Protein AF-0000000084902262 (afdb_homodimer)

Structure (mmCIF, N/CA/C/O backbone):
data_AF-0000000084902262-model_v1
#
loop_
_entity.id
_entity.type
_entity.pdbx_description
1 polymer 'BTB domain-containing protein'
#
loop_
_atom_site.group_PDB
_atom_site.id
_atom_site.type_symbol
_atom_site.label_atom_id
_atom_site.label_alt_id
_atom_site.label_comp_id
_atom_site.label_asym_id
_atom_site.label_entity_id
_atom_site.label_seq_id
_atom_site.pdbx_PDB_ins_code
_atom_site.Cartn_x
_atom_site.Cartn_y
_atom_site.Cartn_z
_atom_site.occupancy
_atom_site.B_iso_or_equiv
_atom_site.auth_seq_id
_atom_site.auth_comp_id
_atom_site.auth_asym_id
_atom_site.auth_atom_id
_atom_site.pdbx_PDB_model_num
ATOM 1 N N . MET A 1 1 ? 44.188 -59.844 23.109 1 25.34 1 MET A N 1
ATOM 2 C CA . MET A 1 1 ? 42.875 -59.844 22.484 1 25.34 1 MET A CA 1
ATOM 3 C C . MET A 1 1 ? 42.375 -58.406 22.281 1 25.34 1 MET A C 1
ATOM 5 O O . MET A 1 1 ? 42.031 -57.719 23.25 1 25.34 1 MET A O 1
ATOM 9 N N . GLY A 1 2 ? 43.062 -57.625 21.375 1 26.78 2 GLY A N 1
ATOM 10 C CA . GLY A 1 2 ? 43.219 -56.188 21.125 1 26.78 2 GLY A CA 1
ATOM 11 C C . GLY A 1 2 ? 41.969 -55.531 20.594 1 26.78 2 GLY A C 1
ATOM 12 O O . GLY A 1 2 ? 41.438 -55.938 19.547 1 26.78 2 GLY A O 1
ATOM 13 N N . SER A 1 3 ? 41.031 -55.156 21.5 1 26.56 3 SER A N 1
ATOM 14 C CA . SER A 1 3 ? 39.656 -54.688 21.297 1 26.56 3 SER A CA 1
ATOM 15 C C . SER A 1 3 ? 39.625 -53.438 20.422 1 26.56 3 SER A C 1
ATOM 17 O O . SER A 1 3 ? 40.281 -52.438 20.75 1 26.56 3 SER A O 1
ATOM 19 N N . SER A 1 4 ? 39.719 -53.625 19.094 1 27.39 4 SER A N 1
ATOM 20 C CA . SER A 1 4 ? 39.781 -52.656 18.031 1 27.39 4 SER A CA 1
ATOM 21 C C . SER A 1 4 ? 38.562 -51.719 18.062 1 27.39 4 SER A C 1
ATOM 23 O O . SER A 1 4 ? 37.406 -52.188 18.047 1 27.39 4 SER A O 1
ATOM 25 N N . GLY A 1 5 ? 38.625 -50.688 18.875 1 24.38 5 GLY A N 1
ATOM 26 C CA . GLY A 1 5 ? 37.656 -49.656 19.172 1 24.38 5 GLY A CA 1
ATOM 27 C C . GLY A 1 5 ? 37.125 -48.969 17.922 1 24.38 5 GLY A C 1
ATOM 28 O O . GLY A 1 5 ? 37.906 -48.438 17.109 1 24.38 5 GLY A O 1
ATOM 29 N N . SER A 1 6 ? 36.062 -49.5 17.281 1 21.88 6 SER A N 1
ATOM 30 C CA . SER A 1 6 ? 35.406 -49.031 16.078 1 21.88 6 SER A CA 1
ATOM 31 C C . SER A 1 6 ? 35 -47.562 16.219 1 21.88 6 SER A C 1
ATOM 33 O O . SER A 1 6 ? 34.312 -47.188 17.188 1 21.88 6 SER A O 1
ATOM 35 N N . LYS A 1 7 ? 35.906 -46.625 15.875 1 27.09 7 LYS A N 1
ATOM 36 C CA . LYS A 1 7 ? 35.688 -45.156 15.812 1 27.09 7 LYS A CA 1
ATOM 37 C C . LYS A 1 7 ? 34.438 -44.812 15.047 1 27.09 7 LYS A C 1
ATOM 39 O O . LYS A 1 7 ? 34.156 -45.406 13.984 1 27.09 7 LYS A O 1
ATOM 44 N N . GLY A 1 8 ? 33.312 -44.469 15.789 1 23.5 8 GLY A N 1
ATOM 45 C CA . GLY A 1 8 ? 31.984 -44 15.422 1 23.5 8 GLY A CA 1
ATOM 46 C C . GLY A 1 8 ? 32 -42.969 14.336 1 23.5 8 GLY A C 1
ATOM 47 O O . GLY A 1 8 ? 32.938 -42.188 14.227 1 23.5 8 GLY A O 1
ATOM 48 N N . ARG A 1 9 ? 31.453 -43.281 13.094 1 27.7 9 ARG A N 1
ATOM 49 C CA . ARG A 1 9 ? 31.344 -42.438 11.906 1 27.7 9 ARG A CA 1
ATOM 50 C C . ARG A 1 9 ? 30.719 -41.094 12.227 1 27.7 9 ARG A C 1
ATOM 52 O O . ARG A 1 9 ? 29.688 -41.031 12.898 1 27.7 9 ARG A O 1
ATOM 59 N N . PRO A 1 10 ? 31.562 -40.031 12.328 1 25.11 10 PRO A N 1
ATOM 60 C CA . PRO A 1 10 ? 31.016 -38.688 12.578 1 25.11 10 PRO A CA 1
ATOM 61 C C . PRO A 1 10 ? 29.875 -38.312 11.648 1 25.11 10 PRO A C 1
ATOM 63 O O . PRO A 1 10 ? 29.906 -38.656 10.461 1 25.11 10 PRO A O 1
ATOM 66 N N . SER A 1 11 ? 28.594 -38.438 12.133 1 24.14 11 SER A N 1
ATOM 67 C CA . SER A 1 11 ? 27.344 -38 11.508 1 24.14 11 SER A CA 1
ATOM 68 C C . SER A 1 11 ? 27.469 -36.594 10.953 1 24.14 11 SER A C 1
ATOM 70 O O . SER A 1 11 ? 27.672 -35.656 11.711 1 24.14 11 SER A O 1
ATOM 72 N N . GLN A 1 12 ? 28.281 -36.375 9.883 1 23.19 12 GLN A N 1
ATOM 73 C CA . GLN A 1 12 ? 28.344 -35.062 9.281 1 23.19 12 GLN A CA 1
ATOM 74 C C . GLN A 1 12 ? 26.938 -34.5 9.016 1 23.19 12 GLN A C 1
ATOM 76 O O . GLN A 1 12 ? 26.203 -35.062 8.195 1 23.19 12 GLN A O 1
ATOM 81 N N . GLY A 1 13 ? 26.188 -34.156 10.078 1 23.94 13 GLY A N 1
ATOM 82 C CA . GLY A 1 13 ? 24.953 -33.406 9.992 1 23.94 13 GLY A CA 1
ATOM 83 C C . GLY A 1 13 ? 25.031 -32.25 8.992 1 23.94 13 GLY A C 1
ATOM 84 O O . GLY A 1 13 ? 25.719 -31.266 9.227 1 23.94 13 GLY A O 1
ATOM 85 N N . SER A 1 14 ? 25.219 -32.562 7.672 1 24.64 14 SER A N 1
ATOM 86 C CA . SER A 1 14 ? 25.172 -31.5 6.672 1 24.64 14 SER A CA 1
ATOM 87 C C . SER A 1 14 ? 23.969 -30.578 6.898 1 24.64 14 SER A C 1
ATOM 89 O O . SER A 1 14 ? 22.828 -31.031 6.941 1 24.64 14 SER A O 1
ATOM 91 N N . ASN A 1 15 ? 24.125 -29.641 7.801 1 25.09 15 ASN A N 1
ATOM 92 C CA . ASN A 1 15 ? 23.281 -28.484 8.031 1 25.09 15 ASN A CA 1
ATOM 93 C C . ASN A 1 15 ? 22.844 -27.844 6.723 1 25.09 15 ASN A C 1
ATOM 95 O O . ASN A 1 15 ? 23.641 -27.234 6.012 1 25.09 15 ASN A O 1
ATOM 99 N N . PHE A 1 16 ? 22.078 -28.547 5.918 1 25.39 16 PHE A N 1
ATOM 100 C CA . PHE A 1 16 ? 21.359 -27.859 4.863 1 25.39 16 PHE A CA 1
ATOM 101 C C . PHE A 1 16 ? 20.812 -26.531 5.363 1 25.39 16 PHE A C 1
ATOM 103 O O . PHE A 1 16 ? 19.859 -26.5 6.141 1 25.39 16 PHE A O 1
ATOM 110 N N . ASP A 1 17 ? 21.719 -25.641 5.734 1 27.66 17 ASP A N 1
ATOM 111 C CA . ASP A 1 17 ? 21.359 -24.234 5.891 1 27.66 17 ASP A CA 1
ATOM 112 C C . ASP A 1 17 ? 20.375 -23.797 4.797 1 27.66 17 ASP A C 1
ATOM 114 O O . ASP A 1 17 ? 20.734 -23.781 3.617 1 27.66 17 ASP A O 1
ATOM 118 N N . GLN A 1 18 ? 19.188 -24.297 4.82 1 25.03 18 GLN A N 1
ATOM 119 C CA . GLN A 1 18 ? 18.031 -23.797 4.086 1 25.03 18 GLN A CA 1
ATOM 120 C C . GLN A 1 18 ? 18.078 -22.281 3.947 1 25.03 18 GLN A C 1
ATOM 122 O O . GLN A 1 18 ? 17.703 -21.547 4.875 1 25.03 18 GLN A O 1
ATOM 127 N N . ARG A 1 19 ? 19.188 -21.703 3.494 1 28.12 19 ARG A N 1
ATOM 128 C CA . ARG A 1 19 ? 19.172 -20.297 3.104 1 28.12 19 ARG A CA 1
ATOM 129 C C . ARG A 1 19 ? 17.875 -19.953 2.395 1 28.12 19 ARG A C 1
ATOM 131 O O . ARG A 1 19 ? 17.547 -20.531 1.356 1 28.12 19 ARG A O 1
ATOM 138 N N . VAL A 1 20 ? 16.875 -19.703 3.123 1 30.17 20 VAL A N 1
ATOM 139 C CA . VAL A 1 20 ? 15.766 -18.938 2.555 1 30.17 20 VAL A CA 1
ATOM 140 C C . VAL A 1 20 ? 16.297 -17.984 1.496 1 30.17 20 VAL A C 1
ATOM 142 O O . VAL A 1 20 ? 17.109 -17.094 1.798 1 30.17 20 VAL A O 1
ATOM 145 N N . VAL A 1 21 ? 16.812 -18.422 0.39 1 31.78 21 VAL A N 1
ATOM 146 C CA . VAL A 1 21 ? 17.094 -17.5 -0.697 1 31.78 21 VAL A CA 1
ATOM 147 C C . VAL A 1 21 ? 16.109 -16.328 -0.656 1 31.78 21 VAL A C 1
ATOM 149 O O . VAL A 1 21 ? 14.891 -16.547 -0.75 1 31.78 21 VAL A O 1
ATOM 152 N N . SER A 1 22 ? 16.312 -15.352 0.157 1 33.69 22 SER A N 1
ATOM 153 C CA . SER A 1 22 ? 15.656 -14.047 0.148 1 33.69 22 SER A CA 1
ATOM 154 C C . SER A 1 22 ? 15.43 -13.555 -1.276 1 33.69 22 SER A C 1
ATOM 156 O O . SER A 1 22 ? 16.375 -13.172 -1.964 1 33.69 22 SER A O 1
ATOM 158 N N . VAL A 1 23 ? 14.859 -14.242 -2.18 1 39.22 23 VAL A N 1
ATOM 159 C CA . VAL A 1 23 ? 14.469 -13.625 -3.439 1 39.22 23 VAL A CA 1
ATOM 160 C C . VAL A 1 23 ? 14.234 -12.133 -3.229 1 39.22 23 VAL A C 1
ATOM 162 O O . VAL A 1 23 ? 13.555 -11.727 -2.283 1 39.22 23 VAL A O 1
ATOM 165 N N . PRO A 1 24 ? 14.969 -11.266 -3.848 1 38.75 24 PRO A N 1
ATOM 166 C CA . PRO A 1 24 ? 15.086 -9.82 -3.621 1 38.75 24 PRO A CA 1
ATOM 167 C C . PRO A 1 24 ? 13.742 -9.156 -3.344 1 38.75 24 PRO A C 1
ATOM 169 O O . PRO A 1 24 ? 12.703 -9.633 -3.811 1 38.75 24 PRO A O 1
ATOM 172 N N . HIS A 1 25 ? 13.539 -8.219 -2.301 1 44.56 25 HIS A N 1
ATOM 173 C CA . HIS A 1 25 ? 12.727 -7.137 -1.765 1 44.56 25 HIS A CA 1
ATOM 174 C C . HIS A 1 25 ? 11.984 -6.402 -2.877 1 44.56 25 HIS A C 1
ATOM 176 O O . HIS A 1 25 ? 10.984 -5.73 -2.623 1 44.56 25 HIS A O 1
ATOM 182 N N . GLN A 1 26 ? 12.469 -6.562 -4.129 1 48.69 26 GLN A N 1
ATOM 183 C CA . GLN A 1 26 ? 12 -5.723 -5.223 1 48.69 26 GLN A CA 1
ATOM 184 C C . GLN A 1 26 ? 10.555 -6.059 -5.594 1 48.69 26 GLN A C 1
ATOM 186 O O . GLN A 1 26 ? 9.75 -5.16 -5.863 1 48.69 26 GLN A O 1
ATOM 191 N N . HIS A 1 27 ? 10.203 -7.383 -5.695 1 52.47 27 HIS A N 1
ATOM 192 C CA . HIS A 1 27 ? 8.883 -7.758 -6.18 1 52.47 27 HIS A CA 1
ATOM 193 C C . HIS A 1 27 ? 7.797 -7.367 -5.184 1 52.47 27 HIS A C 1
ATOM 195 O O . HIS A 1 27 ? 6.68 -7.02 -5.574 1 52.47 27 HIS A O 1
ATOM 201 N N . SER A 1 28 ? 8.188 -7.379 -3.922 1 62.72 28 SER A N 1
ATOM 202 C CA . SER A 1 28 ? 7.242 -7.012 -2.871 1 62.72 28 SER A CA 1
ATOM 203 C C . SER A 1 28 ? 6.789 -5.562 -3.02 1 62.72 28 SER A C 1
ATOM 205 O O . SER A 1 28 ? 5.602 -5.262 -2.877 1 62.72 28 SER A O 1
ATOM 207 N N . ASN A 1 29 ? 7.633 -4.832 -3.742 1 82.38 29 ASN A N 1
ATOM 208 C CA . ASN A 1 29 ? 7.281 -3.422 -3.891 1 82.38 29 ASN A CA 1
ATOM 209 C C . ASN A 1 29 ? 6.348 -3.199 -5.078 1 82.38 29 ASN A C 1
ATOM 211 O O . ASN A 1 29 ? 5.484 -2.322 -5.035 1 82.38 29 ASN A O 1
ATOM 215 N N . GLU A 1 30 ? 6.449 -4.176 -5.949 1 88.62 30 GLU A N 1
ATOM 216 C CA . GLU A 1 30 ? 5.602 -4.039 -7.133 1 88.62 30 GLU A CA 1
ATOM 217 C C . GLU A 1 30 ? 4.129 -4.242 -6.785 1 88.62 30 GLU A C 1
ATOM 219 O O . GLU A 1 30 ? 3.273 -3.469 -7.215 1 88.62 30 GLU A O 1
ATOM 224 N N . HIS A 1 31 ? 3.928 -5.188 -6.02 1 94.25 31 HIS A N 1
ATOM 225 C CA . HIS A 1 31 ? 2.543 -5.465 -5.656 1 94.25 31 HIS A CA 1
ATOM 226 C C . HIS A 1 31 ? 1.96 -4.344 -4.801 1 94.25 31 HIS A C 1
ATOM 228 O O . HIS A 1 31 ? 0.828 -3.912 -5.027 1 94.25 31 HIS A O 1
ATOM 234 N N . VAL A 1 32 ? 2.773 -3.939 -3.893 1 94.12 32 VAL A N 1
ATOM 235 C CA . VAL A 1 32 ? 2.324 -2.887 -2.988 1 94.12 32 VAL A CA 1
ATOM 236 C C . VAL A 1 32 ? 1.938 -1.646 -3.791 1 94.12 32 VAL A C 1
ATOM 238 O O . VAL A 1 32 ? 0.868 -1.071 -3.582 1 94.12 32 VAL A O 1
ATOM 241 N N . ASN A 1 33 ? 2.746 -1.306 -4.734 1 92.38 33 ASN A N 1
ATOM 242 C CA . ASN A 1 33 ? 2.471 -0.146 -5.574 1 92.38 33 ASN A CA 1
ATOM 243 C C . ASN A 1 33 ? 1.22 -0.353 -6.422 1 92.38 33 ASN A C 1
ATOM 245 O O . ASN A 1 33 ? 0.412 0.564 -6.582 1 92.38 33 ASN A O 1
ATOM 249 N N . SER A 1 34 ? 1.104 -1.521 -6.93 1 93.19 34 SER A N 1
ATOM 250 C CA . SER A 1 34 ? -0.069 -1.83 -7.738 1 93.19 34 SER A CA 1
ATOM 251 C C . SER A 1 34 ? -1.346 -1.774 -6.906 1 93.19 34 SER A C 1
ATOM 253 O O . SER A 1 34 ? -2.373 -1.278 -7.371 1 93.19 34 SER A O 1
ATOM 255 N N . LEU A 1 35 ? -1.241 -2.305 -5.738 1 95.94 35 LEU A N 1
ATOM 256 C CA . LEU A 1 35 ? -2.391 -2.297 -4.836 1 95.94 35 LEU A CA 1
ATOM 257 C C . LEU A 1 35 ? -2.826 -0.871 -4.523 1 95.94 35 LEU A C 1
ATOM 259 O O . LEU A 1 35 ? -4.012 -0.542 -4.629 1 95.94 35 LEU A O 1
ATOM 263 N N . VAL A 1 36 ? -1.901 -0.043 -4.18 1 95.56 36 VAL A N 1
ATOM 264 C CA . VAL A 1 36 ? -2.197 1.341 -3.826 1 95.56 36 VAL A CA 1
ATOM 265 C C . VAL A 1 36 ? -2.773 2.072 -5.039 1 95.56 36 VAL A C 1
ATOM 267 O O . VAL A 1 36 ? -3.766 2.795 -4.922 1 95.56 36 VAL A O 1
ATOM 270 N N . LYS A 1 37 ? -2.16 1.875 -6.145 1 95.06 37 LYS A N 1
ATOM 271 C CA . LYS A 1 37 ? -2.678 2.465 -7.375 1 95.06 37 LYS A CA 1
ATOM 272 C C . LYS A 1 37 ? -4.102 1.993 -7.652 1 95.06 37 LYS A C 1
ATOM 274 O O . LYS A 1 37 ? -4.953 2.781 -8.07 1 95.06 37 LYS A O 1
ATOM 279 N N . GLY A 1 38 ? -4.27 0.757 -7.422 1 96.5 38 GLY A N 1
ATOM 280 C CA . GLY A 1 38 ? -5.605 0.21 -7.602 1 96.5 38 GLY A CA 1
ATOM 281 C C . GLY A 1 38 ? -6.637 0.835 -6.68 1 96.5 38 GLY A C 1
ATOM 282 O O . GLY A 1 38 ? -7.734 1.183 -7.117 1 96.5 38 GLY A O 1
ATOM 283 N N . LEU A 1 39 ? -6.281 0.955 -5.477 1 97.62 39 LEU A N 1
ATOM 284 C CA . LEU A 1 39 ? -7.184 1.57 -4.512 1 97.62 39 LEU A CA 1
ATOM 285 C C . LEU A 1 39 ? -7.488 3.016 -4.891 1 97.62 39 LEU A C 1
ATOM 287 O O . LEU A 1 39 ? -8.633 3.463 -4.789 1 97.62 39 LEU A O 1
ATOM 291 N N . SER A 1 40 ? -6.457 3.719 -5.289 1 96.81 40 SER A N 1
ATOM 292 C CA . SER A 1 40 ? -6.633 5.102 -5.727 1 96.81 40 SER A CA 1
ATOM 293 C C . SER A 1 40 ? -7.586 5.188 -6.914 1 96.81 40 SER A C 1
ATOM 295 O O . SER A 1 40 ? -8.453 6.066 -6.961 1 96.81 40 SER A O 1
ATOM 297 N N . THR A 1 41 ? -7.449 4.301 -7.848 1 96.62 41 THR A N 1
ATOM 298 C CA . THR A 1 41 ? -8.297 4.27 -9.031 1 96.62 41 THR A CA 1
ATOM 299 C C . THR A 1 41 ? -9.75 3.984 -8.648 1 96.62 41 THR A C 1
ATOM 301 O O . THR A 1 41 ? -10.672 4.621 -9.164 1 96.62 41 THR A O 1
ATOM 304 N N . LEU A 1 42 ? -9.898 3.074 -7.793 1 96.81 42 LEU A N 1
ATOM 305 C CA . LEU A 1 42 ? -11.25 2.738 -7.344 1 96.81 42 LEU A CA 1
ATOM 306 C C . LEU A 1 42 ? -11.922 3.945 -6.699 1 96.81 42 LEU A C 1
ATOM 308 O O . LEU A 1 42 ? -13.102 4.215 -6.953 1 96.81 42 LEU A O 1
ATOM 312 N N . ARG A 1 43 ? -11.141 4.641 -5.922 1 96.75 43 ARG A N 1
ATOM 313 C CA . ARG A 1 43 ? -11.711 5.812 -5.27 1 96.75 43 ARG A CA 1
ATOM 314 C C . ARG A 1 43 ? -12.055 6.895 -6.289 1 96.75 43 ARG A C 1
ATOM 316 O O . ARG A 1 43 ? -13.133 7.488 -6.238 1 96.75 43 ARG A O 1
ATOM 323 N N . LYS A 1 44 ? -11.148 7.141 -7.129 1 94.94 44 LYS A N 1
ATOM 324 C CA . LYS A 1 44 ? -11.367 8.156 -8.156 1 94.94 44 LYS A CA 1
ATOM 325 C C . LYS A 1 44 ? -12.633 7.863 -8.953 1 94.94 44 LYS A C 1
ATOM 327 O O . LYS A 1 44 ? -13.367 8.781 -9.32 1 94.94 44 LYS A O 1
ATOM 332 N N . ASN A 1 45 ? -12.883 6.594 -9.148 1 94.31 45 ASN A N 1
ATOM 333 C CA . ASN A 1 45 ? -14.055 6.172 -9.914 1 94.31 45 ASN A CA 1
ATOM 334 C C . ASN A 1 45 ? -15.258 5.941 -9.008 1 94.31 45 ASN A C 1
ATOM 336 O O . ASN A 1 45 ? -16.312 5.492 -9.469 1 94.31 45 ASN A O 1
ATOM 340 N N . THR A 1 46 ? -15.117 6.195 -7.754 1 94.69 46 THR A N 1
ATOM 341 C CA . THR A 1 46 ? -16.141 5.957 -6.738 1 94.69 46 THR A CA 1
ATOM 342 C C . THR A 1 46 ? -16.656 4.523 -6.805 1 94.69 46 THR A C 1
ATOM 344 O O . THR A 1 46 ? -17.859 4.277 -6.688 1 94.69 46 THR A O 1
ATOM 347 N N . ALA A 1 47 ? -15.672 3.625 -7.152 1 95 47 ALA A N 1
ATOM 348 C CA . ALA A 1 47 ? -16.016 2.207 -7.238 1 95 47 ALA A CA 1
ATOM 349 C C . ALA A 1 47 ? -15.836 1.52 -5.887 1 95 47 ALA A C 1
ATOM 351 O O . ALA A 1 47 ? -14.812 1.698 -5.223 1 95 47 ALA A O 1
ATOM 352 N N . LEU A 1 48 ? -16.906 0.873 -5.457 1 94.56 48 LEU A N 1
ATOM 353 C CA . LEU A 1 48 ? -16.906 0.045 -4.254 1 94.56 48 LEU A CA 1
ATOM 354 C C . LEU A 1 48 ? -16.734 0.901 -3.006 1 94.56 48 LEU A C 1
ATOM 356 O O . LEU A 1 48 ? -16.266 0.415 -1.976 1 94.56 48 LEU A O 1
ATOM 360 N N . CYS A 1 49 ? -16.938 2.133 -3.119 1 95.69 49 CYS A N 1
ATOM 361 C CA . CYS A 1 49 ? -16.922 2.971 -1.924 1 95.69 49 CYS A CA 1
ATOM 362 C C . CYS A 1 49 ? -18.062 2.613 -0.985 1 95.69 49 CYS A C 1
ATOM 364 O O . CYS A 1 49 ? -19.188 2.369 -1.434 1 95.69 49 CYS A O 1
ATOM 366 N N . ASP A 1 50 ? -17.766 2.59 0.261 1 94.06 50 ASP A N 1
ATOM 367 C CA . ASP A 1 50 ? -18.781 2.117 1.192 1 94.06 50 ASP A CA 1
ATOM 368 C C . ASP A 1 50 ? -18.984 3.104 2.342 1 94.06 50 ASP A C 1
ATOM 370 O O . ASP A 1 50 ? -19.609 2.775 3.348 1 94.06 50 ASP A O 1
ATOM 374 N N . ILE A 1 51 ? -18.438 4.301 2.211 1 96.06 51 ILE A N 1
ATOM 375 C CA . ILE A 1 51 ? -18.641 5.312 3.242 1 96.06 51 ILE A CA 1
ATOM 376 C C . ILE A 1 51 ? -18.609 6.707 2.613 1 96.06 51 ILE A C 1
ATOM 378 O O . ILE A 1 51 ? -17.906 6.93 1.622 1 96.06 51 ILE A O 1
ATOM 382 N N . THR A 1 52 ? -19.344 7.551 3.148 1 96.88 52 THR A N 1
ATOM 383 C CA . THR A 1 52 ? -19.375 8.953 2.758 1 96.88 52 THR A CA 1
ATOM 384 C C . THR A 1 52 ? -18.922 9.852 3.912 1 96.88 52 THR A C 1
ATOM 386 O O . THR A 1 52 ? -19.484 9.789 5.004 1 96.88 52 THR A O 1
ATOM 389 N N . LEU A 1 53 ? -17.922 10.609 3.695 1 96.94 53 LEU A N 1
ATOM 390 C CA . LEU A 1 53 ? -17.422 11.562 4.688 1 96.94 53 LEU A CA 1
ATOM 391 C C . LEU A 1 53 ? -18.062 12.938 4.488 1 96.94 53 LEU A C 1
ATOM 393 O O . LEU A 1 53 ? -18.078 13.461 3.371 1 96.94 53 LEU A O 1
ATOM 397 N N . CYS A 1 54 ? -18.562 13.453 5.531 1 96.31 54 CYS A N 1
ATOM 398 C CA . CYS A 1 54 ? -19.156 14.789 5.504 1 96.31 54 CYS A CA 1
ATOM 399 C C . CYS A 1 54 ? -18.281 15.781 6.262 1 96.31 54 CYS A C 1
ATOM 401 O O . CYS A 1 54 ? -18.078 15.648 7.469 1 96.31 54 CYS A O 1
ATOM 403 N N . ALA A 1 55 ? -17.766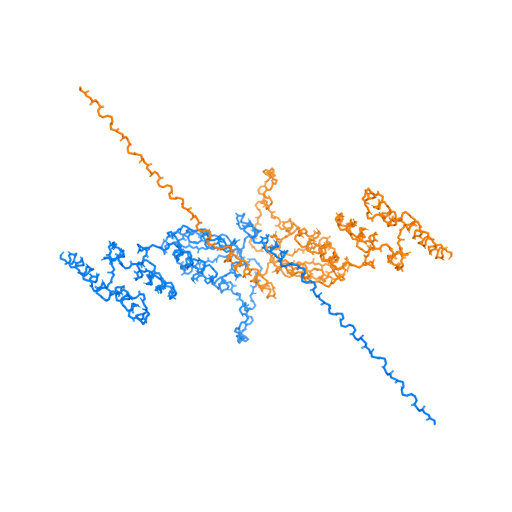 16.688 5.578 1 95.12 55 ALA A N 1
ATOM 404 C CA . ALA A 1 55 ? -16.891 17.703 6.172 1 95.12 55 ALA A CA 1
ATOM 405 C C . ALA A 1 55 ? -17.422 19.109 5.895 1 95.12 55 ALA A C 1
ATOM 407 O O . ALA A 1 55 ? -17.969 19.375 4.824 1 95.12 55 ALA A O 1
ATOM 408 N N . ASN A 1 56 ? -17.266 20.016 6.875 1 94.19 56 ASN A N 1
ATOM 409 C CA . ASN A 1 56 ? -17.625 21.422 6.762 1 94.19 56 ASN A CA 1
ATOM 410 C C . ASN A 1 56 ? -16.391 22.328 6.855 1 94.19 56 ASN A C 1
ATOM 412 O O . ASN A 1 56 ? -15.508 22.094 7.68 1 94.19 56 ASN A O 1
ATOM 416 N N . GLU A 1 57 ? -16.359 23.266 6.008 1 91.69 57 GLU A N 1
ATOM 417 C CA . GLU A 1 57 ? -15.266 24.219 6.078 1 91.69 57 GLU A CA 1
ATOM 418 C C . GLU A 1 57 ? -15.43 25.172 7.258 1 91.69 57 GLU A C 1
ATOM 420 O O . GLU A 1 57 ? -14.453 25.531 7.91 1 91.69 57 GLU A O 1
ATOM 425 N N . THR A 1 58 ? -16.703 25.562 7.375 1 90.38 58 THR A N 1
ATOM 426 C CA . THR A 1 58 ? -17.047 26.406 8.508 1 90.38 58 THR A CA 1
ATOM 427 C C . THR A 1 58 ? -18.188 25.781 9.312 1 90.38 58 THR A C 1
ATOM 429 O O . THR A 1 58 ? -18.875 24.875 8.836 1 90.38 58 THR A O 1
ATOM 432 N N . GLU A 1 59 ? -18.359 26.141 10.477 1 88.12 59 GLU A N 1
ATOM 433 C CA . GLU A 1 59 ? -19.375 25.578 11.367 1 88.12 59 GLU A CA 1
ATOM 434 C C . GLU A 1 59 ? -20.781 25.719 10.773 1 88.12 59 GLU A C 1
ATOM 436 O O . GLU A 1 59 ? -21.625 24.859 10.961 1 88.12 59 GLU A O 1
ATOM 441 N N . LYS A 1 60 ? -21.016 26.844 10.086 1 87.75 60 LYS A N 1
ATOM 442 C CA . LYS A 1 60 ? -22.344 27.109 9.547 1 87.75 60 LYS A CA 1
ATOM 443 C C . LYS A 1 60 ? -22.375 26.938 8.031 1 87.75 60 LYS A C 1
ATOM 445 O O . LYS A 1 60 ? -23.375 27.234 7.387 1 87.75 60 LYS A O 1
ATOM 450 N N . GLY A 1 61 ? -21.328 26.453 7.477 1 89 61 GLY A N 1
ATOM 451 C CA . GLY A 1 61 ? -21.25 26.344 6.027 1 89 61 GLY A CA 1
ATOM 452 C C . GLY A 1 61 ? -21.781 25.031 5.492 1 89 61 GLY A C 1
ATOM 453 O O . GLY A 1 61 ? -22.188 24.156 6.262 1 89 61 GLY A O 1
ATOM 454 N N . PRO A 1 62 ? -21.891 24.953 4.246 1 91.81 62 PRO A N 1
ATOM 455 C CA . PRO A 1 62 ? -22.406 23.75 3.605 1 91.81 62 PRO A CA 1
ATOM 456 C C . PRO A 1 62 ? -21.5 22.531 3.818 1 91.81 62 PRO A C 1
ATOM 458 O O . PRO A 1 62 ? -20.281 22.688 3.922 1 91.81 62 PRO A O 1
ATOM 461 N N . GLU A 1 63 ? -22.109 21.453 3.877 1 92.56 63 GLU A N 1
ATOM 462 C CA . GLU A 1 63 ? -21.391 20.188 4.027 1 92.56 63 GLU A CA 1
ATOM 463 C C . GLU A 1 63 ? -20.969 19.625 2.676 1 92.56 63 GLU A C 1
ATOM 465 O O . GLU A 1 63 ? -21.719 19.688 1.703 1 92.56 63 GLU A O 1
ATOM 470 N N . VAL A 1 64 ? -19.766 19.281 2.613 1 96.06 64 VAL A N 1
ATOM 471 C CA . VAL A 1 64 ? -19.266 18.625 1.41 1 96.06 64 VAL A CA 1
ATOM 472 C C . VAL A 1 64 ? -19.062 17.141 1.674 1 96.06 64 VAL A C 1
ATOM 474 O O . VAL A 1 64 ? -18.594 16.75 2.744 1 96.06 64 VAL A O 1
ATOM 477 N N . LYS A 1 65 ? -19.391 16.375 0.656 1 96.12 65 LYS A N 1
ATOM 478 C CA . LYS A 1 65 ? -19.344 14.922 0.821 1 96.12 65 LYS A CA 1
ATOM 479 C C . LYS A 1 65 ? -18.203 14.305 0.021 1 96.12 65 LYS A C 1
ATOM 481 O O . LYS A 1 65 ? -17.938 14.711 -1.111 1 96.12 65 LYS A O 1
ATOM 486 N N . TYR A 1 66 ? -17.5 13.32 0.618 1 96.94 66 TYR A N 1
ATOM 487 C CA . TYR A 1 66 ? -16.406 12.586 -0.013 1 96.94 66 TYR A CA 1
ATOM 488 C C . TYR A 1 66 ? -16.625 11.086 0.103 1 96.94 66 TYR A C 1
ATOM 490 O O . TYR A 1 66 ? -16.922 10.578 1.185 1 96.94 66 TYR A O 1
ATOM 498 N N . GLN A 1 67 ? -16.484 10.414 -1.003 1 97.12 67 GLN A N 1
ATOM 499 C CA . GLN A 1 67 ? -16.594 8.961 -1.005 1 97.12 67 GLN A CA 1
ATOM 500 C C . GLN A 1 67 ? -15.242 8.312 -0.708 1 97.12 67 GLN A C 1
ATOM 502 O O . GLN A 1 67 ? -14.203 8.781 -1.172 1 97.12 67 GLN A O 1
ATOM 507 N N . ALA A 1 68 ? -15.25 7.289 0.084 1 97.88 68 ALA A N 1
ATOM 508 C CA . ALA A 1 68 ? -14.016 6.578 0.436 1 97.88 68 ALA A CA 1
ATOM 509 C C . ALA A 1 68 ? -14.312 5.129 0.81 1 97.88 68 ALA A C 1
ATOM 511 O O . ALA A 1 68 ? -15.453 4.672 0.712 1 97.88 68 ALA A O 1
ATOM 512 N N . HIS A 1 69 ? -13.359 4.402 1.1 1 97.94 69 HIS A N 1
ATOM 513 C CA . HIS A 1 69 ? -13.469 3.029 1.576 1 97.94 69 HIS A CA 1
ATOM 514 C C . HIS A 1 69 ? -13.156 2.938 3.068 1 97.94 69 HIS A C 1
ATOM 516 O O . HIS A 1 69 ? -12.117 3.412 3.521 1 97.94 69 HIS A O 1
ATOM 522 N N . LYS A 1 70 ? -14 2.273 3.805 1 97.69 70 LYS A N 1
ATOM 523 C CA . LYS A 1 70 ? -13.867 2.182 5.258 1 97.69 70 LYS A CA 1
ATOM 524 C C . LYS A 1 70 ? -12.523 1.576 5.652 1 97.69 70 LYS A C 1
ATOM 526 O O . LYS A 1 70 ? -11.836 2.098 6.531 1 97.69 70 LYS A O 1
ATOM 531 N N . CYS A 1 71 ? -12.18 0.473 4.996 1 97.19 71 CYS A N 1
ATOM 532 C CA . CYS A 1 71 ? -10.984 -0.241 5.43 1 97.19 71 CYS A CA 1
ATOM 533 C C . CYS A 1 71 ? -9.727 0.576 5.148 1 97.19 71 CYS A C 1
ATOM 535 O O . CYS A 1 71 ? -8.773 0.541 5.926 1 97.19 71 CYS A O 1
ATOM 537 N N . VAL A 1 72 ? -9.703 1.347 4.027 1 98.38 72 VAL A N 1
ATOM 538 C CA . VAL A 1 72 ? -8.555 2.186 3.699 1 98.38 72 VAL A CA 1
ATOM 539 C C . VAL A 1 72 ? -8.43 3.314 4.719 1 98.38 72 VAL A C 1
ATOM 541 O O . VAL A 1 72 ? -7.336 3.602 5.211 1 98.38 72 VAL A O 1
ATOM 544 N N . LEU A 1 73 ? -9.562 3.957 5.066 1 98.06 73 LEU A N 1
ATOM 545 C CA . LEU A 1 73 ? -9.57 5.016 6.07 1 98.06 73 LEU A CA 1
ATOM 546 C C . LEU A 1 73 ? -9.102 4.484 7.422 1 98.06 73 LEU A C 1
ATOM 548 O O . LEU A 1 73 ? -8.234 5.09 8.062 1 98.06 73 LEU A O 1
ATOM 552 N N . ALA A 1 74 ? -9.625 3.363 7.828 1 97.75 74 ALA A N 1
ATOM 553 C CA . ALA A 1 74 ? -9.297 2.771 9.125 1 97.75 74 ALA A CA 1
ATOM 554 C C . ALA A 1 74 ? -7.828 2.346 9.172 1 97.75 74 ALA A C 1
ATOM 556 O O . ALA A 1 74 ? -7.188 2.422 10.219 1 97.75 74 ALA A O 1
ATOM 557 N N . ALA A 1 75 ? -7.328 1.906 8.055 1 97.69 75 ALA A N 1
ATOM 558 C CA . ALA A 1 75 ? -5.945 1.45 7.992 1 97.69 75 ALA A CA 1
ATOM 559 C C . ALA A 1 75 ? -4.973 2.617 8.148 1 97.69 75 ALA A C 1
ATOM 561 O O . ALA A 1 75 ? -3.852 2.439 8.633 1 97.69 75 ALA A O 1
ATOM 562 N N . SER A 1 76 ? -5.395 3.785 7.812 1 97.12 76 SER A N 1
ATOM 563 C CA . SER A 1 76 ? -4.461 4.906 7.715 1 97.12 76 SER A CA 1
ATOM 564 C C . SER A 1 76 ? -4.676 5.902 8.852 1 97.12 76 SER A C 1
ATOM 566 O O . SER A 1 76 ? -3.791 6.707 9.148 1 97.12 76 SER A O 1
ATOM 568 N N . SER A 1 77 ? -5.832 5.891 9.461 1 97.62 77 SER A N 1
ATOM 569 C CA . SER A 1 77 ? -6.207 6.949 10.391 1 97.62 77 SER A CA 1
ATOM 570 C C . SER A 1 77 ? -6.77 6.371 11.688 1 97.62 77 SER A C 1
ATOM 572 O O . SER A 1 77 ? -7.727 5.594 11.664 1 97.62 77 SER A O 1
ATOM 574 N N . SER A 1 78 ? -6.25 6.812 12.812 1 96.69 78 SER A N 1
ATOM 575 C CA . SER A 1 78 ? -6.773 6.367 14.094 1 96.69 78 SER A CA 1
ATOM 576 C C . SER A 1 78 ? -8.141 6.984 14.383 1 96.69 78 SER A C 1
ATOM 578 O O . SER A 1 78 ? -8.969 6.379 15.07 1 96.69 78 SER A O 1
ATOM 580 N N . TYR A 1 79 ? -8.352 8.188 13.898 1 96.69 79 TYR A N 1
ATOM 581 C CA . TYR A 1 79 ? -9.648 8.836 14.031 1 96.69 79 TYR A CA 1
ATOM 582 C C . TYR A 1 79 ? -10.75 7.988 13.406 1 96.69 79 TYR A C 1
ATOM 584 O O . TYR A 1 79 ? -11.766 7.711 14.039 1 96.69 79 TYR A O 1
ATOM 592 N N . PHE A 1 80 ? -10.523 7.535 12.242 1 96.88 80 PHE A N 1
ATOM 593 C CA . PHE A 1 80 ? -11.531 6.746 11.539 1 96.88 80 PHE A CA 1
ATOM 594 C C . PHE A 1 80 ? -11.625 5.344 12.125 1 96.88 80 PHE A C 1
ATOM 596 O O . PHE A 1 80 ? -12.703 4.742 12.141 1 96.88 80 PHE A O 1
ATOM 603 N N . ARG A 1 81 ? -10.539 4.797 12.594 1 95.81 81 ARG A N 1
ATOM 604 C CA . ARG A 1 81 ? -10.609 3.516 13.297 1 95.81 81 ARG A CA 1
ATOM 605 C C . ARG A 1 81 ? -11.57 3.586 14.477 1 95.81 81 ARG A C 1
ATOM 607 O O . ARG A 1 81 ? -12.391 2.684 14.672 1 95.81 81 ARG A O 1
ATOM 614 N N . ASP A 1 82 ? -11.461 4.621 15.156 1 94.94 82 ASP A N 1
ATOM 615 C CA . ASP A 1 82 ? -12.32 4.816 16.328 1 94.94 82 ASP A CA 1
ATOM 616 C C . ASP A 1 82 ? -13.773 5.039 15.898 1 94.94 82 ASP A C 1
ATOM 618 O O . ASP A 1 82 ? -14.688 4.43 16.453 1 94.94 82 ASP A O 1
ATOM 622 N N . LYS A 1 83 ? -13.938 5.883 14.914 1 95 83 LYS A N 1
ATOM 623 C CA . LYS A 1 83 ? -15.289 6.215 14.461 1 95 83 LYS A CA 1
ATOM 624 C C . LYS A 1 83 ? -15.984 4.992 13.875 1 95 83 LYS A C 1
ATOM 626 O O . LYS A 1 83 ? -17.203 4.867 13.961 1 95 83 LYS A O 1
ATOM 631 N N . LEU A 1 84 ? -15.18 4.066 13.328 1 94.69 84 LEU A N 1
ATOM 632 C CA . LEU A 1 84 ? -15.742 2.891 12.68 1 94.69 84 LEU A CA 1
ATOM 633 C C . LEU A 1 84 ? -15.789 1.709 13.641 1 94.69 84 LEU A C 1
ATOM 635 O O . LEU A 1 84 ? -16.203 0.608 13.258 1 94.69 84 LEU A O 1
ATOM 639 N N . GLY A 1 85 ? -15.289 1.914 14.828 1 92.19 85 GLY A N 1
ATOM 640 C CA . GLY A 1 85 ? -15.414 0.907 15.867 1 92.19 85 GLY A CA 1
ATOM 641 C C . GLY A 1 85 ? -14.438 -0.241 15.711 1 92.19 85 GLY A C 1
ATOM 642 O O . GLY A 1 85 ? -14.742 -1.376 16.094 1 92.19 85 GLY A O 1
ATOM 643 N N . VAL A 1 86 ? -13.328 0.025 15.047 1 92.25 86 VAL A N 1
ATOM 644 C CA . VAL A 1 86 ? -12.32 -1.016 14.891 1 92.25 86 VAL A CA 1
ATOM 645 C C . VAL A 1 86 ? -11.625 -1.268 16.234 1 92.25 86 VAL A C 1
ATOM 647 O O . VAL A 1 86 ? -11.117 -0.336 16.859 1 92.25 86 VAL A O 1
ATOM 650 N N . LYS A 1 87 ? -11.562 -2.516 16.672 1 86.44 87 LYS A N 1
ATOM 651 C CA . LYS A 1 87 ? -10.93 -2.889 17.938 1 86.44 87 LYS A CA 1
ATOM 652 C C . LYS A 1 87 ? -9.648 -3.688 17.688 1 86.44 87 LYS A C 1
ATOM 654 O O . LYS A 1 87 ? -9.531 -4.387 16.688 1 86.44 87 LYS A O 1
ATOM 659 N N . GLY A 1 88 ? -8.641 -3.602 18.562 1 80.19 88 GLY A N 1
ATOM 660 C CA . GLY A 1 88 ? -7.465 -4.457 18.547 1 80.19 88 GLY A CA 1
ATOM 661 C C . GLY A 1 88 ? -6.48 -4.113 17.453 1 80.19 88 GLY A C 1
ATOM 662 O O . GLY A 1 88 ? -5.727 -4.977 16.984 1 80.19 88 GLY A O 1
ATOM 663 N N . PHE A 1 89 ? -6.625 -3.002 16.875 1 81.81 89 PHE A N 1
ATOM 664 C CA . PHE A 1 89 ? -5.734 -2.633 15.789 1 81.81 89 PHE A CA 1
ATOM 665 C C . PHE A 1 89 ? -4.32 -2.387 16.297 1 81.81 89 PHE A C 1
ATOM 667 O O . PHE A 1 89 ? -3.348 -2.828 15.688 1 81.81 89 PHE A O 1
ATOM 674 N N . ASP A 1 90 ? -4.035 -1.645 17.359 1 66.94 90 ASP A N 1
ATOM 675 C CA . ASP A 1 90 ? -2.723 -1.332 17.922 1 66.94 90 ASP A CA 1
ATOM 676 C C . ASP A 1 90 ? -2.25 -2.438 18.859 1 66.94 90 ASP A C 1
ATOM 678 O O . ASP A 1 90 ? -3.041 -2.984 19.625 1 66.94 90 ASP A O 1
ATOM 682 N N . GLU A 1 91 ? -1.361 -3.475 18.453 1 55.62 91 GLU A N 1
ATOM 683 C CA . GLU A 1 91 ? -0.889 -4.543 19.328 1 55.62 91 GLU A CA 1
ATOM 684 C C . GLU A 1 91 ? -0.766 -4.059 20.781 1 55.62 91 GLU A C 1
ATOM 686 O O . GLU A 1 91 ? -0.789 -4.863 21.719 1 55.62 91 GLU A O 1
ATOM 691 N N . LYS A 1 92 ? -0.146 -2.889 21.078 1 46.22 92 LYS A N 1
ATOM 692 C CA . LYS A 1 92 ? 0.366 -2.693 22.438 1 46.22 92 LYS A CA 1
ATOM 693 C C . LYS A 1 92 ? -0.717 -2.961 23.469 1 46.22 92 LYS A C 1
ATOM 695 O O . LYS A 1 92 ? -0.414 -3.211 24.641 1 46.22 92 LYS A O 1
ATOM 700 N N . LEU A 1 93 ? -1.775 -2.182 23.578 1 39 93 LEU A N 1
ATOM 701 C CA . LEU A 1 93 ? -2.398 -2.186 24.906 1 39 93 LEU A CA 1
ATOM 702 C C . LEU A 1 93 ? -3.141 -3.494 25.156 1 39 93 LEU A C 1
ATOM 704 O O . LEU A 1 93 ? -3.99 -3.893 24.344 1 39 93 LEU A O 1
ATOM 708 N N . PRO A 1 94 ? -2.52 -4.387 25.906 1 37.53 94 PRO A N 1
ATOM 709 C CA . PRO A 1 94 ? -3.291 -5.449 26.562 1 37.53 94 PRO A CA 1
ATOM 710 C C . PRO A 1 94 ? -4.703 -5.008 26.938 1 37.53 94 PRO A C 1
ATOM 712 O O . PRO A 1 94 ? -4.902 -4.438 28.016 1 37.53 94 PRO A O 1
ATOM 715 N N . THR A 1 95 ? -5.289 -4.078 26.359 1 33.75 95 THR A N 1
ATOM 716 C CA . THR A 1 95 ? -6.516 -3.68 27.047 1 33.75 95 THR A CA 1
ATOM 717 C C . THR A 1 95 ? -7.324 -4.906 27.453 1 33.75 95 THR A C 1
ATOM 719 O O . THR A 1 95 ? -7.203 -5.973 26.844 1 33.75 95 THR A O 1
ATOM 722 N N . THR A 1 96 ? -7.922 -4.758 28.703 1 33.44 96 THR A N 1
ATOM 723 C CA . THR A 1 96 ? -8.945 -5.559 29.359 1 33.44 96 THR A CA 1
ATOM 724 C C . THR A 1 96 ? -9.93 -6.125 28.344 1 33.44 96 THR A C 1
ATOM 726 O O . THR A 1 96 ? -10.258 -5.465 27.359 1 33.44 96 THR A O 1
ATOM 729 N N . PRO A 1 97 ? -10.188 -7.402 28.516 1 35.56 97 PRO A N 1
ATOM 730 C CA . PRO A 1 97 ? -11.258 -8.148 27.844 1 35.56 97 PRO A CA 1
ATOM 731 C C . PRO A 1 97 ? -12.492 -7.301 27.578 1 35.56 97 PRO A C 1
ATOM 733 O O . PRO A 1 97 ? -13.344 -7.152 28.469 1 35.56 97 PRO A O 1
ATOM 736 N N . GLU A 1 98 ? -12.445 -6.004 27.312 1 34.78 98 GLU A N 1
ATOM 737 C CA . GLU A 1 98 ? -13.789 -5.441 27.25 1 34.78 98 GLU A CA 1
ATOM 738 C C . GLU A 1 98 ? -14.688 -6.262 26.328 1 34.78 98 GLU A C 1
ATOM 740 O O . GLU A 1 98 ? -14.195 -6.957 25.438 1 34.78 98 GLU A O 1
ATOM 745 N N . ARG A 1 99 ? -16.062 -6.133 26.688 1 30.39 99 ARG A N 1
ATOM 746 C CA . ARG A 1 99 ? -17.234 -6.832 26.156 1 30.39 99 ARG A CA 1
ATOM 747 C C . ARG A 1 99 ? -17.25 -6.785 24.625 1 30.39 99 ARG A C 1
ATOM 749 O O . ARG A 1 99 ? -17.016 -5.73 24.031 1 30.39 99 ARG A O 1
ATOM 756 N N . LYS A 1 100 ? -17.141 -7.898 24.016 1 32.97 100 LYS A N 1
ATOM 757 C CA . LYS A 1 100 ? -17.391 -8.359 22.656 1 32.97 100 LYS A CA 1
ATOM 758 C C . LYS A 1 100 ? -18.547 -7.594 22.016 1 32.97 100 LYS A C 1
ATOM 760 O O . LYS A 1 100 ? -19.688 -8.023 22.094 1 32.97 100 LYS A O 1
ATOM 765 N N . THR A 1 101 ? -18.578 -6.223 22.172 1 31.8 101 THR A N 1
ATOM 766 C CA . THR A 1 101 ? -19.75 -5.871 21.391 1 31.8 101 THR A CA 1
ATOM 767 C C . THR A 1 101 ? -19.562 -6.309 19.938 1 31.8 101 THR A C 1
ATOM 769 O O . THR A 1 101 ? -18.531 -6.027 19.312 1 31.8 101 THR A O 1
ATOM 772 N N . THR A 1 102 ? -20.031 -7.383 19.641 1 32.75 102 THR A N 1
ATOM 773 C CA . THR A 1 102 ? -20.203 -7.91 18.297 1 32.75 102 THR A CA 1
ATOM 774 C C . THR A 1 102 ? -20.531 -6.789 17.312 1 32.75 102 THR A C 1
ATOM 776 O O . THR A 1 102 ? -21.484 -6.027 17.531 1 32.75 102 THR A O 1
ATOM 779 N N . PRO A 1 103 ? -19.562 -6.168 16.781 1 36 103 PRO A N 1
ATOM 780 C CA . PRO A 1 103 ? -20.109 -5.227 15.805 1 36 103 PRO A CA 1
ATOM 781 C C . PRO A 1 103 ? -21.297 -5.805 15.039 1 36 103 PRO A C 1
ATOM 783 O O . PRO A 1 103 ? -21.219 -6.922 14.523 1 36 103 PRO A O 1
ATOM 786 N N . ARG A 1 104 ? -22.453 -5.664 15.602 1 29.59 104 ARG A N 1
ATOM 787 C CA . ARG A 1 104 ? -23.625 -6.078 14.836 1 29.59 104 ARG A CA 1
ATOM 788 C C . ARG A 1 104 ? -23.5 -5.664 13.375 1 29.59 104 ARG A C 1
ATOM 790 O O . ARG A 1 104 ? -23.531 -4.473 13.055 1 29.59 104 ARG A O 1
ATOM 797 N N . ASN A 1 105 ? -22.609 -6.234 12.656 1 35.03 105 ASN A N 1
ATOM 798 C CA . ASN A 1 105 ? -22.719 -6.129 11.211 1 35.03 105 ASN A CA 1
ATOM 799 C C . ASN A 1 105 ? -24.156 -6.297 10.742 1 35.03 105 ASN A C 1
ATOM 801 O O . ASN A 1 105 ? -24.672 -7.414 10.695 1 35.03 105 ASN A O 1
ATOM 805 N N . GLU A 1 106 ? -25.078 -5.492 11.312 1 34.59 106 GLU A N 1
ATOM 806 C CA . GLU A 1 106 ? -26.344 -5.594 10.594 1 34.59 106 GLU A CA 1
ATOM 807 C C . GLU A 1 106 ? -26.125 -5.469 9.086 1 34.59 106 GLU A C 1
ATOM 809 O O . GLU A 1 106 ? -25.344 -4.625 8.633 1 34.59 106 GLU A O 1
ATOM 814 N N . PRO A 1 107 ? -26.484 -6.438 8.344 1 34.91 107 PRO A N 1
ATOM 815 C CA . PRO A 1 107 ? -26.25 -6.594 6.902 1 34.91 107 PRO A CA 1
ATOM 816 C C . PRO A 1 107 ? -26.281 -5.266 6.152 1 34.91 107 PRO A C 1
ATOM 818 O O . PRO A 1 107 ? -25.422 -5.02 5.301 1 34.91 107 PRO A O 1
ATOM 821 N N . ASN A 1 108 ? -27.562 -4.609 5.918 1 35.28 108 ASN A N 1
ATOM 822 C CA . ASN A 1 108 ? -28.016 -3.543 5.031 1 35.28 108 ASN A CA 1
ATOM 823 C C . ASN A 1 108 ? -27.609 -2.17 5.555 1 35.28 108 ASN A C 1
ATOM 825 O O . ASN A 1 108 ? -28.453 -1.296 5.746 1 35.28 108 ASN A O 1
ATOM 829 N N . GLU A 1 109 ? -26.719 -1.89 6.449 1 40.72 109 GLU A N 1
ATOM 830 C CA . GLU A 1 109 ? -26.594 -0.514 6.922 1 40.72 109 GLU A CA 1
ATOM 831 C C . GLU A 1 109 ? -26.188 0.425 5.789 1 40.72 109 GLU A C 1
ATOM 833 O O . GLU A 1 109 ? -25.297 0.105 5.004 1 40.72 109 GLU A O 1
ATOM 838 N N . PRO A 1 110 ? -27.016 1.369 5.25 1 44.22 110 PRO A N 1
ATOM 839 C CA . PRO A 1 110 ? -26.703 2.443 4.305 1 44.22 110 PRO A CA 1
ATOM 840 C C . PRO A 1 110 ? -25.234 2.883 4.371 1 44.22 110 PRO A C 1
ATOM 842 O O . PRO A 1 110 ? -24.562 2.625 5.367 1 44.22 110 PRO A O 1
ATOM 845 N N . ALA A 1 111 ? -24.797 3.197 3.096 1 56 111 ALA A N 1
ATOM 846 C CA . ALA A 1 111 ? -23.5 3.875 3.123 1 56 111 ALA A CA 1
ATOM 847 C C . ALA A 1 111 ? -23.344 4.723 4.383 1 56 111 ALA A C 1
ATOM 849 O O . ALA A 1 111 ? -24.203 5.57 4.672 1 56 111 ALA A O 1
ATOM 850 N N . THR A 1 112 ? -22.625 4.195 5.391 1 82.31 112 THR A N 1
ATOM 851 C CA . THR A 1 112 ? -22.344 4.867 6.656 1 82.31 112 THR A CA 1
ATOM 852 C C . THR A 1 112 ? -21.688 6.223 6.41 1 82.31 112 THR A C 1
ATOM 854 O O . THR A 1 112 ? -20.844 6.359 5.527 1 82.31 112 THR A O 1
ATOM 857 N N . SER A 1 113 ? -22.484 7.223 6.656 1 92.38 113 SER A N 1
ATOM 858 C CA . SER A 1 113 ? -21.906 8.562 6.594 1 92.38 113 SER A CA 1
ATOM 859 C C . SER A 1 113 ? -21.266 8.945 7.922 1 92.38 113 SER A C 1
ATOM 861 O O . SER A 1 113 ? -21.766 8.586 8.992 1 92.38 113 SER A O 1
ATOM 863 N N . ILE A 1 114 ? -20.109 9.461 7.852 1 94.69 114 ILE A N 1
ATOM 864 C CA . ILE A 1 114 ? -19.422 9.992 9.023 1 94.69 114 ILE A CA 1
ATOM 865 C C . ILE A 1 114 ? -19.266 11.508 8.891 1 94.69 114 ILE A C 1
ATOM 867 O O . ILE A 1 114 ? -18.719 11.992 7.898 1 94.69 114 ILE A O 1
ATOM 871 N N . LYS A 1 115 ? -19.766 12.164 9.828 1 94.31 115 LYS A N 1
ATOM 872 C CA . LYS A 1 115 ? -19.547 13.602 9.922 1 94.31 115 LYS A CA 1
ATOM 873 C C . LYS A 1 115 ? -18.328 13.914 10.797 1 94.31 115 LYS A C 1
ATOM 875 O O . LYS A 1 115 ? -18.234 13.43 11.93 1 94.31 115 LYS A O 1
ATOM 880 N N . LEU A 1 116 ? -17.469 14.664 10.273 1 95.12 116 LEU A N 1
ATOM 881 C CA . LEU A 1 116 ? -16.281 15.008 11.055 1 95.12 116 LEU A CA 1
ATOM 882 C C . LEU A 1 116 ? -16.641 15.93 12.219 1 95.12 116 LEU A C 1
ATOM 884 O O . LEU A 1 116 ? -17.484 16.797 12.078 1 95.12 116 LEU A O 1
ATOM 888 N N . ASP A 1 117 ? -15.969 15.781 13.32 1 93.62 117 ASP A N 1
ATOM 889 C CA . ASP A 1 117 ? -16.234 16.531 14.547 1 93.62 117 ASP A CA 1
ATOM 890 C C . ASP A 1 117 ? -15.523 17.875 14.547 1 93.62 117 ASP A C 1
ATOM 892 O O . ASP A 1 117 ? -15.523 18.578 15.547 1 93.62 117 ASP A O 1
ATOM 896 N N . PHE A 1 118 ? -14.898 18.172 13.477 1 93.19 118 PHE A N 1
ATOM 897 C CA . PHE A 1 118 ? -14.156 19.422 13.336 1 93.19 118 PHE A CA 1
ATOM 898 C C . PHE A 1 118 ? -14.289 19.984 11.93 1 93.19 118 PHE A C 1
ATOM 900 O O . PHE A 1 118 ? -14.773 19.297 11.023 1 93.19 118 PHE A O 1
ATOM 907 N N . THR A 1 119 ? -13.953 21.266 11.812 1 93.38 119 THR A N 1
ATOM 908 C CA . THR A 1 119 ? -14.008 21.891 10.5 1 93.38 119 THR A CA 1
ATOM 909 C C . THR A 1 119 ? -12.68 21.734 9.766 1 93.38 119 THR A C 1
ATOM 911 O O . THR A 1 119 ? -11.625 21.641 10.391 1 93.38 119 THR A O 1
ATOM 914 N N . LEU A 1 120 ? -12.797 21.609 8.5 1 91.94 120 LEU A N 1
ATOM 915 C CA . LEU A 1 120 ? -11.641 21.438 7.625 1 91.94 120 LEU A CA 1
ATOM 916 C C . LEU A 1 120 ? -11.914 22.016 6.242 1 91.94 120 LEU A C 1
ATOM 918 O O . LEU A 1 120 ? -13.008 21.844 5.699 1 91.94 120 LEU A O 1
ATOM 922 N N . SER A 1 121 ? -10.938 22.734 5.762 1 92.56 121 SER A N 1
ATOM 923 C CA . SER A 1 121 ? -11.117 23.25 4.41 1 92.56 121 SER A CA 1
ATOM 924 C C . SER A 1 121 ? -11.258 22.109 3.402 1 92.56 121 SER A C 1
ATOM 926 O O . SER A 1 121 ? -10.703 21.031 3.598 1 92.56 121 SER A O 1
ATOM 928 N N . ASN A 1 122 ? -11.969 22.406 2.318 1 93.62 122 ASN A N 1
ATOM 929 C CA . ASN A 1 122 ? -12.141 21.422 1.263 1 93.62 122 ASN A CA 1
ATOM 930 C C . ASN A 1 122 ? -10.805 21.016 0.649 1 93.62 122 ASN A C 1
ATOM 932 O O . ASN A 1 122 ? -10.578 19.844 0.356 1 93.62 122 ASN A O 1
ATOM 936 N N . LYS A 1 123 ? -9.93 21.984 0.508 1 94.69 123 LYS A N 1
ATOM 937 C CA . LYS A 1 123 ? -8.609 21.719 -0.06 1 94.69 123 LYS A CA 1
ATOM 938 C C . LYS A 1 123 ? -7.805 20.781 0.836 1 94.69 123 LYS A C 1
ATOM 940 O O . LYS A 1 123 ? -7.148 19.859 0.348 1 94.69 123 LYS A O 1
ATOM 945 N N . ALA A 1 124 ? -7.895 21 2.096 1 95.19 124 ALA A N 1
ATOM 946 C CA . ALA A 1 124 ? -7.168 20.156 3.043 1 95.19 124 ALA A CA 1
ATOM 947 C C . ALA A 1 124 ? -7.715 18.734 3.037 1 95.19 124 ALA A C 1
ATOM 949 O O . ALA A 1 124 ? -6.945 17.766 3.031 1 95.19 124 ALA A O 1
ATOM 950 N N . MET A 1 125 ? -9.016 18.656 2.979 1 96.31 125 MET A N 1
ATOM 951 C CA . MET A 1 125 ? -9.648 17.328 2.971 1 96.31 125 MET A CA 1
ATOM 952 C C . MET A 1 125 ? -9.25 16.547 1.726 1 96.31 125 MET A C 1
ATOM 954 O O . MET A 1 125 ? -8.914 15.367 1.813 1 96.31 125 MET A O 1
ATOM 958 N N . GLU A 1 126 ? -9.289 17.234 0.667 1 96.31 126 GLU A N 1
ATOM 959 C CA . GLU A 1 126 ? -8.898 16.578 -0.583 1 96.31 126 GLU A CA 1
ATOM 960 C C . GLU A 1 126 ? -7.441 16.125 -0.54 1 96.31 126 GLU A C 1
ATOM 962 O O . GLU A 1 126 ? -7.113 15.031 -1 1 96.31 126 GLU A O 1
ATOM 967 N N . SER A 1 127 ? -6.598 16.953 -0.037 1 96.88 127 SER A N 1
ATOM 968 C CA . SER A 1 127 ? -5.184 16.609 0.076 1 96.88 127 SER A CA 1
ATOM 969 C C . SER A 1 127 ? -4.973 15.414 0.992 1 96.88 127 SER A C 1
ATOM 971 O O . SER A 1 127 ? -4.152 14.539 0.702 1 96.88 127 SER A O 1
ATOM 973 N N . VAL A 1 128 ? -5.727 15.391 2.053 1 97.69 128 VAL A N 1
ATOM 974 C CA . VAL A 1 128 ? -5.633 14.289 3.006 1 97.69 128 VAL A CA 1
ATOM 975 C C . VAL A 1 128 ? -6.051 12.984 2.334 1 97.69 128 VAL A C 1
ATOM 977 O O . VAL A 1 128 ? -5.34 11.984 2.414 1 97.69 128 VAL A O 1
ATOM 980 N N . LEU A 1 129 ? -7.168 13.023 1.674 1 97.81 129 LEU A N 1
ATOM 981 C CA . LEU A 1 129 ? -7.68 11.82 1.024 1 97.81 129 LEU A CA 1
ATOM 982 C C . LEU A 1 129 ? -6.738 11.359 -0.084 1 97.81 129 LEU A C 1
ATOM 984 O O . LEU A 1 129 ? -6.477 10.164 -0.227 1 97.81 129 LEU A O 1
ATOM 988 N N . LYS A 1 130 ? -6.281 12.32 -0.826 1 96.62 130 LYS A N 1
ATOM 989 C CA . LYS A 1 130 ? -5.312 11.969 -1.861 1 96.62 130 LYS A CA 1
ATOM 990 C C . LYS A 1 130 ? -4.082 11.297 -1.258 1 96.62 130 LYS A C 1
ATOM 992 O O . LYS A 1 130 ? -3.586 10.305 -1.791 1 96.62 130 LYS A O 1
ATOM 997 N N . TYR A 1 131 ? -3.625 11.773 -0.185 1 97.12 131 TYR A N 1
ATOM 998 C CA . TYR A 1 131 ? -2.459 11.203 0.478 1 97.12 131 TYR A CA 1
ATOM 999 C C . TYR A 1 131 ? -2.752 9.797 0.975 1 97.12 131 TYR A C 1
ATOM 1001 O O . TYR A 1 131 ? -1.927 8.891 0.821 1 97.12 131 TYR A O 1
ATOM 1009 N N . ILE A 1 132 ? -3.867 9.656 1.556 1 97.81 132 ILE A N 1
ATOM 1010 C CA . ILE A 1 132 ? -4.25 8.352 2.088 1 97.81 132 ILE A CA 1
ATOM 1011 C C . ILE A 1 132 ? -4.195 7.305 0.976 1 97.81 132 ILE A C 1
ATOM 1013 O O . ILE A 1 132 ? -3.719 6.188 1.188 1 97.81 132 ILE A O 1
ATOM 1017 N N . TYR A 1 133 ? -4.531 7.66 -0.234 1 97.38 133 TYR A N 1
ATOM 1018 C CA . T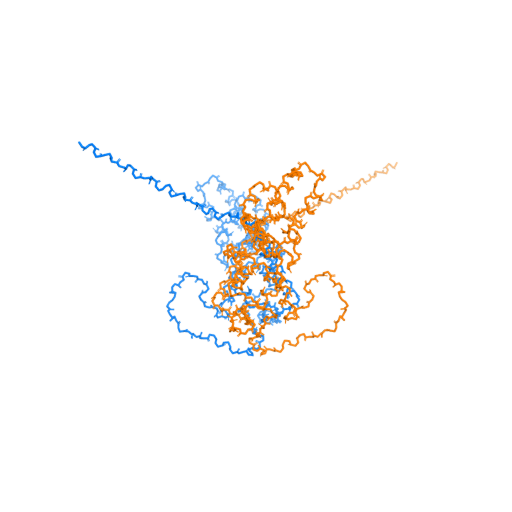YR A 1 133 ? -4.688 6.691 -1.314 1 97.38 133 TYR A CA 1
ATOM 1019 C C . TYR A 1 133 ? -3.451 6.66 -2.201 1 97.38 133 TYR A C 1
ATOM 1021 O O . TYR A 1 133 ? -3.322 5.789 -3.068 1 97.38 133 TYR A O 1
ATOM 1029 N N . SER A 1 134 ? -2.541 7.543 -2.055 1 94.06 134 SER A N 1
ATOM 1030 C CA . SER A 1 134 ? -1.44 7.578 -3.012 1 94.06 134 SER A CA 1
ATOM 1031 C C . SER A 1 134 ? -0.111 7.848 -2.316 1 94.06 134 SER A C 1
ATOM 1033 O O . SER A 1 134 ? 0.954 7.672 -2.912 1 94.06 134 SER A O 1
ATOM 1035 N N . ALA A 1 135 ? -0.149 8.32 -1.121 1 93.56 135 ALA A N 1
ATOM 1036 C CA . ALA A 1 135 ? 1.045 8.664 -0.354 1 93.56 135 ALA A CA 1
ATOM 1037 C C . ALA A 1 135 ? 1.742 9.891 -0.945 1 93.56 135 ALA A C 1
ATOM 1039 O O . ALA A 1 135 ? 2.934 10.109 -0.711 1 93.56 135 ALA A O 1
ATOM 1040 N N . VAL A 1 136 ? 1.001 10.625 -1.718 1 92.56 136 VAL A N 1
ATOM 1041 C CA . VAL A 1 136 ? 1.556 11.828 -2.326 1 92.56 136 VAL A CA 1
ATOM 1042 C C . VAL A 1 136 ? 0.915 13.07 -1.701 1 92.56 136 VAL A C 1
ATOM 1044 O O . VAL A 1 136 ? -0.312 13.195 -1.673 1 92.56 136 VAL A O 1
ATOM 1047 N N . LEU A 1 137 ? 1.766 13.82 -1.146 1 93.94 137 LEU A N 1
ATOM 1048 C CA . LEU A 1 137 ? 1.274 15.094 -0.643 1 93.94 137 LEU A CA 1
ATOM 1049 C C . LEU A 1 137 ? 1.131 16.109 -1.775 1 93.94 137 LEU A C 1
ATOM 1051 O O . LEU A 1 137 ? 2.129 16.547 -2.35 1 93.94 137 LEU A O 1
ATOM 1055 N N . ASP A 1 138 ? -0.06 16.328 -2.119 1 91.38 138 ASP A N 1
ATOM 1056 C CA . ASP A 1 138 ? -0.385 17.297 -3.162 1 91.38 138 ASP A CA 1
ATOM 1057 C C . ASP A 1 138 ? -1.094 18.516 -2.576 1 91.38 138 ASP A C 1
ATOM 1059 O O . ASP A 1 138 ? -2.324 18.578 -2.586 1 91.38 138 ASP A O 1
ATOM 1063 N N . ALA A 1 139 ? -0.31 19.422 -2.07 1 93.19 139 ALA A N 1
ATOM 1064 C CA . ALA A 1 139 ? -0.843 20.656 -1.481 1 93.19 139 ALA A CA 1
ATOM 1065 C C . ALA A 1 139 ? 0.054 21.844 -1.793 1 93.19 139 ALA A C 1
ATOM 1067 O O . ALA A 1 139 ? 1.282 21.734 -1.777 1 93.19 139 ALA A O 1
ATOM 1068 N N . ASP A 1 140 ? -0.554 22.969 -2.068 1 90 140 ASP A N 1
ATOM 1069 C CA . ASP A 1 140 ? 0.2 24.203 -2.193 1 90 140 ASP A CA 1
ATOM 1070 C C . ASP A 1 140 ? 0.854 24.594 -0.867 1 90 140 ASP A C 1
ATOM 1072 O O . ASP A 1 140 ? 0.29 24.344 0.202 1 90 140 ASP A O 1
ATOM 1076 N N . PRO A 1 141 ? 1.979 25.219 -0.985 1 86.56 141 PRO A N 1
ATOM 1077 C CA . PRO A 1 141 ? 2.688 25.609 0.237 1 86.56 141 PRO A CA 1
ATOM 1078 C C . PRO A 1 141 ? 1.802 26.375 1.214 1 86.56 141 PRO A C 1
ATOM 1080 O O . PRO A 1 141 ? 1.912 26.203 2.43 1 86.56 141 PRO A O 1
ATOM 1083 N N . GLN A 1 142 ? 0.955 27.125 0.713 1 84.69 142 GLN A N 1
ATOM 1084 C CA . GLN A 1 142 ? 0.1 27.953 1.553 1 84.69 142 GLN A CA 1
ATOM 1085 C C . GLN A 1 142 ? -0.951 27.109 2.271 1 84.69 142 GLN A C 1
ATOM 1087 O O . GLN A 1 142 ? -1.514 27.547 3.281 1 84.69 142 GLN A O 1
ATOM 1092 N N . ASP A 1 143 ? -1.178 25.859 1.745 1 90.94 143 ASP A N 1
ATOM 1093 C CA . ASP A 1 143 ? -2.23 25.016 2.303 1 90.94 143 ASP A CA 1
ATOM 1094 C C . ASP A 1 143 ? -1.646 23.953 3.223 1 90.94 143 ASP A C 1
ATOM 1096 O O . ASP A 1 143 ? -2.383 23.297 3.959 1 90.94 143 ASP A O 1
ATOM 1100 N N . VAL A 1 144 ? -0.351 23.828 3.256 1 93.25 144 VAL A N 1
ATOM 1101 C CA . VAL A 1 144 ? 0.31 22.75 3.992 1 93.25 144 VAL A CA 1
ATOM 1102 C C . VAL A 1 144 ? -0.017 22.875 5.48 1 93.25 144 VAL A C 1
ATOM 1104 O O . VAL A 1 144 ? -0.283 21.859 6.145 1 93.25 144 VAL A O 1
ATOM 1107 N N . PRO A 1 145 ? -0.11 24.062 6.035 1 90.88 145 PRO A N 1
ATOM 1108 C CA . PRO A 1 145 ? -0.455 24.188 7.453 1 90.88 145 PRO A CA 1
ATOM 1109 C C . PRO A 1 145 ? -1.848 23.641 7.77 1 90.88 145 PRO A C 1
ATOM 1111 O O . PRO A 1 145 ? -2.051 23.016 8.812 1 90.88 145 PRO A O 1
ATOM 1114 N N . SER A 1 146 ? -2.746 23.844 6.859 1 92.44 146 SER A N 1
ATOM 1115 C CA . SER A 1 146 ? -4.09 23.297 7.047 1 92.44 146 SER A CA 1
ATOM 1116 C C . SER A 1 146 ? -4.098 21.781 6.953 1 92.44 146 SER A C 1
ATOM 1118 O O . SER A 1 146 ? -4.863 21.109 7.652 1 92.44 146 SER A O 1
ATOM 1120 N N . VAL A 1 147 ? -3.256 21.266 6.137 1 96.19 147 VAL A N 1
ATOM 1121 C CA . VAL A 1 147 ? -3.182 19.828 5.941 1 96.19 147 VAL A CA 1
ATOM 1122 C C . VAL A 1 147 ? -2.58 19.172 7.184 1 96.19 147 VAL A C 1
ATOM 1124 O O . VAL A 1 147 ? -3.039 18.109 7.613 1 96.19 147 VAL A O 1
ATOM 1127 N N . VAL A 1 148 ? -1.581 19.812 7.715 1 95.31 148 VAL A N 1
ATOM 1128 C CA . VAL A 1 148 ? -0.967 19.219 8.906 1 95.31 148 VAL A CA 1
ATOM 1129 C C . VAL A 1 148 ? -1.964 19.234 10.062 1 95.31 148 VAL A C 1
ATOM 1131 O O . VAL A 1 148 ? -2.018 18.281 10.852 1 95.31 148 VAL A O 1
ATOM 1134 N N . GLU A 1 149 ? -2.689 20.281 10.188 1 94.06 149 GLU A N 1
ATOM 1135 C CA . GLU A 1 149 ? -3.732 20.328 11.203 1 94.06 149 GLU A CA 1
ATOM 1136 C C . GLU A 1 149 ? -4.719 19.172 11.039 1 94.06 149 GLU A C 1
ATOM 1138 O O . GLU A 1 149 ? -5.074 18.516 12.016 1 94.06 149 GLU A O 1
ATOM 1143 N N . ALA A 1 150 ? -5.102 18.953 9.836 1 96.5 150 ALA A N 1
ATOM 1144 C CA . ALA A 1 150 ? -6.008 17.844 9.531 1 96.5 150 ALA A CA 1
ATOM 1145 C C . ALA A 1 150 ? -5.363 16.5 9.867 1 96.5 150 ALA A C 1
ATOM 1147 O O . ALA A 1 150 ? -6.012 15.617 10.43 1 96.5 150 ALA A O 1
ATOM 1148 N N . ALA A 1 151 ? -4.121 16.391 9.5 1 97 151 ALA A N 1
ATOM 1149 C CA . ALA A 1 151 ? -3.393 15.148 9.766 1 97 151 ALA A CA 1
ATOM 1150 C C . ALA A 1 151 ? -3.379 14.836 11.258 1 97 151 ALA A C 1
ATOM 1152 O O . ALA A 1 151 ? -3.582 13.688 11.656 1 97 151 ALA A O 1
ATOM 1153 N N . VAL A 1 152 ? -3.154 15.836 12.062 1 95.69 152 VAL A N 1
ATOM 1154 C CA . VAL A 1 152 ? -3.104 15.664 13.508 1 95.69 152 VAL A CA 1
ATOM 1155 C C . VAL A 1 152 ? -4.488 15.297 14.039 1 95.69 152 VAL A C 1
ATOM 1157 O O . VAL A 1 152 ? -4.633 14.336 14.805 1 95.69 152 VAL A O 1
ATOM 1160 N N . LYS A 1 153 ? -5.488 15.938 13.609 1 95.56 153 LYS A N 1
ATOM 1161 C CA . LYS A 1 153 ? -6.848 15.68 14.078 1 95.56 153 LYS A CA 1
ATOM 1162 C C . LYS A 1 153 ? -7.324 14.297 13.641 1 95.56 153 LYS A C 1
ATOM 1164 O O . LYS A 1 153 ? -8.039 13.617 14.383 1 95.56 153 LYS A O 1
ATOM 1169 N N . LEU A 1 154 ? -6.934 13.883 12.508 1 97.44 154 LEU A N 1
ATOM 1170 C CA . LEU A 1 154 ? -7.355 12.602 11.961 1 97.44 154 LEU A CA 1
ATOM 1171 C C . LEU A 1 154 ? -6.426 11.484 12.406 1 97.44 154 LEU A C 1
ATOM 1173 O O . LEU A 1 154 ? -6.703 10.305 12.172 1 97.44 154 LEU A O 1
ATOM 1177 N N . GLY A 1 155 ? -5.352 11.797 12.945 1 96.12 155 GLY A N 1
ATOM 1178 C CA . GLY A 1 155 ? -4.422 10.805 13.469 1 96.12 155 GLY A CA 1
ATOM 1179 C C . GLY A 1 155 ? -3.654 10.07 12.383 1 96.12 155 GLY A C 1
ATOM 1180 O O . GLY A 1 155 ? -3.566 8.844 12.398 1 96.12 155 GLY A O 1
ATOM 1181 N N . ILE A 1 156 ? -3.123 10.766 11.43 1 97.06 156 ILE A N 1
ATOM 1182 C CA . ILE A 1 156 ? -2.289 10.203 10.367 1 97.06 156 ILE A CA 1
ATOM 1183 C C . ILE A 1 156 ? -0.846 10.672 10.547 1 97.06 156 ILE A C 1
ATOM 1185 O O . ILE A 1 156 ? -0.455 11.719 10.031 1 97.06 156 ILE A O 1
ATOM 1189 N N . ASP A 1 157 ? -0.034 9.875 11.109 1 94.56 157 ASP A N 1
ATOM 1190 C CA . ASP A 1 157 ? 1.311 10.258 11.523 1 94.56 157 ASP A CA 1
ATOM 1191 C C . ASP A 1 157 ? 2.217 10.477 10.312 1 94.56 157 ASP A C 1
ATOM 1193 O O . ASP A 1 157 ? 3.035 11.398 10.297 1 94.56 157 ASP A O 1
ATOM 1197 N N . SER A 1 158 ? 2.109 9.594 9.375 1 95.5 158 SER A N 1
ATOM 1198 C CA . SER A 1 158 ? 2.961 9.711 8.195 1 95.5 158 SER A CA 1
ATOM 1199 C C . SER A 1 158 ? 2.709 11.031 7.469 1 95.5 158 SER A C 1
ATOM 1201 O O . SER A 1 158 ? 3.65 11.68 7.012 1 95.5 158 SER A O 1
ATOM 1203 N N . LEU A 1 159 ? 1.503 11.391 7.375 1 96.5 159 LEU A N 1
ATOM 1204 C CA . LEU A 1 159 ? 1.157 12.648 6.727 1 96.5 159 LEU A CA 1
ATOM 1205 C C . LEU A 1 159 ? 1.644 13.836 7.551 1 96.5 159 LEU A C 1
ATOM 1207 O O . LEU A 1 159 ? 2.148 14.82 7 1 96.5 159 LEU A O 1
ATOM 1211 N N . LYS A 1 160 ? 1.448 13.773 8.867 1 95.44 160 LYS A N 1
ATOM 1212 C CA . LYS A 1 160 ? 1.959 14.805 9.758 1 95.44 160 LYS A CA 1
ATOM 1213 C C . LYS A 1 160 ? 3.447 15.047 9.531 1 95.44 160 LYS A C 1
ATOM 1215 O O . LYS A 1 160 ? 3.877 16.188 9.336 1 95.44 160 LYS A O 1
ATOM 1220 N N . ARG A 1 161 ? 4.152 14.031 9.484 1 94.38 161 ARG A N 1
ATOM 1221 C CA . ARG A 1 161 ? 5.598 14.133 9.305 1 94.38 161 ARG A CA 1
ATOM 1222 C C . ARG A 1 161 ? 5.941 14.711 7.941 1 94.38 161 ARG A C 1
ATOM 1224 O O . ARG A 1 161 ? 6.832 15.562 7.824 1 94.38 161 ARG A O 1
ATOM 1231 N N . ARG A 1 162 ? 5.23 14.219 7.004 1 94.38 162 ARG A N 1
ATOM 1232 C CA . ARG A 1 162 ? 5.473 14.703 5.648 1 94.38 162 ARG A CA 1
ATOM 1233 C C . ARG A 1 162 ? 5.199 16.203 5.543 1 94.38 162 ARG A C 1
ATOM 1235 O O . ARG A 1 162 ? 5.949 16.922 4.883 1 94.38 162 ARG A O 1
ATOM 1242 N N . CYS A 1 163 ? 4.195 16.656 6.113 1 95.06 163 CYS A N 1
ATOM 1243 C CA . CYS A 1 163 ? 3.852 18.062 6.09 1 95.06 163 CYS A CA 1
ATOM 1244 C C . CYS A 1 163 ? 4.895 18.891 6.832 1 95.06 163 CYS A C 1
ATOM 1246 O O . CYS A 1 163 ? 5.297 19.969 6.367 1 95.06 163 CYS A O 1
ATOM 1248 N N . ILE A 1 164 ? 5.293 18.391 7.984 1 94.12 164 ILE A N 1
ATOM 1249 C CA . ILE A 1 164 ? 6.309 19.094 8.766 1 94.12 164 ILE A CA 1
ATOM 1250 C C . ILE A 1 164 ? 7.582 19.25 7.938 1 94.12 164 ILE A C 1
ATOM 1252 O O . ILE A 1 164 ? 8.18 20.328 7.887 1 94.12 164 ILE A O 1
ATOM 1256 N N . ALA A 1 165 ? 7.918 18.219 7.258 1 93.25 165 ALA A N 1
ATOM 1257 C CA . ALA A 1 165 ? 9.094 18.266 6.398 1 93.25 165 ALA A CA 1
ATOM 1258 C C . ALA A 1 165 ? 8.922 19.297 5.285 1 93.25 165 ALA A C 1
ATOM 1260 O O . ALA A 1 165 ? 9.867 20.016 4.949 1 93.25 165 ALA A O 1
ATOM 1261 N N . GLU A 1 166 ? 7.781 19.328 4.773 1 93.69 166 GLU A N 1
ATOM 1262 C CA . GLU A 1 166 ? 7.492 20.281 3.705 1 93.69 166 GLU A CA 1
ATOM 1263 C C . GLU A 1 166 ? 7.59 21.719 4.207 1 93.69 166 GLU A C 1
ATOM 1265 O O . GLU A 1 166 ? 8.133 22.594 3.52 1 93.69 166 GLU A O 1
ATOM 1270 N N . ILE A 1 167 ? 7.066 21.969 5.344 1 92.94 167 ILE A N 1
ATOM 1271 C CA . ILE A 1 167 ? 7.105 23.297 5.941 1 92.94 167 ILE A CA 1
ATOM 1272 C C . ILE A 1 167 ? 8.555 23.688 6.207 1 92.94 167 ILE A C 1
ATOM 1274 O O . ILE A 1 167 ? 8.953 24.828 5.926 1 92.94 167 ILE A O 1
ATOM 1278 N N . GLN A 1 168 ? 9.297 22.766 6.684 1 92.69 168 GLN A N 1
ATOM 1279 C CA . GLN A 1 168 ? 10.695 23.047 6.996 1 92.69 168 GLN A CA 1
ATOM 1280 C C . GLN A 1 168 ? 11.484 23.359 5.73 1 92.69 168 GLN A C 1
ATOM 1282 O O . G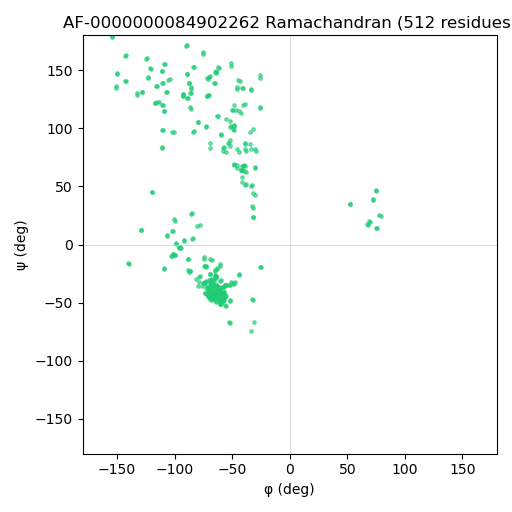LN A 1 168 ? 12.297 24.281 5.715 1 92.69 168 GLN A O 1
ATOM 1287 N N . THR A 1 169 ? 11.227 22.625 4.746 1 91.56 169 THR A N 1
ATOM 1288 C CA . THR A 1 169 ? 11.945 22.797 3.486 1 91.56 169 THR A CA 1
ATOM 1289 C C . THR A 1 169 ? 11.578 24.125 2.832 1 91.56 169 THR A C 1
ATOM 1291 O O . THR A 1 169 ? 12.43 24.781 2.234 1 91.56 169 THR A O 1
ATOM 1294 N N . GLY A 1 170 ? 10.352 24.516 2.965 1 89.75 170 GLY A N 1
ATOM 1295 C CA . GLY A 1 170 ? 9.883 25.734 2.326 1 89.75 170 GLY A CA 1
ATOM 1296 C C . GLY A 1 170 ? 9.805 26.906 3.273 1 89.75 170 GLY A C 1
ATOM 1297 O O . GLY A 1 170 ? 9.164 27.922 2.967 1 89.75 170 GLY A O 1
ATOM 1298 N N . PHE A 1 171 ? 10.477 26.875 4.285 1 91.69 171 PHE A N 1
ATOM 1299 C CA . PHE A 1 171 ? 10.344 27.891 5.324 1 91.69 171 PHE A CA 1
ATOM 1300 C C . PHE A 1 171 ? 10.906 29.219 4.855 1 91.69 171 PHE A C 1
ATOM 1302 O O . PHE A 1 171 ? 12.008 29.281 4.309 1 91.69 171 PHE A O 1
ATOM 1309 N N . GLN A 1 172 ? 10.109 30.25 4.988 1 90.06 172 GLN A N 1
ATOM 1310 C CA . GLN A 1 172 ? 10.523 31.641 4.797 1 90.06 172 GLN A CA 1
ATOM 1311 C C . GLN A 1 172 ? 10.297 32.469 6.062 1 90.06 172 GLN A C 1
ATOM 1313 O O . GLN A 1 172 ? 9.375 32.188 6.836 1 90.06 172 GLN A O 1
ATOM 1318 N N . LEU A 1 173 ? 11.086 33.469 6.242 1 91.56 173 LEU A N 1
ATOM 1319 C CA . LEU A 1 173 ? 11.062 34.25 7.465 1 91.56 173 LEU A CA 1
ATOM 1320 C C . LEU A 1 173 ? 9.688 34.875 7.68 1 91.56 173 LEU A C 1
ATOM 1322 O O . LEU A 1 173 ? 9.242 35.031 8.82 1 91.56 173 LEU A O 1
ATOM 1326 N N . GLU A 1 174 ? 9.031 35.156 6.52 1 88.69 174 GLU A N 1
ATOM 1327 C CA . GLU A 1 174 ? 7.715 35.812 6.57 1 88.69 174 GLU A CA 1
ATOM 1328 C C . GLU A 1 174 ? 6.664 34.844 7.141 1 88.69 174 GLU A C 1
ATOM 1330 O O . GLU A 1 174 ? 5.594 35.281 7.57 1 88.69 174 GLU A O 1
ATOM 1335 N N . TYR A 1 175 ? 7.039 33.562 7.227 1 87.75 175 TYR A N 1
ATOM 1336 C CA . TYR A 1 175 ? 6.07 32.562 7.668 1 87.75 175 TYR A CA 1
ATOM 1337 C C . TYR A 1 175 ? 6.254 32.25 9.141 1 87.75 175 TYR A C 1
ATOM 1339 O O . TYR A 1 175 ? 5.488 31.469 9.719 1 87.75 175 TYR A O 1
ATOM 1347 N N . PHE A 1 176 ? 7.195 32.906 9.742 1 92.25 176 PHE A N 1
ATOM 1348 C CA . PHE A 1 176 ? 7.594 32.562 11.102 1 92.25 176 PHE A CA 1
ATOM 1349 C C . PHE A 1 176 ? 6.398 32.594 12.047 1 92.25 176 PHE A C 1
ATOM 1351 O O . PHE A 1 176 ? 6.109 31.594 12.719 1 92.25 176 PHE A O 1
ATOM 1358 N N . GLN A 1 177 ? 5.684 33.688 12.047 1 90.25 177 GLN A N 1
ATOM 1359 C CA . GLN A 1 177 ? 4.578 33.844 12.984 1 90.25 177 GLN A CA 1
ATOM 1360 C C . GLN A 1 177 ? 3.521 32.75 12.773 1 90.25 177 GLN A C 1
ATOM 1362 O O . GLN A 1 177 ? 3.002 32.188 13.734 1 90.25 177 GLN A O 1
ATOM 1367 N N . ARG A 1 178 ? 3.23 32.531 11.578 1 89 178 ARG A N 1
ATOM 1368 C CA . ARG A 1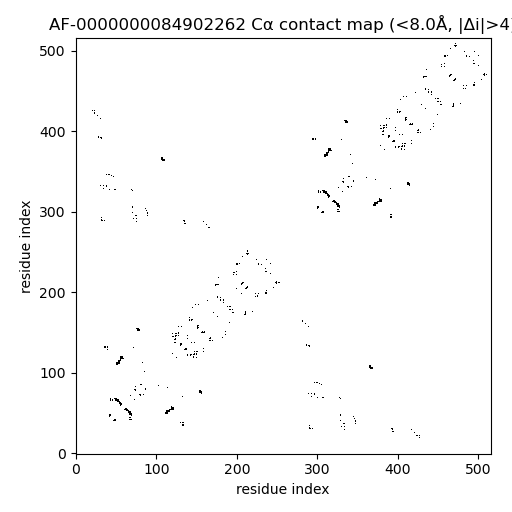 178 ? 2.229 31.516 11.242 1 89 178 ARG A CA 1
ATOM 1369 C C . ARG A 1 178 ? 2.674 30.141 11.688 1 89 178 ARG A C 1
ATOM 1371 O O . ARG A 1 178 ? 1.875 29.375 12.234 1 89 178 ARG A O 1
ATOM 1378 N N . ILE A 1 179 ? 3.91 29.828 11.492 1 92 179 ILE A N 1
ATOM 1379 C CA . ILE A 1 179 ? 4.457 28.516 11.844 1 92 179 ILE A CA 1
ATOM 1380 C C . ILE A 1 179 ? 4.52 28.375 13.367 1 92 179 ILE A C 1
ATOM 1382 O O . ILE A 1 179 ? 4.242 27.312 13.906 1 92 179 ILE A O 1
ATOM 1386 N N . LEU A 1 180 ? 4.902 29.453 14.031 1 92.62 180 LEU A N 1
ATOM 1387 C CA . LEU A 1 180 ? 4.941 29.453 15.492 1 92.62 180 LEU A CA 1
ATOM 1388 C C . LEU A 1 180 ? 3.555 29.203 16.062 1 92.62 180 LEU A C 1
ATOM 1390 O O . LEU A 1 180 ? 3.393 28.359 16.969 1 92.62 180 LEU A O 1
ATOM 1394 N N . LYS A 1 181 ? 2.592 29.891 15.531 1 92.31 181 LYS A N 1
ATOM 1395 C CA . LYS A 1 181 ? 1.213 29.719 15.977 1 92.31 181 LYS A CA 1
ATOM 1396 C C . LYS A 1 181 ? 0.725 28.297 15.711 1 92.31 181 LYS A C 1
ATOM 1398 O O . LYS A 1 181 ? 0.103 27.672 16.578 1 92.31 181 LYS A O 1
ATOM 1403 N N . LEU A 1 182 ? 0.975 27.828 14.586 1 92.88 182 LEU A N 1
ATOM 1404 C CA . LEU A 1 182 ? 0.589 26.469 14.195 1 92.88 182 LEU A CA 1
ATOM 1405 C C . LEU A 1 182 ? 1.204 25.438 15.141 1 92.88 182 LEU A C 1
ATOM 1407 O O . LEU A 1 182 ? 0.522 24.516 15.578 1 92.88 182 LEU A O 1
ATOM 1411 N N . SER A 1 183 ? 2.508 25.578 15.375 1 94.38 183 SER A N 1
ATOM 1412 C CA . SER A 1 183 ? 3.215 24.672 16.266 1 94.38 183 SER A CA 1
ATOM 1413 C C . SER A 1 183 ? 2.598 24.656 17.656 1 94.38 183 SER A C 1
ATOM 1415 O O . SER A 1 183 ? 2.447 23.594 18.266 1 94.38 183 SER A O 1
ATOM 1417 N N . ASP A 1 184 ? 2.213 25.781 18.156 1 92.94 184 ASP A N 1
ATOM 1418 C CA . ASP A 1 184 ? 1.607 25.891 19.469 1 92.94 184 ASP A CA 1
ATOM 1419 C C . ASP A 1 184 ? 0.207 25.281 19.484 1 92.94 184 ASP A C 1
ATOM 1421 O O . ASP A 1 184 ? -0.151 24.562 20.422 1 92.94 184 ASP A O 1
ATOM 1425 N N . ASP A 1 185 ? -0.541 25.547 18.469 1 92.5 185 ASP A N 1
ATOM 1426 C CA . ASP A 1 185 ? -1.91 25.047 18.375 1 92.5 185 ASP A CA 1
ATOM 1427 C C . ASP A 1 185 ? -1.938 23.531 18.328 1 92.5 185 ASP A C 1
ATOM 1429 O O . ASP A 1 185 ? -2.816 22.891 18.922 1 92.5 185 ASP A O 1
ATOM 1433 N N . LEU A 1 186 ? -0.953 22.984 17.688 1 93.56 186 LEU A N 1
ATOM 1434 C CA . LEU A 1 186 ? -0.97 21.547 17.453 1 93.56 186 LEU A CA 1
ATOM 1435 C C . LEU A 1 186 ? -0.029 20.828 18.422 1 93.56 186 LEU A C 1
ATOM 1437 O O . LEU A 1 186 ? -0.005 19.594 18.469 1 93.56 186 LEU A O 1
ATOM 1441 N N . GLY A 1 187 ? 0.727 21.562 19.109 1 93.06 187 GLY A N 1
ATOM 1442 C CA . GLY A 1 187 ? 1.658 20.984 20.062 1 93.06 187 GLY A CA 1
ATOM 1443 C C . GLY A 1 187 ? 2.834 20.297 19.406 1 93.06 187 GLY A C 1
ATOM 1444 O O . GLY A 1 187 ? 3.254 19.219 19.844 1 93.06 187 GLY A O 1
ATOM 1445 N N . ILE A 1 188 ? 3.309 20.859 18.359 1 93.31 188 ILE A N 1
ATOM 1446 C CA . ILE A 1 188 ? 4.445 20.281 17.656 1 93.31 188 ILE A CA 1
ATOM 1447 C C . ILE A 1 188 ? 5.723 21.031 18.031 1 93.31 188 ILE A C 1
ATOM 1449 O O . ILE A 1 188 ? 6.086 22 17.375 1 93.31 188 ILE A O 1
ATOM 1453 N N . SER A 1 189 ? 6.434 20.531 18.938 1 92.56 189 SER A N 1
ATOM 1454 C CA . SER A 1 189 ? 7.613 21.203 19.484 1 92.56 189 SER A CA 1
ATOM 1455 C C . SER A 1 189 ? 8.734 21.25 18.453 1 92.56 189 SER A C 1
ATOM 1457 O O . SER A 1 189 ? 9.477 22.234 18.375 1 92.56 189 SER A O 1
ATOM 1459 N N . GLU A 1 190 ? 8.828 20.203 17.75 1 91.44 190 GLU A N 1
ATOM 1460 C CA . GLU A 1 190 ? 9.898 20.141 16.75 1 91.44 190 GLU A CA 1
ATOM 1461 C C . GLU A 1 190 ? 9.781 21.266 15.734 1 91.44 190 GLU A C 1
ATOM 1463 O O . GLU A 1 190 ? 10.789 21.859 15.328 1 91.44 190 GLU A O 1
ATOM 1468 N N . LEU A 1 191 ? 8.648 21.5 15.352 1 93.31 191 LEU A N 1
ATOM 1469 C CA . LEU A 1 191 ? 8.414 22.562 14.375 1 93.31 191 LEU A CA 1
ATOM 1470 C C . LEU A 1 191 ? 8.672 23.922 14.992 1 93.31 191 LEU A C 1
ATOM 1472 O O . LEU A 1 191 ? 9.242 24.812 14.344 1 93.31 191 LEU A O 1
ATOM 1476 N N . LYS A 1 192 ? 8.281 24.125 16.219 1 93.5 192 LYS A N 1
ATOM 1477 C CA . LYS A 1 192 ? 8.531 25.375 16.938 1 93.5 192 LYS A CA 1
ATOM 1478 C C . LYS A 1 192 ? 10.023 25.641 17.062 1 93.5 192 LYS A C 1
ATOM 1480 O O . LYS A 1 192 ? 10.5 26.734 16.75 1 93.5 192 LYS A O 1
ATOM 1485 N N . ASP A 1 193 ? 10.68 24.641 17.5 1 92.25 193 ASP A N 1
ATOM 1486 C CA . ASP A 1 193 ? 12.125 24.766 17.656 1 92.25 193 ASP A CA 1
ATOM 1487 C C . ASP A 1 193 ? 12.805 25.078 16.344 1 92.25 193 ASP A C 1
ATOM 1489 O O . ASP A 1 193 ? 13.727 25.906 16.281 1 92.25 193 ASP A O 1
ATOM 1493 N N . PHE A 1 194 ? 12.383 24.453 15.375 1 93.31 194 PHE A N 1
ATOM 1494 C CA . PHE A 1 194 ? 12.938 24.688 14.047 1 93.31 194 PHE A CA 1
ATOM 1495 C C . PHE A 1 194 ? 12.742 26.141 13.625 1 93.31 194 PHE A C 1
ATOM 1497 O O . PHE A 1 194 ? 13.688 26.797 13.172 1 93.31 194 PHE A O 1
ATOM 1504 N N . ALA A 1 195 ? 11.555 26.609 13.727 1 93.31 195 ALA A N 1
ATOM 1505 C CA . ALA A 1 195 ? 11.242 27.984 13.328 1 93.31 195 ALA A CA 1
ATOM 1506 C C . ALA A 1 195 ? 12.078 28.984 14.109 1 93.31 195 ALA A C 1
ATOM 1508 O O . ALA A 1 195 ? 12.641 29.922 13.539 1 93.31 195 ALA A O 1
ATOM 1509 N N . LEU A 1 196 ? 12.172 28.766 15.383 1 91.94 196 LEU A N 1
ATOM 1510 C CA . LEU A 1 196 ? 12.93 29.656 16.25 1 91.94 196 LEU A CA 1
ATOM 1511 C C . LEU A 1 196 ? 14.414 29.625 15.883 1 91.94 196 LEU A C 1
ATOM 1513 O O . LEU A 1 196 ? 15.062 30.688 15.797 1 91.94 196 LEU A O 1
ATOM 1517 N N . ARG A 1 197 ? 14.852 28.5 15.648 1 90.69 197 ARG A N 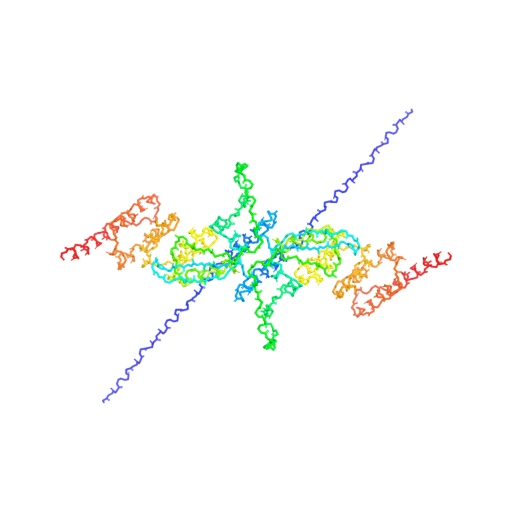1
ATOM 1518 C CA . ARG A 1 197 ? 16.25 28.359 15.258 1 90.69 197 ARG A CA 1
ATOM 1519 C C . ARG A 1 197 ? 16.516 29.062 13.93 1 90.69 197 ARG A C 1
ATOM 1521 O O . ARG A 1 197 ? 17.562 29.703 13.773 1 90.69 197 ARG A O 1
ATOM 1528 N N . LYS A 1 198 ? 15.711 28.938 13.062 1 92.06 198 LYS A N 1
ATOM 1529 C CA . LYS A 1 198 ? 15.891 29.516 11.742 1 92.06 198 LYS A CA 1
ATOM 1530 C C . LYS A 1 198 ? 15.906 31.047 11.812 1 92.06 198 LYS A C 1
ATOM 1532 O O . LYS A 1 198 ? 16.75 31.688 11.172 1 92.06 198 LYS A O 1
ATOM 1537 N N . VAL A 1 199 ? 15.016 31.578 12.547 1 91.12 199 VAL A N 1
ATOM 1538 C CA . VAL A 1 199 ? 14.93 33.031 12.617 1 91.12 199 VAL A CA 1
ATOM 1539 C C . VAL A 1 199 ? 16.109 33.594 13.414 1 91.12 199 VAL A C 1
ATOM 1541 O O . VAL A 1 199 ? 16.625 34.656 13.102 1 91.12 199 VAL A O 1
ATOM 1544 N N . ILE A 1 200 ? 16.469 32.875 14.398 1 87.19 200 ILE A N 1
ATOM 1545 C CA . ILE A 1 200 ? 17.625 33.312 15.195 1 87.19 200 ILE A CA 1
ATOM 1546 C C . ILE A 1 200 ? 18.891 33.219 14.352 1 87.19 200 ILE A C 1
ATOM 1548 O O . ILE A 1 200 ? 19.75 34.094 14.43 1 87.19 200 ILE A O 1
ATOM 1552 N N . GLY A 1 201 ? 18.969 32.219 13.617 1 86.81 201 GLY A N 1
ATOM 1553 C CA . GLY A 1 201 ? 20.125 32.031 12.734 1 86.81 201 GLY A CA 1
ATOM 1554 C C . GLY A 1 201 ? 20.219 33.125 11.672 1 86.81 201 GLY A C 1
ATOM 1555 O O . GLY A 1 201 ? 21.312 33.438 11.211 1 86.81 201 GLY A O 1
ATOM 1556 N N . LYS A 1 202 ? 19.078 33.688 11.305 1 89.38 202 LYS A N 1
ATOM 1557 C CA . LYS A 1 202 ? 19.031 34.75 10.312 1 89.38 202 LYS A CA 1
ATOM 1558 C C . LYS A 1 202 ? 18.438 36.031 10.898 1 89.38 202 LYS A C 1
ATOM 1560 O O . LYS A 1 202 ? 17.609 36.688 10.266 1 89.38 202 LYS A O 1
ATOM 1565 N N . PHE A 1 203 ? 18.875 36.344 12.008 1 89.19 203 PHE A N 1
ATOM 1566 C CA . PHE A 1 203 ? 18.234 37.406 12.766 1 89.19 203 PHE A CA 1
ATOM 1567 C C . PHE A 1 203 ? 18.438 38.75 12.078 1 89.19 203 PHE A C 1
ATOM 1569 O O . PHE A 1 203 ? 17.531 39.594 12.07 1 89.19 203 PHE A O 1
ATOM 1576 N N . ASP A 1 204 ? 19.594 38.875 11.438 1 87.44 204 ASP A N 1
ATOM 1577 C CA . ASP A 1 204 ? 19.891 40.156 10.781 1 87.44 204 ASP A CA 1
ATOM 1578 C C . ASP A 1 204 ? 18.875 40.438 9.68 1 87.44 204 ASP A C 1
ATOM 1580 O O . ASP A 1 204 ? 18.469 41.594 9.5 1 87.44 204 ASP A O 1
ATOM 1584 N N . GLU A 1 205 ? 18.531 39.438 9.039 1 91.5 205 GLU A N 1
ATOM 1585 C CA . GLU A 1 205 ? 17.531 39.594 7.973 1 91.5 205 GLU A CA 1
ATOM 1586 C C . GLU A 1 205 ? 16.125 39.625 8.539 1 91.5 205 GLU A C 1
ATOM 1588 O O . GLU A 1 205 ? 15.273 40.375 8.039 1 91.5 205 GLU A O 1
ATOM 1593 N N . PHE A 1 206 ? 15.938 38.969 9.609 1 92.81 206 PHE A N 1
ATOM 1594 C CA . PHE A 1 206 ? 14.609 38.781 10.203 1 92.81 206 PHE A CA 1
ATOM 1595 C C . PHE A 1 206 ? 14.133 40.094 10.828 1 92.81 206 PHE A C 1
ATOM 1597 O O . PHE A 1 206 ? 12.953 40.438 10.734 1 92.81 206 PHE A O 1
ATOM 1604 N N . VAL A 1 207 ? 15.008 40.812 11.398 1 89.56 207 VAL A N 1
ATOM 1605 C CA . VAL A 1 207 ? 14.68 42.031 12.148 1 89.56 207 VAL A CA 1
ATOM 1606 C C . VAL A 1 207 ? 14.109 43.094 11.203 1 89.56 207 VAL A C 1
ATOM 1608 O O . VAL A 1 207 ? 13.328 43.938 11.617 1 89.56 207 VAL A O 1
ATOM 1611 N N . ASP A 1 208 ? 14.414 42.938 9.938 1 89.62 208 ASP A N 1
ATOM 1612 C CA . ASP A 1 208 ? 13.992 43.969 8.977 1 89.62 208 ASP A CA 1
ATOM 1613 C C . ASP A 1 208 ? 12.68 43.562 8.305 1 89.62 208 ASP A C 1
ATOM 1615 O O . ASP A 1 208 ? 12.117 44.344 7.52 1 89.62 208 ASP A O 1
ATOM 1619 N N . THR A 1 209 ? 12.211 42.469 8.625 1 90.88 209 THR A N 1
ATOM 1620 C CA . THR A 1 209 ? 10.977 42 8.016 1 90.88 209 THR A CA 1
ATOM 1621 C C . THR A 1 209 ? 9.758 42.562 8.742 1 90.88 209 THR A C 1
ATOM 1623 O O . THR A 1 209 ? 9.844 42.938 9.914 1 90.88 209 THR A O 1
ATOM 1626 N N . GLN A 1 210 ? 8.656 42.688 8.023 1 90.12 210 GLN A N 1
ATOM 1627 C CA . GLN A 1 210 ? 7.398 43.094 8.625 1 90.12 210 GLN A CA 1
ATOM 1628 C C . GLN A 1 210 ? 6.91 42.062 9.648 1 90.12 210 GLN A C 1
ATOM 1630 O O . GLN A 1 210 ? 6.285 42.438 10.648 1 90.12 210 GLN A O 1
ATOM 1635 N N . CYS A 1 211 ? 7.281 40.938 9.453 1 90.75 211 CYS A N 1
ATOM 1636 C CA . CYS A 1 211 ? 6.898 39.844 10.352 1 90.75 211 CYS A CA 1
ATOM 1637 C C . CYS A 1 211 ? 7.473 40.062 11.75 1 90.75 211 CYS A C 1
ATOM 1639 O O . CYS A 1 211 ? 6.766 39.938 12.75 1 90.75 211 CYS A O 1
ATOM 1641 N N . PHE A 1 212 ? 8.695 40.5 11.766 1 91.06 212 PHE A N 1
ATOM 1642 C CA . PHE A 1 212 ? 9.344 40.781 13.039 1 91.06 212 PHE A CA 1
ATOM 1643 C C . PHE A 1 212 ? 8.68 41.938 13.773 1 91.06 212 PHE A C 1
ATOM 1645 O O . PHE A 1 212 ? 8.414 41.844 14.969 1 91.06 212 PHE A O 1
ATOM 1652 N N . LEU A 1 213 ? 8.344 42.875 13 1 89.25 213 LEU A N 1
ATOM 1653 C CA . LEU A 1 213 ? 7.801 44.094 13.578 1 89.25 213 LEU A CA 1
ATOM 1654 C C . LEU A 1 213 ? 6.371 43.875 14.062 1 89.25 213 LEU A C 1
ATOM 1656 O O . LEU A 1 213 ? 5.879 44.625 14.914 1 89.25 213 LEU A O 1
ATOM 1660 N N . SER A 1 214 ? 5.773 42.844 13.578 1 89.38 214 SER A N 1
ATOM 1661 C CA . SER A 1 214 ? 4.383 42.562 13.93 1 89.38 214 SER A CA 1
ATOM 1662 C C . SER A 1 214 ? 4.273 41.469 14.977 1 89.38 214 SER A C 1
ATOM 1664 O O . SER A 1 214 ? 3.168 41.031 15.328 1 89.38 214 SER A O 1
ATOM 1666 N N . LEU A 1 215 ? 5.359 41.125 15.562 1 90.38 215 LEU A N 1
ATOM 1667 C CA . LEU A 1 215 ? 5.348 40.031 16.547 1 90.38 215 LEU A CA 1
ATOM 1668 C C . LEU A 1 215 ? 4.652 40.469 17.828 1 90.38 215 LEU A C 1
ATOM 1670 O O . LEU A 1 215 ? 4.75 41.656 18.219 1 90.38 215 LEU A O 1
ATOM 1674 N N . THR A 1 216 ? 3.94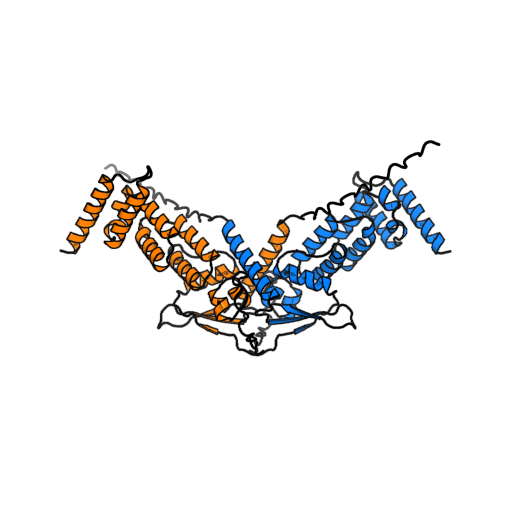9 39.562 18.391 1 89.25 216 THR A N 1
ATOM 1675 C CA . THR A 1 216 ? 3.365 39.844 19.703 1 89.25 216 THR A CA 1
ATOM 1676 C C . THR A 1 216 ? 4.43 39.781 20.781 1 89.25 216 THR A C 1
ATOM 1678 O O . THR A 1 216 ? 5.543 39.312 20.547 1 89.25 216 THR A O 1
ATOM 1681 N N . GLU A 1 217 ? 4.035 40.312 21.922 1 89.19 217 GLU A N 1
ATOM 1682 C CA . GLU A 1 217 ? 4.953 40.25 23.062 1 89.19 217 GLU A CA 1
ATOM 1683 C C . GLU A 1 217 ? 5.293 38.812 23.406 1 89.19 217 GLU A C 1
ATOM 1685 O O . GLU A 1 217 ? 6.434 38.5 23.75 1 89.19 217 GLU A O 1
ATOM 1690 N N . ALA A 1 218 ? 4.328 38 23.281 1 90.19 218 ALA A N 1
ATOM 1691 C CA . ALA A 1 218 ? 4.531 36.594 23.609 1 90.19 218 ALA A CA 1
ATOM 1692 C C . ALA A 1 218 ? 5.52 35.938 22.641 1 90.19 218 ALA A C 1
ATOM 1694 O O . ALA A 1 218 ? 6.402 35.188 23.062 1 90.19 218 ALA A O 1
ATOM 1695 N N . ASP A 1 219 ? 5.391 36.25 21.375 1 90.25 219 ASP A N 1
ATOM 1696 C CA . ASP A 1 219 ? 6.277 35.688 20.359 1 90.25 219 ASP A CA 1
ATOM 1697 C C . ASP A 1 219 ? 7.715 36.188 20.578 1 90.25 219 ASP A C 1
ATOM 1699 O O . ASP A 1 219 ? 8.656 35.406 20.406 1 90.25 219 ASP A O 1
ATOM 1703 N N . MET A 1 220 ? 7.809 37.438 20.938 1 87.56 220 MET A N 1
ATOM 1704 C CA . MET A 1 220 ? 9.125 38 21.188 1 87.56 220 MET A CA 1
ATOM 1705 C C . MET A 1 220 ? 9.805 37.344 22.375 1 87.56 220 MET A C 1
ATOM 1707 O O . MET A 1 220 ? 11.008 37.062 22.344 1 87.56 220 MET A O 1
ATOM 1711 N N . GLN A 1 221 ? 9.023 37.125 23.391 1 88.44 221 GLN A N 1
ATOM 1712 C CA . GLN A 1 221 ? 9.562 36.469 24.562 1 88.44 221 GLN A CA 1
ATOM 1713 C C . GLN A 1 221 ? 10.047 35.062 24.219 1 88.44 221 GLN A C 1
ATOM 1715 O O . GLN A 1 221 ? 11.086 34.625 24.719 1 88.44 221 GLN A O 1
ATOM 1720 N N . GLU A 1 222 ? 9.312 34.375 23.438 1 88.5 222 GLU A N 1
ATOM 1721 C CA . GLU A 1 222 ? 9.695 33.031 23.016 1 88.5 222 GLU A CA 1
ATOM 1722 C C . GLU A 1 222 ? 11.016 33.062 22.25 1 88.5 222 GLU A C 1
ATOM 1724 O O . GLU A 1 222 ? 11.859 32.188 22.422 1 88.5 222 GLU A O 1
ATOM 1729 N N . LEU A 1 223 ? 11.133 34 21.406 1 87.44 223 LEU A N 1
ATOM 1730 C CA . LEU A 1 223 ? 12.352 34.188 20.625 1 87.44 223 LEU A CA 1
ATOM 1731 C C . LEU A 1 223 ? 13.547 34.438 21.531 1 87.44 223 LEU A C 1
ATOM 1733 O O . LEU A 1 223 ? 14.594 33.781 21.375 1 87.44 223 LEU A O 1
ATOM 1737 N N . VAL A 1 224 ? 13.344 35.281 22.469 1 84.56 224 VAL A N 1
ATOM 1738 C CA . VAL A 1 224 ? 14.414 35.656 23.391 1 84.56 224 VAL A CA 1
ATOM 1739 C C . VAL A 1 224 ? 14.766 34.469 24.281 1 84.56 224 VAL A C 1
ATOM 1741 O O . VAL A 1 224 ? 15.945 34.156 24.5 1 84.56 224 VAL A O 1
ATOM 1744 N N . ASN A 1 225 ? 13.781 33.781 24.766 1 85.31 225 ASN A N 1
ATOM 1745 C CA . ASN A 1 225 ? 13.984 32.625 25.625 1 85.31 225 ASN A CA 1
ATOM 1746 C C . ASN A 1 225 ? 14.695 31.5 24.891 1 85.31 225 ASN A C 1
ATOM 1748 O O . ASN A 1 225 ? 15.516 30.797 25.469 1 85.31 225 ASN A O 1
ATOM 1752 N N . HIS A 1 226 ? 14.305 31.344 23.688 1 83.62 226 HIS A N 1
ATOM 1753 C CA . HIS A 1 226 ? 14.938 30.281 22.906 1 83.62 226 HIS A CA 1
ATOM 1754 C C . HIS A 1 226 ? 16.422 30.562 22.688 1 83.62 226 HIS A C 1
ATOM 1756 O O . HIS A 1 226 ? 17.25 29.641 22.75 1 83.62 226 HIS A O 1
ATOM 1762 N N . ARG A 1 227 ? 16.766 31.75 22.469 1 76.5 227 ARG A N 1
ATOM 1763 C CA . ARG A 1 227 ? 18.156 32.156 22.312 1 76.5 227 ARG A CA 1
ATOM 1764 C C . ARG A 1 227 ? 18.953 31.859 23.594 1 76.5 227 ARG A C 1
ATOM 1766 O O . ARG A 1 227 ? 20.078 31.375 23.531 1 76.5 227 ARG A O 1
ATOM 1773 N N . LYS A 1 228 ? 18.344 32.188 24.688 1 72.19 228 LYS A N 1
ATOM 1774 C CA . LYS A 1 228 ? 19 31.969 25.984 1 72.19 228 LYS A CA 1
ATOM 1775 C C . LYS A 1 228 ? 19.297 30.5 26.203 1 72.19 228 LYS A C 1
ATOM 1777 O O . LYS A 1 228 ? 20.328 30.141 26.781 1 72.19 228 LYS A O 1
ATOM 1782 N N . GLY A 1 229 ? 18.406 29.672 25.844 1 68.25 229 GLY A N 1
ATOM 1783 C CA . GLY A 1 229 ? 18.578 28.234 26.047 1 68.25 229 GLY A CA 1
ATOM 1784 C C . GLY A 1 229 ? 19.641 27.641 25.141 1 68.25 229 GLY A C 1
ATOM 1785 O O . GLY A 1 229 ? 20.281 26.656 25.516 1 68.25 229 GLY A O 1
ATOM 1786 N N . VAL A 1 230 ? 19.797 28.219 24 1 63.19 230 VAL A N 1
ATOM 1787 C CA . VAL A 1 230 ? 20.75 27.672 23.047 1 63.19 230 VAL A CA 1
ATOM 1788 C C . VAL A 1 230 ? 22.125 28.297 23.312 1 63.19 230 VAL A C 1
ATOM 1790 O O . VAL A 1 230 ? 23.141 27.797 22.797 1 63.19 230 VAL A O 1
ATOM 1793 N N . LEU A 1 231 ? 22.328 29.453 23.953 1 59.09 231 LEU A N 1
ATOM 1794 C CA . LEU A 1 231 ? 23.547 30.219 24.203 1 59.09 231 LEU A CA 1
ATOM 1795 C C . LEU A 1 231 ? 24.688 29.297 24.641 1 59.09 231 LEU A C 1
ATOM 1797 O O . LEU A 1 231 ? 25.844 29.672 24.578 1 59.09 231 LEU A O 1
ATOM 1801 N N . SER A 1 232 ? 24.297 28.266 25.188 1 51.25 232 SER A N 1
ATOM 1802 C CA . SER A 1 232 ? 25.516 27.547 25.516 1 51.25 232 SER A CA 1
ATOM 1803 C C . SER A 1 232 ? 26.312 27.219 24.266 1 51.25 232 SER A C 1
ATOM 1805 O O . SER A 1 232 ? 27.469 26.812 24.344 1 51.25 232 SER A O 1
ATOM 1807 N N . ASN A 1 233 ? 25.594 27.312 23.094 1 51.97 233 ASN A N 1
ATOM 1808 C CA . ASN A 1 233 ? 26.375 26.922 21.922 1 51.97 233 ASN A CA 1
ATOM 1809 C C . ASN A 1 233 ? 26.703 28.141 21.047 1 51.97 233 ASN A C 1
ATOM 1811 O O . ASN A 1 233 ? 26.047 29.188 21.156 1 51.97 233 ASN A O 1
ATOM 1815 N N . SER A 1 234 ? 27.766 28.219 20.188 1 51.66 234 SER A N 1
ATOM 1816 C CA . SER A 1 234 ? 28.516 29.172 19.391 1 51.66 234 SER A CA 1
ATOM 1817 C C . SER A 1 234 ? 27.594 30.047 18.547 1 51.66 234 SER A C 1
ATOM 1819 O O . SER A 1 234 ? 28.047 30.984 17.906 1 51.66 234 SER A O 1
ATOM 1821 N N . CYS A 1 235 ? 26.484 29.547 18.094 1 51.41 235 CYS A N 1
ATOM 1822 C CA . CYS A 1 235 ? 25.797 30.203 16.984 1 51.41 235 CYS A CA 1
ATOM 1823 C C . CYS A 1 235 ? 24.891 31.312 17.5 1 51.41 235 CYS A C 1
ATOM 1825 O O . CYS A 1 235 ? 23.953 31.719 16.812 1 51.41 235 CYS A O 1
ATOM 1827 N N . VAL A 1 236 ? 25.203 31.922 18.703 1 60.66 236 VAL A N 1
ATOM 1828 C CA . VAL A 1 236 ? 24.25 32.75 19.422 1 60.66 236 VAL A CA 1
ATOM 1829 C C . VAL A 1 236 ? 24.328 34.188 18.891 1 60.66 236 VAL A C 1
ATOM 1831 O O . VAL A 1 236 ? 25.422 34.688 18.578 1 60.66 236 VAL A O 1
ATOM 1834 N N . ILE A 1 237 ? 23.312 34.75 18.328 1 65.19 237 ILE A N 1
ATOM 1835 C CA . ILE A 1 237 ? 23.172 36.156 18.031 1 65.19 237 ILE A CA 1
ATOM 1836 C C . ILE A 1 237 ? 23.719 37 19.188 1 65.19 237 ILE A C 1
ATOM 1838 O O . ILE A 1 237 ? 23.406 36.719 20.344 1 65.19 237 ILE A O 1
ATOM 1842 N N . PRO A 1 238 ? 24.75 37.812 18.766 1 70.38 238 PRO A N 1
ATOM 1843 C CA . PRO A 1 238 ? 25.219 38.688 19.844 1 70.38 238 PRO A CA 1
ATOM 1844 C C . PRO A 1 238 ? 24.078 39.344 20.594 1 70.38 238 PRO A C 1
ATOM 1846 O O . PRO A 1 238 ? 23.047 39.688 20.016 1 70.38 238 PRO A O 1
ATOM 1849 N N . GLU A 1 239 ? 24.234 39.312 21.859 1 75.44 239 GLU A N 1
ATOM 1850 C CA . GLU A 1 239 ? 23.234 39.906 22.75 1 75.44 239 GLU A CA 1
ATOM 1851 C C . GLU A 1 239 ? 22.859 41.312 22.297 1 75.44 239 GLU A C 1
ATOM 1853 O O . GLU A 1 239 ? 21.703 41.719 22.359 1 75.44 239 GLU A O 1
ATOM 1858 N N . LEU A 1 240 ? 23.875 41.969 21.75 1 77.5 240 LEU A N 1
ATOM 1859 C CA . LEU A 1 240 ? 23.625 43.344 21.328 1 77.5 240 LEU A CA 1
ATOM 1860 C C . LEU A 1 240 ? 22.688 43.406 20.125 1 77.5 240 LEU A C 1
ATOM 1862 O O . LEU A 1 240 ? 21.828 44.281 20.031 1 77.5 240 LEU A O 1
ATOM 1866 N N . GLN A 1 241 ? 22.844 42.562 19.328 1 81.38 241 GLN A N 1
ATOM 1867 C CA . GLN A 1 241 ? 21.984 42.5 18.141 1 81.38 241 GLN A CA 1
ATOM 1868 C C . GLN A 1 241 ? 20.547 42.219 18.516 1 81.38 241 GLN A C 1
ATOM 1870 O O . GLN A 1 241 ? 19.625 42.812 17.969 1 81.38 241 GLN A O 1
ATOM 1875 N N . MET A 1 242 ? 20.422 41.312 19.406 1 82.62 242 MET A N 1
ATOM 1876 C CA . MET A 1 242 ? 19.078 41 19.891 1 82.62 242 MET A CA 1
ATOM 1877 C C . MET A 1 242 ? 18.453 42.219 20.562 1 82.62 242 MET A C 1
ATOM 1879 O O . MET A 1 242 ? 17.281 42.531 20.359 1 82.62 242 MET A O 1
ATOM 1883 N N . PHE A 1 243 ? 19.312 42.844 21.344 1 82.62 243 PHE A N 1
ATOM 1884 C CA . PHE A 1 243 ? 18.844 44.031 22.047 1 82.62 243 PHE A CA 1
ATOM 1885 C C . PHE A 1 243 ? 18.406 45.094 21.047 1 82.62 243 PHE A C 1
ATOM 1887 O O . PHE A 1 243 ? 17.328 45.688 21.203 1 82.62 243 PHE A O 1
ATOM 1894 N N . ASN A 1 244 ? 19.156 45.344 20.047 1 84.69 244 ASN A N 1
ATOM 1895 C CA . ASN A 1 244 ? 18.812 46.344 19.016 1 84.69 244 ASN A CA 1
ATOM 1896 C C . ASN A 1 244 ? 17.531 45.969 18.297 1 84.69 244 ASN A C 1
ATOM 1898 O O . ASN A 1 244 ? 16.719 46.812 17.969 1 84.69 244 ASN A O 1
ATOM 1902 N N . GLY A 1 245 ? 17.422 44.75 18.016 1 86.81 245 GLY A N 1
ATOM 1903 C CA . GLY A 1 245 ? 16.203 44.281 17.375 1 86.81 245 GLY A CA 1
ATOM 1904 C C . GLY A 1 245 ? 14.961 44.5 18.203 1 86.81 245 GLY A C 1
ATOM 1905 O O . GLY A 1 245 ? 13.93 44.938 17.688 1 86.81 245 GLY A O 1
ATOM 1906 N N . ILE A 1 246 ? 15.062 44.219 19.5 1 86.38 246 ILE A N 1
ATOM 1907 C CA . ILE A 1 246 ? 13.938 44.406 20.406 1 86.38 246 ILE A CA 1
ATOM 1908 C C . ILE A 1 246 ? 13.547 45.875 20.484 1 86.38 246 ILE A C 1
ATOM 1910 O O . ILE A 1 246 ? 12.367 46.219 20.531 1 86.38 246 ILE A O 1
ATOM 1914 N N . LEU A 1 247 ? 14.547 46.625 20.5 1 86.5 247 LEU A N 1
ATOM 1915 C CA . LEU A 1 247 ? 14.297 48.062 20.516 1 86.5 247 LEU A CA 1
ATOM 1916 C C . LEU A 1 247 ? 13.555 48.531 19.266 1 86.5 247 LEU A C 1
ATOM 1918 O O . LEU A 1 247 ? 12.617 49.312 19.344 1 86.5 247 LEU A O 1
ATOM 1922 N N . LYS A 1 248 ? 14 48.062 18.203 1 86.69 248 LYS A N 1
ATOM 1923 C CA . LYS A 1 248 ? 13.336 48.344 16.938 1 86.69 248 LYS A CA 1
ATOM 1924 C C . LYS A 1 248 ? 11.883 47.906 16.953 1 86.69 248 LYS A C 1
ATOM 1926 O O . LYS A 1 248 ? 10.992 48.625 16.516 1 86.69 248 LYS A O 1
ATOM 1931 N N . TRP A 1 249 ? 11.688 46.75 17.391 1 89.44 249 TRP A N 1
ATOM 1932 C CA . TRP A 1 249 ? 10.359 46.188 17.516 1 89.44 249 TRP A CA 1
ATOM 1933 C C . TRP A 1 249 ? 9.484 47 18.469 1 89.44 249 TRP A C 1
ATOM 1935 O O . TRP A 1 249 ? 8.312 47.25 18.172 1 89.44 249 TRP A O 1
ATOM 1945 N N . SER A 1 250 ? 9.961 47.469 19.672 1 86.19 250 SER A N 1
ATOM 1946 C CA . SER A 1 250 ? 9.227 48.219 20.672 1 86.19 250 SER A CA 1
ATOM 1947 C C . SER A 1 250 ? 8.875 49.625 20.156 1 86.19 250 SER A C 1
ATOM 1949 O O . SER A 1 250 ? 7.859 50.188 20.547 1 86.19 250 SER A O 1
ATOM 1951 N N . ASN A 1 251 ? 9.664 50.125 19.328 1 82.19 251 ASN A N 1
ATOM 1952 C CA . ASN A 1 251 ? 9.461 51.469 18.797 1 82.19 251 ASN A CA 1
ATOM 1953 C C . ASN A 1 251 ? 8.32 51.531 17.781 1 82.19 251 ASN A C 1
ATOM 1955 O O . ASN A 1 251 ? 7.637 52.531 17.656 1 82.19 251 ASN A O 1
ATOM 1959 N N . VAL A 1 252 ? 8.148 50.469 17.031 1 72.44 252 VAL A N 1
ATOM 1960 C CA . VAL A 1 252 ? 7.086 50.406 16.031 1 72.44 252 VAL A CA 1
ATOM 1961 C C . VAL A 1 252 ? 5.73 50.281 16.719 1 72.44 252 VAL A C 1
ATOM 1963 O O . VAL A 1 252 ? 4.754 50.906 16.297 1 72.44 252 VAL A O 1
ATOM 1966 N N . ASP A 1 253 ? 5.531 49.469 17.734 1 63.47 253 ASP A N 1
ATOM 1967 C CA . ASP A 1 253 ? 4.289 49.312 18.484 1 63.47 253 ASP A CA 1
ATOM 1968 C C . ASP A 1 253 ? 3.877 50.656 19.141 1 63.47 253 ASP A C 1
ATOM 1970 O O . ASP A 1 253 ? 2.688 50.969 19.203 1 63.47 253 ASP A O 1
ATOM 1974 N N . ILE A 1 254 ? 4.801 51.406 19.641 1 55.12 254 ILE A N 1
ATOM 1975 C CA . ILE A 1 254 ? 4.539 52.688 20.281 1 55.12 254 ILE A CA 1
ATOM 1976 C C . ILE A 1 254 ? 3.967 53.688 19.266 1 55.12 254 ILE A C 1
ATOM 1978 O O . ILE A 1 254 ? 3.062 54.469 19.578 1 55.12 254 ILE A O 1
ATOM 1982 N N . LYS A 1 255 ? 4.324 53.5 18.078 1 52.09 255 LYS A N 1
ATOM 1983 C CA . LYS A 1 255 ? 3.773 54.438 17.094 1 52.09 255 LYS A CA 1
ATOM 1984 C C . LYS A 1 255 ? 2.34 54.031 16.734 1 52.09 255 LYS A C 1
ATOM 1986 O O . LYS A 1 255 ? 1.515 54.906 16.438 1 52.09 255 LYS A O 1
ATOM 1991 N N . ASP A 1 256 ? 2.023 52.844 16.672 1 51.53 256 ASP A N 1
ATOM 1992 C CA . ASP A 1 256 ? 0.641 52.438 16.422 1 51.53 256 ASP A CA 1
ATOM 1993 C C . ASP A 1 256 ? -0.195 52.562 17.703 1 51.53 256 ASP A C 1
ATOM 1995 O O . ASP A 1 256 ? -1.426 52.5 17.641 1 51.53 256 ASP A O 1
ATOM 1999 N N . ARG A 1 257 ? 0.309 52.469 18.859 1 41.78 257 ARG A N 1
ATOM 2000 C CA . ARG A 1 257 ? -0.409 52.75 20.094 1 41.78 257 ARG A CA 1
ATOM 2001 C C . ARG A 1 257 ? -0.604 54.25 20.297 1 41.78 257 ARG A C 1
ATOM 2003 O O . ARG A 1 257 ? -1.409 54.656 21.125 1 41.78 257 ARG A O 1
ATOM 2010 N N . LYS A 1 258 ? 0.021 55.125 19.547 1 40.09 258 LYS A N 1
ATOM 2011 C CA . LYS A 1 258 ? -0.366 56.531 19.641 1 40.09 258 LYS A CA 1
ATOM 2012 C C . LYS A 1 258 ? -1.564 56.812 18.75 1 40.09 258 LYS A C 1
ATOM 2014 O O . LYS A 1 258 ? -1.655 56.312 17.625 1 40.09 258 LYS A O 1
ATOM 2019 N N . MET B 1 1 ? 21.484 66.25 -33.938 1 25.14 1 MET B N 1
ATOM 2020 C CA . MET B 1 1 ? 20.312 66.062 -33.094 1 25.14 1 MET B CA 1
ATOM 2021 C C . MET B 1 1 ? 20.156 64.562 -32.75 1 25.14 1 MET B C 1
ATOM 2023 O O . MET B 1 1 ? 19.672 63.781 -33.562 1 25.14 1 MET B O 1
ATOM 2027 N N . GLY B 1 2 ? 21.203 63.906 -32.156 1 26.16 2 GLY B N 1
ATOM 2028 C CA . GLY B 1 2 ? 21.703 62.562 -32 1 26.16 2 GLY B CA 1
ATOM 2029 C C . GLY B 1 2 ? 20.828 61.688 -31.109 1 26.16 2 GLY B C 1
ATOM 2030 O O . GLY B 1 2 ? 20.547 62.062 -29.969 1 26.16 2 GLY B O 1
ATOM 2031 N N . SER B 1 3 ? 19.797 61.031 -31.719 1 26.19 3 SER B N 1
ATOM 2032 C CA . SER B 1 3 ? 18.688 60.281 -31.156 1 26.19 3 SER B CA 1
ATOM 2033 C C . SER B 1 3 ? 19.188 59.125 -30.281 1 26.19 3 SER B C 1
ATOM 2035 O O . SER B 1 3 ? 19.984 58.281 -30.719 1 26.19 3 SER B O 1
ATOM 2037 N N . SER B 1 4 ? 19.5 59.469 -29.016 1 26.91 4 SER B N 1
ATOM 2038 C CA . SER B 1 4 ? 20 58.625 -27.922 1 26.91 4 SER B CA 1
ATOM 2039 C C . SER B 1 4 ? 19.078 57.438 -27.672 1 26.91 4 SER B C 1
ATOM 2041 O O . SER B 1 4 ? 17.891 57.625 -27.391 1 26.91 4 SER B O 1
ATOM 2043 N N . GLY B 1 5 ? 19.219 56.438 -28.5 1 24.02 5 GLY B N 1
ATOM 2044 C CA . GLY B 1 5 ? 18.469 55.188 -28.5 1 24.02 5 GLY B CA 1
ATOM 2045 C C . GLY B 1 5 ? 18.453 54.5 -27.156 1 24.02 5 GLY B C 1
ATOM 2046 O O . GLY B 1 5 ? 19.5 54.312 -26.531 1 24.02 5 GLY B O 1
ATOM 2047 N N . SER B 1 6 ? 17.453 54.812 -26.297 1 22.02 6 SER B N 1
ATOM 2048 C CA . SER B 1 6 ? 17.188 54.281 -24.969 1 22.02 6 SER B CA 1
ATOM 2049 C C . SER B 1 6 ? 17.156 52.75 -24.984 1 22.02 6 SER B C 1
ATOM 2051 O O . SER B 1 6 ? 16.391 52.156 -25.734 1 22.02 6 SER B O 1
ATOM 2053 N N . LYS B 1 7 ? 18.344 52.094 -24.875 1 26.86 7 LYS B N 1
ATOM 2054 C CA . LYS B 1 7 ? 18.531 50.656 -24.75 1 26.86 7 LYS B CA 1
ATOM 2055 C C . LYS B 1 7 ? 17.609 50.094 -23.688 1 26.86 7 LYS B C 1
ATOM 2057 O O . LYS B 1 7 ? 17.484 50.625 -22.594 1 26.86 7 LYS B O 1
ATOM 2062 N N . GLY B 1 8 ? 16.484 49.438 -24.141 1 23.44 8 GLY B N 1
ATOM 2063 C CA . GLY B 1 8 ? 15.453 48.688 -23.453 1 23.44 8 GLY B CA 1
ATOM 2064 C C . GLY B 1 8 ? 16 47.75 -22.406 1 23.44 8 GLY B C 1
ATOM 2065 O O . GLY B 1 8 ? 17.109 47.25 -22.531 1 23.44 8 GLY B O 1
ATOM 2066 N N . ARG B 1 9 ? 15.695 47.969 -21.078 1 27 9 ARG B N 1
ATOM 2067 C CA . ARG B 1 9 ? 16.062 47.25 -19.875 1 27 9 ARG B CA 1
ATOM 2068 C C . ARG B 1 9 ? 15.742 45.75 -20.031 1 27 9 ARG B C 1
ATOM 2070 O O . ARG B 1 9 ? 14.641 45.375 -20.438 1 27 9 ARG B O 1
ATOM 2077 N N . PRO B 1 10 ? 16.797 44.938 -20.328 1 24.94 10 PRO B N 1
ATOM 2078 C CA . PRO B 1 10 ? 16.594 43.5 -20.438 1 24.94 10 PRO B CA 1
ATOM 2079 C C . PRO B 1 10 ? 15.812 42.906 -19.25 1 24.94 10 PRO B C 1
ATOM 2081 O O . PRO B 1 10 ? 16.031 43.344 -18.109 1 24.94 10 PRO B O 1
ATOM 2084 N N . SER B 1 11 ? 14.484 42.688 -19.422 1 23.92 11 SER B N 1
ATOM 2085 C CA . SER B 1 11 ? 13.57 42 -18.516 1 23.92 11 SER B CA 1
ATOM 2086 C C . SER B 1 11 ? 14.18 40.688 -18 1 23.92 11 SER B C 1
ATOM 2088 O O . SER B 1 11 ? 14.445 39.781 -18.781 1 23.92 11 SER B O 1
ATOM 2090 N N . GLN B 1 12 ? 15.266 40.75 -17.203 1 22.98 12 GLN B N 1
ATOM 2091 C CA . GLN B 1 12 ? 15.805 39.531 -16.625 1 22.98 12 GLN B CA 1
ATOM 2092 C C . GLN B 1 12 ? 14.711 38.688 -15.984 1 22.98 12 GLN B C 1
ATOM 2094 O O . GLN B 1 12 ? 14.109 39.094 -14.984 1 22.98 12 GLN B O 1
ATOM 2099 N N . GLY B 1 13 ? 13.805 38.125 -16.812 1 23.66 13 GLY B N 1
ATOM 2100 C CA . GLY B 1 13 ? 12.852 37.125 -16.375 1 23.66 13 GLY B CA 1
ATOM 2101 C C . GLY B 1 13 ? 13.461 36.094 -15.461 1 23.66 13 GLY B C 1
ATOM 2102 O O . GLY B 1 13 ? 14.266 35.25 -15.898 1 23.66 13 GLY B O 1
ATOM 2103 N N . SER B 1 14 ? 13.953 36.469 -14.25 1 24.17 14 SER B N 1
ATOM 2104 C CA . SER B 1 14 ? 14.422 35.5 -13.281 1 24.17 14 SER B CA 1
ATOM 2105 C C . SER B 1 14 ? 13.461 34.312 -13.172 1 24.17 14 SER B C 1
ATOM 2107 O O . SER B 1 14 ? 12.281 34.5 -12.891 1 24.17 14 SER B O 1
ATOM 2109 N N . ASN B 1 15 ? 13.57 33.406 -14.109 1 25.03 15 ASN B N 1
ATOM 2110 C CA . ASN B 1 15 ? 12.969 32.094 -14.109 1 25.03 15 ASN B CA 1
ATOM 2111 C C . ASN B 1 15 ? 13.07 31.422 -12.742 1 25.03 15 ASN B C 1
ATOM 2113 O O . ASN B 1 15 ? 14.164 31.062 -12.305 1 25.03 15 ASN B O 1
ATOM 2117 N N . PHE B 1 16 ? 12.445 31.969 -11.719 1 24.84 16 PHE B N 1
ATOM 2118 C CA . PHE B 1 16 ? 12.211 31.188 -10.516 1 24.84 16 PHE B CA 1
ATOM 2119 C C . PHE B 1 16 ? 11.875 29.75 -10.859 1 24.84 16 PHE B C 1
ATOM 2121 O O . PHE B 1 16 ? 10.781 29.453 -11.344 1 24.84 16 PHE B O 1
ATOM 2128 N N . ASP B 1 17 ? 12.812 29.078 -11.492 1 27.44 17 ASP B N 1
ATOM 2129 C CA . ASP B 1 17 ? 12.766 27.625 -11.562 1 27.44 17 ASP B CA 1
ATOM 2130 C C . ASP B 1 17 ? 12.297 27.031 -10.234 1 27.44 17 ASP B C 1
ATOM 2132 O O . ASP B 1 17 ? 12.977 27.156 -9.219 1 27.44 17 ASP B O 1
ATOM 2136 N N . GLN B 1 18 ? 11.062 27.234 -9.875 1 24.73 18 GLN B N 1
ATOM 2137 C CA . GLN B 1 18 ? 10.32 26.516 -8.844 1 24.73 18 GLN B CA 1
ATOM 2138 C C . GLN B 1 18 ? 10.766 25.062 -8.75 1 24.73 18 GLN B C 1
ATOM 2140 O O . GLN B 1 18 ? 10.344 24.219 -9.555 1 24.73 18 GLN B O 1
ATOM 2145 N N . ARG B 1 19 ? 12.055 24.781 -8.625 1 27.89 19 ARG B N 1
ATOM 2146 C CA . ARG B 1 19 ? 12.492 23.438 -8.266 1 27.89 19 ARG B CA 1
ATOM 2147 C C . ARG B 1 19 ? 11.555 22.812 -7.238 1 27.89 19 ARG B C 1
ATOM 2149 O O . ARG B 1 19 ? 11.383 23.344 -6.137 1 27.89 19 ARG B O 1
ATOM 2156 N N . VAL B 1 20 ? 10.492 22.312 -7.66 1 29.97 20 VAL B N 1
ATOM 2157 C CA . VAL B 1 20 ? 9.797 21.328 -6.84 1 29.97 20 VAL B CA 1
ATOM 2158 C C . VAL B 1 20 ? 10.805 20.547 -6 1 29.97 20 VAL B C 1
ATOM 2160 O O . VAL B 1 20 ? 11.672 19.859 -6.547 1 29.97 20 VAL B O 1
ATOM 2163 N N . VAL B 1 21 ? 11.484 21.141 -5.078 1 31.44 21 VAL B N 1
ATOM 2164 C CA . VAL B 1 21 ? 12.258 20.344 -4.145 1 31.44 21 VAL B CA 1
ATOM 2165 C C . VAL B 1 21 ? 11.586 18.984 -3.943 1 31.44 21 VAL B C 1
ATOM 2167 O O . VAL B 1 21 ? 10.43 18.922 -3.523 1 31.44 21 VAL B O 1
ATOM 2170 N N . SER B 1 22 ? 11.789 18.047 -4.809 1 33.34 22 SER B N 1
ATOM 2171 C CA . SER B 1 22 ? 11.477 16.641 -4.656 1 33.34 22 SER B CA 1
ATOM 2172 C C . SER B 1 22 ? 11.766 16.156 -3.238 1 33.34 22 SER B C 1
ATOM 2174 O O . SER B 1 22 ? 12.922 16.016 -2.844 1 33.34 22 SER B O 1
ATOM 2176 N N . VAL B 1 23 ? 11.328 16.734 -2.191 1 39 23 VAL B N 1
ATOM 2177 C CA . VAL B 1 23 ? 11.445 16.078 -0.889 1 39 23 VAL B CA 1
ATOM 2178 C C . VAL B 1 23 ? 11.5 14.57 -1.069 1 39 23 VAL B C 1
ATOM 2180 O O . VAL B 1 23 ? 10.68 14 -1.796 1 39 23 VAL B O 1
ATOM 2183 N N . PRO B 1 24 ? 12.547 13.898 -0.681 1 38.81 24 PRO B N 1
ATOM 2184 C CA . PRO B 1 24 ? 12.914 12.508 -0.958 1 38.81 24 PRO B CA 1
ATOM 2185 C C . PRO B 1 24 ? 11.719 11.555 -0.877 1 38.81 24 PRO B C 1
ATOM 2187 O O . PRO B 1 24 ? 10.766 11.82 -0.147 1 38.81 24 PRO B O 1
ATOM 2190 N N . HIS B 1 25 ? 11.461 10.57 -1.833 1 44.12 25 HIS B N 1
ATOM 2191 C CA . HIS B 1 25 ? 10.797 9.312 -2.154 1 44.12 25 HIS B CA 1
ATOM 2192 C C . HIS B 1 25 ? 10.555 8.477 -0.9 1 44.12 25 HIS B C 1
ATOM 2194 O O . HIS B 1 25 ? 9.703 7.586 -0.896 1 44.12 25 HIS B O 1
ATOM 2200 N N . GLN B 1 26 ? 11.305 8.781 0.174 1 48.28 26 GLN B N 1
ATOM 2201 C CA . GLN B 1 26 ? 11.352 7.895 1.332 1 48.28 26 GLN B CA 1
ATOM 2202 C C . GLN B 1 26 ? 10.023 7.914 2.086 1 48.28 26 GLN B C 1
ATOM 2204 O O . GLN B 1 26 ? 9.547 6.871 2.537 1 48.28 26 GLN B O 1
ATOM 2209 N N . HIS B 1 27 ? 9.438 9.125 2.334 1 52.25 27 HIS B N 1
ATOM 2210 C CA . HIS B 1 27 ? 8.25 9.219 3.174 1 52.25 27 HIS B CA 1
ATOM 2211 C C . HIS B 1 27 ? 7.047 8.555 2.502 1 52.25 27 HIS B C 1
ATOM 2213 O O . HIS B 1 27 ? 6.191 7.98 3.178 1 52.25 27 HIS B O 1
ATOM 2219 N N . SER B 1 28 ? 7.074 8.617 1.188 1 62.66 28 SER B N 1
ATOM 2220 C CA . SER B 1 28 ? 5.984 8.008 0.428 1 62.66 28 SER B CA 1
ATOM 2221 C C . SER B 1 28 ? 5.93 6.5 0.652 1 62.66 28 SER B C 1
ATOM 2223 O O . SER B 1 28 ? 4.848 5.934 0.834 1 62.66 28 SER B O 1
ATOM 2225 N N . ASN B 1 29 ? 7.074 6 1.098 1 82.31 29 ASN B N 1
ATOM 2226 C CA . ASN B 1 29 ? 7.105 4.555 1.288 1 82.31 29 ASN B CA 1
ATOM 2227 C C . ASN B 1 29 ? 6.609 4.16 2.676 1 82.31 29 ASN B C 1
ATOM 2229 O O . ASN B 1 29 ? 5.98 3.113 2.842 1 82.31 29 ASN B O 1
ATOM 2233 N N . GLU B 1 30 ? 6.738 5.156 3.525 1 88.62 30 GLU B N 1
ATOM 2234 C CA . GLU B 1 30 ? 6.309 4.867 4.891 1 88.62 30 GLU B CA 1
ATOM 2235 C C . GLU B 1 30 ? 4.789 4.73 4.969 1 88.62 30 GLU B C 1
ATOM 2237 O O . GLU B 1 30 ? 4.277 3.795 5.59 1 88.62 30 GLU B O 1
ATOM 2242 N N . HIS B 1 31 ? 4.184 5.582 4.328 1 94.19 31 HIS B N 1
ATOM 2243 C CA . HIS B 1 31 ? 2.727 5.539 4.371 1 94.19 31 HIS B CA 1
ATOM 2244 C C . HIS B 1 31 ? 2.189 4.293 3.674 1 94.19 31 HIS B C 1
ATOM 2246 O O . HIS B 1 31 ? 1.288 3.627 4.188 1 94.19 31 HIS B O 1
ATOM 2252 N N . VAL B 1 32 ? 2.779 4.055 2.561 1 94.19 32 VAL B N 1
ATOM 2253 C CA . VAL B 1 32 ? 2.342 2.898 1.783 1 94.19 32 VAL B CA 1
ATOM 2254 C C . VAL B 1 32 ? 2.477 1.63 2.621 1 94.19 32 VAL B C 1
ATOM 2256 O O . VAL B 1 32 ? 1.544 0.827 2.697 1 94.19 32 VAL B O 1
ATOM 2259 N N . ASN B 1 33 ? 3.57 1.505 3.293 1 92.38 33 ASN B N 1
ATOM 2260 C CA . ASN B 1 33 ? 3.801 0.34 4.141 1 92.38 33 ASN B CA 1
ATOM 2261 C C . ASN B 1 33 ? 2.82 0.293 5.309 1 92.38 33 ASN B C 1
ATOM 2263 O O . ASN B 1 33 ? 2.309 -0.773 5.656 1 92.38 33 ASN B O 1
ATOM 2267 N N . SER B 1 34 ? 2.598 1.425 5.859 1 93.25 34 SER B N 1
ATOM 2268 C CA . SER B 1 34 ? 1.657 1.491 6.973 1 93.25 34 SER B CA 1
ATOM 2269 C C . SER B 1 34 ? 0.245 1.127 6.527 1 93.25 34 SER B C 1
ATOM 2271 O O . SER B 1 34 ? -0.479 0.432 7.242 1 93.25 34 SER B O 1
ATOM 2273 N N . LEU B 1 35 ? -0.103 1.625 5.383 1 95.94 35 LEU B N 1
ATOM 2274 C CA . LEU B 1 35 ? -1.425 1.334 4.84 1 95.94 35 LEU B CA 1
ATOM 2275 C C . LEU B 1 35 ? -1.603 -0.164 4.613 1 95.94 35 LEU B C 1
ATOM 2277 O O . LEU B 1 35 ? -2.605 -0.744 5.031 1 95.94 35 LEU B O 1
ATOM 2281 N N . VAL B 1 36 ? -0.653 -0.779 4.008 1 95.56 36 VAL B N 1
ATOM 2282 C CA . VAL B 1 36 ? -0.721 -2.205 3.705 1 95.56 36 VAL B CA 1
ATOM 2283 C C . VAL B 1 36 ? -0.76 -3.006 5.004 1 95.56 36 VAL B C 1
ATOM 2285 O O . VAL B 1 36 ? -1.561 -3.934 5.145 1 95.56 36 VAL B O 1
ATOM 2288 N N . LYS B 1 37 ? 0.08 -2.65 5.902 1 95.12 37 LYS B N 1
ATOM 2289 C CA . LYS B 1 37 ? 0.068 -3.301 7.211 1 95.12 37 LYS B CA 1
ATOM 2290 C C . LYS B 1 37 ? -1.291 -3.148 7.887 1 95.12 37 LYS B C 1
ATOM 2292 O O . LYS B 1 37 ? -1.792 -4.09 8.5 1 95.12 37 LYS B O 1
ATOM 2297 N N . GLY B 1 38 ? -1.788 -1.984 7.754 1 96.5 38 GLY B N 1
ATOM 2298 C CA . GLY B 1 38 ? -3.107 -1.742 8.312 1 96.5 38 GLY B CA 1
ATOM 2299 C C . GLY B 1 38 ? -4.188 -2.609 7.695 1 96.5 38 GLY B C 1
ATOM 2300 O O . GLY B 1 38 ? -5.016 -3.18 8.406 1 96.5 38 GLY B O 1
ATOM 2301 N N . LEU B 1 39 ? -4.164 -2.686 6.441 1 97.69 39 LEU B N 1
ATOM 2302 C CA . LEU B 1 39 ? -5.141 -3.518 5.742 1 97.69 39 LEU B CA 1
ATOM 2303 C C . LEU B 1 39 ? -4.996 -4.98 6.148 1 97.69 39 LEU B C 1
ATOM 2305 O O . LEU B 1 39 ? -5.992 -5.676 6.352 1 97.69 39 LEU B O 1
ATOM 2309 N N . SER B 1 40 ? -3.771 -5.426 6.223 1 96.88 40 SER B N 1
ATOM 2310 C CA . SER B 1 40 ? -3.508 -6.797 6.648 1 96.88 40 SER B CA 1
ATOM 2311 C C . SER B 1 40 ? -4.051 -7.055 8.047 1 96.88 40 SER B C 1
ATOM 2313 O O . SER B 1 40 ? -4.652 -8.102 8.305 1 96.88 40 SER B O 1
ATOM 2315 N N . THR B 1 41 ? -3.855 -6.121 8.938 1 96.69 41 THR B N 1
ATOM 2316 C CA . THR B 1 41 ? -4.328 -6.242 10.305 1 96.69 41 THR B CA 1
ATOM 2317 C C . THR B 1 41 ? -5.852 -6.301 10.352 1 96.69 41 THR B C 1
ATOM 2319 O O . THR B 1 41 ? -6.426 -7.109 11.086 1 96.69 41 THR B O 1
ATOM 2322 N N . LEU B 1 42 ? -6.43 -5.473 9.602 1 96.75 42 LEU B N 1
ATOM 2323 C CA . LEU B 1 42 ? -7.891 -5.461 9.555 1 96.75 42 LEU B CA 1
ATOM 2324 C C . LEU B 1 42 ? -8.43 -6.809 9.086 1 96.75 42 LEU B C 1
ATOM 2326 O O . LEU B 1 42 ? -9.398 -7.324 9.648 1 96.75 42 LEU B O 1
ATOM 2330 N N . ARG B 1 43 ? -7.766 -7.344 8.086 1 96.81 43 ARG B N 1
ATOM 2331 C CA . ARG B 1 43 ? -8.219 -8.633 7.586 1 96.81 43 ARG B CA 1
ATOM 2332 C C . ARG B 1 43 ? -8.016 -9.727 8.625 1 96.81 43 ARG B C 1
ATOM 2334 O O . ARG B 1 43 ? -8.906 -10.547 8.859 1 96.81 43 ARG B O 1
ATOM 2341 N N . LYS B 1 44 ? -6.883 -9.734 9.18 1 94.94 44 LYS B N 1
ATOM 2342 C CA . LYS B 1 44 ? -6.578 -10.734 10.195 1 94.94 44 LYS B CA 1
ATOM 2343 C C . LYS B 1 44 ? -7.605 -10.703 11.32 1 94.94 44 LYS B C 1
ATOM 2345 O O . LYS B 1 44 ? -7.992 -11.75 11.844 1 94.94 44 LYS B O 1
ATOM 2350 N N . ASN B 1 45 ? -8.07 -9.516 11.617 1 94.31 45 ASN B N 1
ATOM 2351 C CA . ASN B 1 45 ? -9.047 -9.344 12.688 1 94.31 45 ASN B CA 1
ATOM 2352 C C . ASN B 1 45 ? -10.477 -9.406 12.164 1 94.31 45 ASN B C 1
ATOM 2354 O O . ASN B 1 45 ? -11.43 -9.188 12.914 1 94.31 45 ASN B O 1
ATOM 2358 N N . THR B 1 46 ? -10.641 -9.672 10.906 1 94.75 46 THR B N 1
ATOM 2359 C CA . THR B 1 46 ? -11.93 -9.703 10.219 1 94.75 46 THR B CA 1
ATOM 2360 C C . THR B 1 46 ? -12.703 -8.414 10.477 1 94.75 46 THR B C 1
ATOM 2362 O O . THR B 1 46 ? -13.914 -8.445 10.695 1 94.75 46 THR B O 1
ATOM 2365 N N . ALA B 1 47 ? -11.883 -7.316 10.562 1 94.88 47 ALA B N 1
ATOM 2366 C CA . ALA B 1 47 ? -12.492 -6.004 10.781 1 94.88 47 ALA B CA 1
ATOM 2367 C C . ALA B 1 47 ? -12.859 -5.34 9.453 1 94.88 47 ALA B C 1
ATOM 2369 O O . ALA B 1 47 ? -12.047 -5.316 8.523 1 94.88 47 ALA B O 1
ATOM 2370 N N . LEU B 1 48 ? -14.109 -4.957 9.367 1 94.44 48 LEU B N 1
ATOM 2371 C CA . LEU B 1 48 ? -14.641 -4.195 8.242 1 94.44 48 LEU B CA 1
ATOM 2372 C C . LEU B 1 48 ? -14.633 -5.031 6.965 1 94.44 48 LEU B C 1
ATOM 2374 O O . LEU B 1 48 ? -14.586 -4.488 5.859 1 94.44 48 LEU B O 1
ATOM 2378 N N . CYS B 1 49 ? -14.523 -6.27 7.086 1 95.75 49 CYS B N 1
ATOM 2379 C CA . CYS B 1 49 ? -14.641 -7.117 5.906 1 95.75 49 CYS B CA 1
ATOM 2380 C C . CYS B 1 49 ? -16.062 -7.055 5.332 1 95.75 49 CYS B C 1
ATOM 2382 O O . CYS B 1 49 ? -17.031 -7.043 6.082 1 95.75 49 CYS B O 1
ATOM 2384 N N . ASP B 1 50 ? -16.125 -7.012 4.051 1 94 50 ASP B N 1
ATOM 2385 C CA . ASP B 1 50 ? -17.453 -6.809 3.453 1 94 50 ASP B CA 1
ATOM 2386 C C . ASP B 1 50 ? -17.734 -7.852 2.373 1 94 50 ASP B C 1
ATOM 2388 O O . ASP B 1 50 ? -18.672 -7.703 1.592 1 94 50 ASP B O 1
ATOM 2392 N N . ILE B 1 51 ? -16.922 -8.883 2.309 1 96 51 ILE B N 1
ATOM 2393 C CA . ILE B 1 51 ? -17.172 -9.953 1.345 1 96 51 ILE B CA 1
ATOM 2394 C C . ILE B 1 51 ? -16.656 -11.281 1.897 1 96 51 ILE B C 1
ATOM 2396 O O . ILE B 1 51 ? -15.68 -11.312 2.645 1 96 51 ILE B O 1
ATOM 2400 N N . THR B 1 52 ? -17.297 -12.281 1.561 1 96.88 52 THR B N 1
ATOM 2401 C CA . THR B 1 52 ? -16.906 -13.641 1.898 1 96.88 52 THR B CA 1
ATOM 2402 C C . THR B 1 52 ? -16.609 -14.453 0.637 1 96.88 52 THR B C 1
ATOM 2404 O O . THR B 1 52 ? -17.453 -14.562 -0.249 1 96.88 52 THR B O 1
ATOM 2407 N N . LEU B 1 53 ? -15.438 -14.969 0.531 1 96.94 53 LEU B N 1
ATOM 2408 C CA . LEU B 1 53 ? -15.047 -15.812 -0.59 1 96.94 53 LEU B CA 1
ATOM 2409 C C . LEU B 1 53 ? -15.273 -17.281 -0.268 1 96.94 53 LEU B C 1
ATOM 2411 O O . LEU B 1 53 ? -14.867 -17.766 0.792 1 96.94 53 LEU B O 1
ATOM 2415 N N . CYS B 1 54 ? -15.922 -17.938 -1.142 1 96.31 54 CYS B N 1
ATOM 2416 C CA . CYS B 1 54 ? -16.172 -19.359 -0.995 1 96.31 54 CYS B CA 1
ATOM 2417 C C . CYS B 1 54 ? -15.352 -20.156 -1.997 1 96.31 54 CYS B C 1
ATOM 2419 O O . CYS B 1 54 ? -15.523 -20.016 -3.207 1 96.31 54 CYS B O 1
ATOM 2421 N N . ALA B 1 55 ? -14.477 -20.906 -1.511 1 95.12 55 ALA B N 1
ATOM 2422 C CA . ALA B 1 55 ? -13.602 -21.719 -2.355 1 95.12 55 ALA B CA 1
ATOM 2423 C C . ALA B 1 55 ? -13.711 -23.203 -1.99 1 95.12 55 ALA B C 1
ATOM 2425 O O . ALA B 1 55 ? -13.867 -23.547 -0.817 1 95.12 55 ALA B O 1
ATOM 2426 N N . ASN B 1 56 ? -13.625 -24.078 -3.004 1 94.06 56 ASN B N 1
ATOM 2427 C CA . ASN B 1 56 ? -13.617 -25.516 -2.84 1 94.06 56 ASN B CA 1
ATOM 2428 C C . ASN B 1 56 ? -12.297 -26.141 -3.299 1 94.06 56 ASN B C 1
ATOM 2430 O O . ASN B 1 56 ? -11.758 -25.734 -4.332 1 94.06 56 ASN B O 1
ATOM 2434 N N . GLU B 1 57 ? -11.836 -27.016 -2.521 1 91.62 57 GLU B N 1
ATOM 2435 C CA . GLU B 1 57 ? -10.617 -27.703 -2.926 1 91.62 57 GLU B CA 1
ATOM 2436 C C . GLU B 1 57 ? -10.891 -28.703 -4.043 1 91.62 57 GLU B C 1
ATOM 2438 O O . GLU B 1 57 ? -10.078 -28.875 -4.949 1 91.62 57 GLU B O 1
ATOM 2443 N N . THR B 1 58 ? -12.031 -29.375 -3.816 1 90.25 58 THR B N 1
ATOM 2444 C CA . THR B 1 58 ? -12.492 -30.297 -4.836 1 90.25 58 THR B CA 1
ATOM 2445 C C . THR B 1 58 ? -13.914 -29.969 -5.277 1 90.25 58 THR B C 1
ATOM 2447 O O . THR B 1 58 ? -14.617 -29.219 -4.598 1 90.25 58 THR B O 1
ATOM 2450 N N . GLU B 1 59 ? -14.32 -30.391 -6.352 1 88.06 59 GLU B N 1
ATOM 2451 C CA . GLU B 1 59 ? -15.641 -30.094 -6.906 1 88.06 59 GLU B CA 1
ATOM 2452 C C . GLU B 1 59 ? -16.75 -30.531 -5.953 1 88.06 59 GLU B C 1
ATOM 2454 O O . GLU B 1 59 ? -17.781 -29.875 -5.867 1 88.06 59 GLU B O 1
ATOM 2459 N N . LYS B 1 60 ? -16.562 -31.641 -5.266 1 87.56 60 LYS B N 1
ATOM 2460 C CA . LYS B 1 60 ? -17.594 -32.188 -4.387 1 87.56 60 LYS B CA 1
ATOM 2461 C C . LYS B 1 60 ? -17.234 -31.969 -2.918 1 87.56 60 LYS B C 1
ATOM 2463 O O . LYS B 1 60 ? -17.938 -32.469 -2.027 1 87.56 60 LYS B O 1
ATOM 2468 N N . GLY B 1 61 ? -16.219 -31.25 -2.662 1 88.81 61 GLY B N 1
ATOM 2469 C CA . GLY B 1 61 ? -15.75 -31.094 -1.292 1 88.81 61 GLY B CA 1
ATOM 2470 C C . GLY B 1 61 ? -16.391 -29.922 -0.582 1 88.81 61 GLY B C 1
ATOM 2471 O O . GLY B 1 61 ? -17.188 -29.188 -1.178 1 88.81 61 GLY B O 1
ATOM 2472 N N . PRO B 1 62 ? -16.156 -29.844 0.644 1 91.69 62 PRO B N 1
ATOM 2473 C CA . PRO B 1 62 ? -16.734 -28.75 1.444 1 91.69 62 PRO B CA 1
ATOM 2474 C C . PRO B 1 62 ? -16.203 -27.375 1.03 1 91.69 62 PRO B C 1
ATOM 2476 O O . PRO B 1 62 ? -15.055 -27.25 0.591 1 91.69 62 PRO B O 1
ATOM 2479 N N . GLU B 1 63 ? -17.031 -26.453 1.177 1 92.5 63 GLU B N 1
ATOM 2480 C CA . GLU B 1 63 ? -16.688 -25.078 0.874 1 92.5 63 GLU B CA 1
ATOM 2481 C C . GLU B 1 63 ? -16.016 -24.391 2.07 1 92.5 63 GLU B C 1
ATOM 2483 O O . GLU B 1 63 ? -16.453 -24.594 3.213 1 92.5 63 GLU B O 1
ATOM 2488 N N . VAL B 1 64 ? -14.945 -23.797 1.806 1 96 64 VAL B N 1
ATOM 2489 C CA . VAL B 1 64 ? -14.289 -23 2.842 1 96 64 VAL B CA 1
ATOM 2490 C C . VAL B 1 64 ? -14.508 -21.516 2.586 1 96 64 VAL B C 1
ATOM 2492 O O . VAL B 1 64 ? -14.453 -21.062 1.44 1 96 64 VAL B O 1
ATOM 2495 N N . LYS B 1 65 ? -14.695 -20.797 3.67 1 96.19 65 LYS B N 1
ATOM 2496 C CA . LYS B 1 65 ? -15.031 -19.391 3.549 1 96.19 65 LYS B CA 1
ATOM 2497 C C . LYS B 1 65 ? -13.875 -18.5 4.023 1 96.19 65 LYS B C 1
ATOM 2499 O O . LYS B 1 65 ? -13.227 -18.812 5.023 1 96.19 65 LYS B O 1
ATOM 2504 N N . TYR B 1 66 ? -13.602 -17.406 3.291 1 96.94 66 TYR B N 1
ATOM 2505 C CA . TYR B 1 66 ? -12.57 -16.438 3.619 1 96.94 66 TYR B CA 1
ATOM 2506 C C . TYR B 1 66 ? -13.133 -15.023 3.617 1 96.94 66 TYR B C 1
ATOM 2508 O O . TYR B 1 66 ? -13.82 -14.625 2.678 1 96.94 66 TYR B O 1
ATOM 2516 N N . GLN B 1 67 ? -12.844 -14.312 4.664 1 97.19 67 GLN B N 1
ATOM 2517 C CA . GLN B 1 67 ? -13.266 -12.914 4.742 1 97.19 67 GLN B CA 1
ATOM 2518 C C . GLN B 1 67 ? -12.227 -11.992 4.105 1 97.19 67 GLN B C 1
ATOM 2520 O O . GLN B 1 67 ? -11.023 -12.211 4.25 1 97.19 67 GLN B O 1
ATOM 2525 N N . ALA B 1 68 ? -12.688 -11.023 3.391 1 97.88 68 ALA B N 1
ATOM 2526 C CA . ALA B 1 68 ? -11.789 -10.07 2.732 1 97.88 68 ALA B CA 1
ATOM 2527 C C . ALA B 1 68 ? -12.484 -8.734 2.498 1 97.88 68 ALA B C 1
ATOM 2529 O O . ALA B 1 68 ? -13.625 -8.539 2.93 1 97.88 68 ALA B O 1
ATOM 2530 N N . HIS B 1 69 ? -11.852 -7.832 1.968 1 97.88 69 HIS B N 1
ATOM 2531 C CA . HIS B 1 69 ? -12.383 -6.527 1.586 1 97.88 69 HIS B CA 1
ATOM 2532 C C . HIS B 1 69 ? -12.531 -6.414 0.072 1 97.88 69 HIS B C 1
ATOM 2534 O O . HIS B 1 69 ? -11.57 -6.656 -0.667 1 97.88 69 HIS B O 1
ATOM 2540 N N . LYS B 1 70 ? -13.656 -5.973 -0.376 1 97.69 70 LYS B N 1
ATOM 2541 C CA . LYS B 1 70 ? -13.961 -5.902 -1.803 1 97.69 70 LYS B CA 1
ATOM 2542 C C . LYS B 1 70 ? -12.945 -5.031 -2.537 1 97.69 70 LYS B C 1
ATOM 2544 O O . LYS B 1 70 ? -12.438 -5.418 -3.59 1 97.69 70 LYS B O 1
ATOM 2549 N N . CYS B 1 71 ? -12.68 -3.854 -1.969 1 97.19 71 CYS B N 1
ATOM 2550 C CA . CYS B 1 71 ? -11.844 -2.908 -2.695 1 97.19 71 CYS B CA 1
ATOM 2551 C C . CYS B 1 71 ? -10.406 -3.42 -2.797 1 97.19 71 CYS B C 1
ATOM 2553 O O . CYS B 1 71 ? -9.734 -3.197 -3.805 1 97.19 71 CYS B O 1
ATOM 2555 N N . VAL B 1 72 ? -9.906 -4.129 -1.755 1 98.44 72 VAL B N 1
ATOM 2556 C CA . VAL B 1 72 ? -8.555 -4.68 -1.786 1 98.44 72 VAL B CA 1
ATOM 2557 C C . VAL B 1 72 ? -8.477 -5.789 -2.834 1 98.44 72 VAL B C 1
ATOM 2559 O O . VAL B 1 72 ? -7.523 -5.844 -3.615 1 98.44 72 VAL B O 1
ATOM 2562 N N . LEU B 1 73 ? -9.484 -6.668 -2.879 1 98.06 73 LEU B N 1
ATOM 2563 C CA . LEU B 1 73 ? -9.539 -7.73 -3.877 1 98.06 73 LEU B CA 1
ATOM 2564 C C . LEU B 1 73 ? -9.586 -7.152 -5.285 1 98.06 73 LEU B C 1
ATOM 2566 O O . LEU B 1 73 ? -8.82 -7.57 -6.16 1 98.06 73 LEU B O 1
ATOM 2570 N N . ALA B 1 74 ? -10.445 -6.195 -5.492 1 97.75 74 ALA B N 1
ATOM 2571 C CA . ALA B 1 74 ? -10.617 -5.59 -6.809 1 97.75 74 ALA B CA 1
ATOM 2572 C C . ALA B 1 74 ? -9.352 -4.852 -7.242 1 97.75 74 ALA B C 1
ATOM 2574 O O . ALA B 1 74 ? -9.023 -4.824 -8.43 1 97.75 74 ALA B O 1
ATOM 2575 N N . ALA B 1 75 ? -8.672 -4.27 -6.293 1 97.69 75 ALA B N 1
ATOM 2576 C CA . ALA B 1 75 ? -7.461 -3.516 -6.605 1 97.69 75 ALA B CA 1
ATOM 2577 C C . ALA B 1 75 ? -6.34 -4.445 -7.062 1 97.69 75 ALA B C 1
ATOM 2579 O O . ALA B 1 75 ? -5.461 -4.039 -7.824 1 97.69 75 ALA B O 1
ATOM 2580 N N . SER B 1 76 ? -6.383 -5.668 -6.656 1 97.12 76 SER B N 1
ATOM 2581 C CA . SER B 1 76 ? -5.234 -6.551 -6.855 1 97.12 76 SER B CA 1
ATOM 2582 C C . SER B 1 76 ? -5.527 -7.605 -7.918 1 97.12 76 SER B C 1
ATOM 2584 O O . SER B 1 76 ? -4.605 -8.203 -8.477 1 97.12 76 SER B O 1
ATOM 2586 N N . SER B 1 77 ? -6.777 -7.863 -8.188 1 97.69 77 SER B N 1
ATOM 2587 C CA . SER B 1 77 ? -7.152 -9.008 -9.008 1 97.69 77 SER B CA 1
ATOM 2588 C C . SER B 1 77 ? -8.164 -8.609 -10.078 1 97.69 77 SER B C 1
ATOM 2590 O O . SER B 1 77 ? -9.227 -8.062 -9.766 1 97.69 77 SER B O 1
ATOM 2592 N N . SER B 1 78 ? -7.902 -8.977 -11.305 1 96.75 78 SER B N 1
ATOM 2593 C CA . SER B 1 78 ? -8.844 -8.695 -12.383 1 96.75 78 SER B CA 1
ATOM 2594 C C . SER B 1 78 ? -10.07 -9.602 -12.297 1 96.75 78 SER B C 1
ATOM 2596 O O . SER B 1 78 ? -11.164 -9.219 -12.711 1 96.75 78 SER B O 1
ATOM 2598 N N . TYR B 1 79 ? -9.867 -10.805 -11.82 1 96.69 79 TYR B N 1
ATOM 2599 C CA . TYR B 1 79 ? -10.977 -11.734 -11.609 1 96.69 79 TYR B CA 1
ATOM 2600 C C . TYR B 1 79 ? -12.016 -11.133 -10.672 1 96.69 79 TYR B C 1
ATOM 2602 O O . TYR B 1 79 ? -13.211 -11.102 -10.992 1 96.69 79 TYR B O 1
ATOM 2610 N N . PHE B 1 80 ? -11.57 -10.602 -9.609 1 96.88 80 PHE B N 1
ATOM 2611 C CA . PHE B 1 80 ? -12.5 -10.039 -8.633 1 96.88 80 PHE B CA 1
ATOM 2612 C C . PHE B 1 80 ? -13.055 -8.711 -9.125 1 96.88 80 PHE B C 1
ATOM 2614 O O . PHE B 1 80 ? -14.203 -8.359 -8.812 1 96.88 80 PHE B O 1
ATOM 2621 N N . ARG B 1 81 ? -12.305 -7.949 -9.852 1 95.75 81 ARG B N 1
ATOM 2622 C CA . ARG B 1 81 ? -12.836 -6.738 -10.469 1 95.75 81 ARG B CA 1
ATOM 2623 C C . ARG B 1 81 ? -14.055 -7.055 -11.336 1 95.75 81 ARG B C 1
ATOM 2625 O O . ARG B 1 81 ? -15.07 -6.359 -11.266 1 95.75 81 ARG B O 1
ATOM 2632 N N . ASP B 1 82 ? -13.906 -8.062 -12.055 1 94.94 82 ASP B N 1
ATOM 2633 C CA . ASP B 1 82 ? -14.992 -8.477 -12.938 1 94.94 82 ASP B CA 1
ATOM 2634 C C . ASP B 1 82 ? -16.188 -9 -12.133 1 94.94 82 ASP B C 1
ATOM 2636 O O . ASP B 1 82 ? -17.328 -8.633 -12.398 1 94.94 82 ASP B O 1
ATOM 2640 N N . LYS B 1 83 ? -15.875 -9.836 -11.172 1 94.88 83 LYS B N 1
ATOM 2641 C CA . LYS B 1 83 ? -16.938 -10.438 -10.375 1 94.88 83 LYS B CA 1
ATOM 2642 C C . LYS B 1 83 ? -17.688 -9.383 -9.578 1 94.88 83 LYS B C 1
ATOM 2644 O O . LYS B 1 83 ? -18.891 -9.539 -9.32 1 94.88 83 LYS B O 1
ATOM 2649 N N . LEU B 1 84 ? -17 -8.281 -9.266 1 94.69 84 LEU B N 1
ATOM 2650 C CA . LEU B 1 84 ? -17.609 -7.238 -8.445 1 94.69 84 LEU B CA 1
ATOM 2651 C C . LEU B 1 84 ? -18.188 -6.129 -9.312 1 94.69 84 LEU B C 1
ATOM 2653 O O . LEU B 1 84 ? -18.703 -5.137 -8.805 1 94.69 84 LEU B O 1
ATOM 2657 N N . GLY B 1 85 ? -18 -6.262 -10.586 1 92.19 85 GLY B N 1
ATOM 2658 C CA . GLY B 1 85 ? -18.641 -5.344 -11.516 1 92.19 85 GLY B CA 1
ATOM 2659 C C . GLY B 1 85 ? -17.922 -4.004 -11.609 1 92.19 85 GLY B C 1
ATOM 2660 O O . GLY B 1 85 ? -18.562 -2.977 -11.852 1 92.19 85 GLY B O 1
ATOM 2661 N N . VAL B 1 86 ? -16.641 -3.994 -11.297 1 92.19 86 VAL B N 1
ATOM 2662 C CA . VAL B 1 86 ? -15.891 -2.752 -11.398 1 92.19 86 VAL B CA 1
ATOM 2663 C C . VAL B 1 86 ? -15.664 -2.398 -12.867 1 92.19 86 VAL B C 1
ATOM 2665 O O . VAL B 1 86 ? -15.164 -3.215 -13.641 1 92.19 86 VAL B O 1
ATOM 2668 N N . LYS B 1 87 ? -16.016 -1.175 -13.273 1 86.31 87 LYS B N 1
ATOM 2669 C CA . LYS B 1 87 ? -15.844 -0.711 -14.648 1 86.31 87 LYS B CA 1
ATOM 2670 C C . LYS B 1 87 ? -14.766 0.359 -14.734 1 86.31 87 LYS B C 1
ATOM 2672 O O . LYS B 1 87 ? -14.531 1.099 -13.781 1 86.31 87 LYS B O 1
ATOM 2677 N N . GLY B 1 88 ? -14.031 0.477 -15.852 1 79.88 88 GLY B N 1
ATOM 2678 C CA . GLY B 1 88 ? -13.125 1.572 -16.141 1 79.88 88 GLY B CA 1
ATOM 2679 C C . GLY B 1 88 ? -11.82 1.491 -15.367 1 79.88 88 GLY B C 1
ATOM 2680 O O . GLY B 1 88 ? -11.188 2.514 -15.102 1 79.88 88 GLY B O 1
ATOM 2681 N N . PHE B 1 89 ? -11.562 0.391 -14.812 1 81.69 89 PHE B N 1
ATOM 2682 C CA . PHE B 1 89 ? -10.344 0.266 -14.023 1 81.69 89 PHE B CA 1
ATOM 2683 C C . PHE B 1 89 ? -9.109 0.321 -14.914 1 81.69 89 PHE B C 1
ATOM 2685 O O . PHE B 1 89 ? -8.125 0.988 -14.586 1 81.69 89 PHE B O 1
ATOM 2692 N N . ASP B 1 90 ? -8.969 -0.375 -16.016 1 66.31 90 ASP B N 1
ATOM 2693 C CA . ASP B 1 90 ? -7.828 -0.41 -16.938 1 66.31 90 ASP B CA 1
ATOM 2694 C C . ASP B 1 90 ? -7.887 0.746 -17.938 1 66.31 90 ASP B C 1
ATOM 2696 O O . ASP B 1 90 ? -8.961 1.086 -18.438 1 66.31 90 ASP B O 1
ATOM 2700 N N . GLU B 1 91 ? -7.168 1.943 -17.766 1 55.22 91 GLU B N 1
ATOM 2701 C CA . GLU B 1 91 ? -7.191 3.059 -18.703 1 55.22 91 GLU B CA 1
ATOM 2702 C C . GLU B 1 91 ? -7.355 2.566 -20.141 1 55.22 91 GLU B C 1
ATOM 2704 O O . GLU B 1 91 ? -7.785 3.32 -21.016 1 55.22 91 GLU B O 1
ATOM 2709 N N . LYS B 1 92 ? -6.602 1.537 -20.625 1 45.97 92 LYS B N 1
ATOM 2710 C CA . LYS B 1 92 ? -6.441 1.408 -22.062 1 45.97 92 LYS B CA 1
ATOM 2711 C C . LYS B 1 92 ? -7.793 1.417 -22.766 1 45.97 92 LYS B C 1
ATOM 2713 O O . LYS B 1 92 ? -7.871 1.695 -23.969 1 45.97 92 LYS B O 1
ATOM 2718 N N . LEU B 1 93 ? -8.664 0.427 -22.625 1 38.88 93 LEU B N 1
ATOM 2719 C CA . LEU B 1 93 ? -9.609 0.261 -23.719 1 38.88 93 LEU B CA 1
ATOM 2720 C C . LEU B 1 93 ? -10.648 1.38 -23.719 1 38.88 93 LEU B C 1
ATOM 2722 O O . LEU B 1 93 ? -11.312 1.616 -22.703 1 38.88 93 LEU B O 1
ATOM 2726 N N . PRO B 1 94 ? -10.469 2.348 -24.594 1 37.34 94 PRO B N 1
ATOM 2727 C CA . PRO B 1 94 ? -11.594 3.201 -24.984 1 37.34 94 PRO B CA 1
ATOM 2728 C C . PRO B 1 94 ? -12.93 2.459 -24.969 1 37.34 94 PRO B C 1
ATOM 2730 O O . PRO B 1 94 ? -13.297 1.822 -25.953 1 37.34 94 PRO B O 1
ATOM 2733 N N . THR B 1 95 ? -13.117 1.438 -24.266 1 33.41 95 THR B N 1
ATOM 2734 C CA . THR B 1 95 ? -14.367 0.775 -24.594 1 33.41 95 THR B CA 1
ATOM 2735 C C . THR B 1 95 ? -15.492 1.795 -24.766 1 33.41 95 THR B C 1
ATOM 2737 O O . THR B 1 95 ? -15.43 2.891 -24.203 1 33.41 95 THR B O 1
ATOM 2740 N N . THR B 1 96 ? -16.359 1.483 -25.828 1 33.25 96 THR B N 1
ATOM 2741 C CA . THR B 1 96 ? -17.656 2.031 -26.172 1 33.25 96 THR B CA 1
ATOM 2742 C C . THR B 1 96 ? -18.438 2.426 -24.922 1 33.25 96 THR B C 1
ATOM 2744 O O . THR B 1 96 ? -18.344 1.751 -23.891 1 33.25 96 THR B O 1
ATOM 2747 N N . PRO B 1 97 ? -18.984 3.604 -24.969 1 35.06 97 PRO B N 1
ATOM 2748 C CA . PRO B 1 97 ? -19.969 4.141 -24.031 1 35.06 97 PRO B CA 1
ATOM 2749 C C . PRO B 1 97 ? -20.891 3.061 -23.453 1 35.06 97 PRO B C 1
ATOM 2751 O O . PRO B 1 97 ? -21.906 2.717 -24.062 1 35.06 97 PRO B O 1
ATOM 2754 N N . GLU B 1 98 ? -20.484 1.797 -23.25 1 34.5 98 GLU B N 1
ATOM 2755 C CA . GLU B 1 98 ? -21.641 0.99 -22.828 1 34.5 98 GLU B CA 1
ATOM 2756 C C . GLU B 1 98 ? -22.375 1.646 -21.672 1 34.5 98 GLU B C 1
ATOM 2758 O O . GLU B 1 98 ? -21.812 2.449 -20.938 1 34.5 98 GLU B O 1
ATOM 2763 N N . ARG B 1 99 ? -23.734 1.204 -21.625 1 30.22 99 ARG B N 1
ATOM 2764 C CA . ARG B 1 99 ? -24.828 1.67 -20.766 1 30.22 99 ARG B CA 1
ATOM 2765 C C . ARG B 1 99 ? -24.406 1.697 -19.297 1 30.22 99 ARG B C 1
ATOM 2767 O O . ARG B 1 99 ? -23.781 0.75 -18.812 1 30.22 99 ARG B O 1
ATOM 2774 N N . LYS B 1 100 ? -24.359 2.832 -18.703 1 33 100 LYS B N 1
ATOM 2775 C CA . LYS B 1 100 ? -24.312 3.279 -17.312 1 33 100 LYS B CA 1
ATOM 2776 C C . LYS B 1 100 ? -25.031 2.305 -16.391 1 33 100 LYS B C 1
ATOM 2778 O O . LYS B 1 100 ? -26.234 2.455 -16.141 1 33 100 LYS B O 1
ATOM 2783 N N . THR B 1 101 ? -24.828 0.938 -16.594 1 31.88 101 THR B N 1
ATOM 2784 C CA . THR B 1 101 ? -25.625 0.363 -15.508 1 31.88 101 THR B CA 1
ATOM 2785 C C . THR B 1 101 ? -25.109 0.847 -14.148 1 31.88 101 THR B C 1
ATOM 2787 O O . THR B 1 101 ? -23.922 0.79 -13.875 1 31.88 101 THR B O 1
ATOM 2790 N N . THR B 1 102 ? -25.672 1.831 -13.688 1 33.03 102 THR B N 1
ATOM 2791 C CA . THR B 1 102 ? -25.547 2.314 -12.32 1 33.03 102 THR B CA 1
ATOM 2792 C C . THR B 1 102 ? -25.375 1.149 -11.352 1 33.03 102 THR B C 1
ATOM 2794 O O . THR B 1 102 ? -26.234 0.255 -11.297 1 33.03 102 THR B O 1
ATOM 2797 N N . PRO B 1 103 ? -24.219 0.647 -11.211 1 35.94 103 PRO B N 1
ATOM 2798 C CA . PRO B 1 103 ? -24.312 -0.38 -10.172 1 35.94 103 PRO B CA 1
ATOM 2799 C C . PRO B 1 103 ? -25.234 0.019 -9.023 1 35.94 103 PRO B C 1
ATOM 2801 O O . PRO B 1 103 ? -25.125 1.123 -8.484 1 35.94 103 PRO B O 1
ATOM 2804 N N . ARG B 1 104 ? -26.484 -0.267 -9.188 1 29.83 104 ARG B N 1
ATOM 2805 C CA . ARG B 1 104 ? -27.391 -0.051 -8.062 1 29.83 104 ARG B CA 1
ATOM 2806 C C . ARG B 1 104 ? -26.75 -0.503 -6.754 1 29.83 104 ARG B C 1
ATOM 2808 O O . ARG B 1 104 ? -26.547 -1.7 -6.535 1 29.83 104 ARG B O 1
ATOM 2815 N N . ASN B 1 105 ? -25.734 0.169 -6.32 1 35.59 105 ASN B N 1
ATOM 2816 C CA . ASN B 1 105 ? -25.375 -0.026 -4.918 1 35.59 105 ASN B CA 1
ATOM 2817 C C . ASN B 1 105 ? -26.625 -0.089 -4.035 1 35.59 105 ASN B C 1
ATOM 2819 O O . ASN B 1 105 ? -27.266 0.933 -3.791 1 35.59 105 ASN B O 1
ATOM 2823 N N . GLU B 1 106 ? -27.516 -1.034 -4.324 1 35 106 GLU B N 1
ATOM 2824 C CA . GLU B 1 106 ? -28.516 -1.14 -3.264 1 35 106 GLU B CA 1
ATOM 2825 C C . GLU B 1 106 ? -27.859 -1.173 -1.888 1 35 106 GLU B C 1
ATOM 2827 O O . GLU B 1 106 ? -26.859 -1.876 -1.688 1 35 106 GLU B O 1
ATOM 2832 N N . PRO B 1 107 ? -28.094 -0.224 -1.103 1 34.84 107 PRO B N 1
ATOM 2833 C CA . PRO B 1 107 ? -27.5 0.029 0.209 1 34.84 107 PRO B CA 1
ATOM 2834 C C . PRO B 1 107 ? -27.109 -1.256 0.942 1 34.84 107 PRO B C 1
ATOM 2836 O O . PRO B 1 107 ? -26.062 -1.312 1.594 1 34.84 107 PRO B O 1
ATOM 2839 N N . ASN B 1 108 ? -28.156 -2.16 1.369 1 35.09 108 ASN B N 1
ATOM 2840 C CA . ASN B 1 108 ? -28.188 -3.283 2.299 1 35.09 108 ASN B CA 1
ATOM 2841 C C . ASN B 1 108 ? -27.656 -4.559 1.657 1 35.09 108 ASN B C 1
ATOM 2843 O O . ASN B 1 108 ? -28.266 -5.625 1.785 1 35.09 108 ASN B O 1
ATOM 2847 N N . GLU B 1 109 ? -26.969 -4.664 0.579 1 40.94 109 GLU B N 1
ATOM 2848 C CA . GLU B 1 109 ? -26.703 -6 0.058 1 40.94 109 GLU B CA 1
ATOM 2849 C C . GLU B 1 109 ? -25.859 -6.812 1.03 1 40.94 109 GLU B C 1
ATOM 2851 O O . GLU B 1 109 ? -24.875 -6.301 1.588 1 40.94 109 GLU B O 1
ATOM 2856 N N . PRO B 1 110 ? -26.312 -7.879 1.743 1 43.97 110 PRO B N 1
ATOM 2857 C CA . PRO B 1 110 ? -25.578 -8.844 2.562 1 43.97 110 PRO B CA 1
ATOM 2858 C C . PRO B 1 110 ? -24.125 -8.992 2.129 1 43.97 110 PRO B C 1
ATOM 2860 O O . PRO B 1 110 ? -23.766 -8.633 1.003 1 43.97 110 PRO B O 1
ATOM 2863 N N . ALA B 1 111 ? -23.344 -9.227 3.236 1 55.91 111 ALA B N 1
ATOM 2864 C CA . ALA B 1 111 ? -21.984 -9.633 2.867 1 55.91 111 ALA B CA 1
ATOM 2865 C C . ALA B 1 111 ? -22 -10.469 1.589 1 55.91 111 ALA B C 1
ATOM 2867 O O . ALA B 1 111 ? -22.688 -11.492 1.511 1 55.91 111 ALA B O 1
ATOM 2868 N N . THR B 1 112 ? -21.75 -9.805 0.437 1 82.12 112 THR B N 1
ATOM 2869 C CA . THR B 1 112 ? -21.656 -10.422 -0.881 1 82.12 112 THR B CA 1
ATOM 2870 C C . THR B 1 112 ? -20.688 -11.594 -0.871 1 82.12 112 THR B C 1
ATOM 2872 O O . THR B 1 112 ? -19.609 -11.5 -0.27 1 82.12 112 THR B O 1
ATOM 2875 N N . SER B 1 113 ? -21.266 -12.758 -0.923 1 92.19 113 SER B N 1
ATOM 2876 C CA . SER B 1 113 ? -20.406 -13.93 -1.069 1 92.19 113 SER B CA 1
ATOM 2877 C C . SER B 1 113 ? -20.094 -14.203 -2.537 1 92.19 113 SER B C 1
ATOM 2879 O O . SER B 1 113 ? -20.953 -14 -3.406 1 92.19 113 SER B O 1
ATOM 2881 N N . ILE B 1 114 ? -18.906 -14.469 -2.814 1 94.69 114 ILE B N 1
ATOM 2882 C CA . ILE B 1 114 ? -18.469 -14.859 -4.148 1 94.69 114 ILE B CA 1
ATOM 2883 C C . ILE B 1 114 ? -17.953 -16.297 -4.117 1 94.69 114 ILE B C 1
ATOM 2885 O O . ILE B 1 114 ? -17.062 -16.625 -3.33 1 94.69 114 ILE B O 1
ATOM 2889 N N . LYS B 1 115 ? -18.531 -17.078 -4.898 1 94.19 115 LYS B N 1
ATOM 2890 C CA . LYS B 1 115 ? -18.016 -18.438 -5.102 1 94.19 115 LYS B CA 1
ATOM 2891 C C . LYS B 1 115 ? -17.062 -18.5 -6.289 1 94.19 115 LYS B C 1
ATOM 2893 O O . LYS B 1 115 ? -17.406 -18.031 -7.383 1 94.19 115 LYS B O 1
ATOM 2898 N N . LEU B 1 116 ? -15.945 -19.031 -6.047 1 95.06 116 LEU B N 1
ATOM 2899 C CA . LEU B 1 116 ? -14.977 -19.125 -7.133 1 95.06 116 LEU B CA 1
ATOM 2900 C C . LEU B 1 116 ? -15.43 -20.141 -8.18 1 95.06 116 LEU B C 1
ATOM 2902 O O . LEU B 1 116 ? -16 -21.172 -7.84 1 95.06 116 LEU B O 1
ATOM 2906 N N . ASP B 1 117 ? -15.156 -19.859 -9.43 1 93.5 117 ASP B N 1
ATOM 2907 C CA . ASP B 1 117 ? -15.586 -20.688 -10.555 1 93.5 117 ASP B CA 1
ATOM 2908 C C . ASP B 1 117 ? -14.617 -21.844 -10.789 1 93.5 117 ASP B C 1
ATOM 2910 O O . ASP B 1 117 ? -14.742 -22.578 -11.773 1 93.5 117 ASP B O 1
ATOM 2914 N N . PHE B 1 118 ? -13.664 -21.984 -9.938 1 93.06 118 PHE B N 1
ATOM 2915 C CA . PHE B 1 118 ? -12.648 -23.016 -10.055 1 93.06 118 PHE B CA 1
ATOM 2916 C C . PHE B 1 118 ? -12.266 -23.547 -8.68 1 93.06 118 PHE B C 1
ATOM 2918 O O . PHE B 1 118 ? -12.617 -22.953 -7.656 1 93.06 118 PHE B O 1
ATOM 2925 N N . THR B 1 119 ? -11.633 -24.719 -8.703 1 93.31 119 THR B N 1
ATOM 2926 C CA . THR B 1 119 ? -11.18 -25.297 -7.445 1 93.31 119 THR B CA 1
ATOM 2927 C C . THR B 1 119 ? -9.773 -24.828 -7.102 1 93.31 119 THR B C 1
ATOM 2929 O O . THR B 1 119 ? -8.977 -24.516 -7.992 1 93.31 119 THR B O 1
ATOM 2932 N N . LEU B 1 120 ? -9.555 -24.703 -5.848 1 91.88 120 LEU B N 1
ATOM 2933 C CA . LEU B 1 120 ? -8.266 -24.266 -5.324 1 91.88 120 LEU B CA 1
ATOM 2934 C C . LEU B 1 120 ? -8.016 -24.844 -3.939 1 91.88 120 LEU B C 1
ATOM 2936 O O . LEU B 1 120 ? -8.922 -24.906 -3.109 1 91.88 120 LEU B O 1
ATOM 2940 N N . SER B 1 121 ? -6.82 -25.297 -3.766 1 92.62 121 SER B N 1
ATOM 2941 C CA . SER B 1 121 ? -6.496 -25.797 -2.432 1 92.62 121 SER B CA 1
ATOM 2942 C C . SER B 1 121 ? -6.598 -24.688 -1.39 1 92.62 121 SER B C 1
ATOM 2944 O O . SER B 1 121 ? -6.367 -23.516 -1.697 1 92.62 121 SER B O 1
ATOM 2946 N N . ASN B 1 122 ? -6.887 -25.109 -0.17 1 93.56 122 ASN B N 1
ATOM 2947 C CA . ASN B 1 122 ? -6.969 -24.156 0.924 1 93.56 122 ASN B CA 1
ATOM 2948 C C . ASN B 1 122 ? -5.637 -23.438 1.153 1 93.56 122 ASN B C 1
ATOM 2950 O O . ASN B 1 122 ? -5.602 -22.234 1.407 1 93.56 122 ASN B O 1
ATOM 2954 N N . LYS B 1 123 ? -4.57 -24.188 1.01 1 94.75 123 LYS B N 1
ATOM 2955 C CA . LYS B 1 123 ? -3.24 -23.609 1.198 1 94.75 123 LYS B CA 1
ATOM 2956 C C . LYS B 1 123 ? -2.941 -22.547 0.145 1 94.75 123 LYS B C 1
ATOM 2958 O O . LYS B 1 123 ? -2.393 -21.484 0.462 1 94.75 123 LYS B O 1
ATOM 2963 N N . ALA B 1 124 ? -3.324 -22.828 -1.04 1 95.25 124 ALA B N 1
ATOM 2964 C CA . ALA B 1 124 ? -3.094 -21.875 -2.123 1 95.25 124 ALA B CA 1
ATOM 2965 C C . ALA B 1 124 ? -3.916 -20.609 -1.921 1 95.25 124 ALA B C 1
ATOM 2967 O O . ALA B 1 124 ? -3.41 -19.5 -2.098 1 95.25 124 ALA B O 1
ATOM 2968 N N . MET B 1 125 ? -5.141 -20.797 -1.503 1 96.31 125 MET B N 1
ATOM 2969 C CA . MET B 1 125 ? -6.02 -19.656 -1.279 1 96.31 125 MET B CA 1
ATOM 2970 C C . MET B 1 125 ? -5.48 -18.766 -0.169 1 96.31 125 MET B C 1
ATOM 2972 O O . MET B 1 125 ? -5.453 -17.547 -0.308 1 96.31 125 MET B O 1
ATOM 2976 N N . GLU B 1 126 ? -5.062 -19.406 0.835 1 96.38 126 GLU B N 1
ATOM 2977 C CA . GLU B 1 126 ? -4.496 -18.656 1.951 1 96.38 126 GLU B CA 1
ATOM 2978 C C . GLU B 1 126 ? -3.244 -17.891 1.523 1 96.38 126 GLU B C 1
ATOM 2980 O O . GLU B 1 126 ? -3.055 -16.734 1.909 1 96.38 126 GLU B O 1
ATOM 2985 N N . SER B 1 127 ? -2.41 -18.516 0.779 1 96.94 127 SER B N 1
ATOM 2986 C CA . SER B 1 127 ? -1.193 -17.875 0.292 1 96.94 127 SER B CA 1
ATOM 2987 C C . SER B 1 127 ? -1.517 -16.688 -0.608 1 96.94 127 SER B C 1
ATOM 2989 O O . SER B 1 127 ? -0.864 -15.648 -0.527 1 96.94 127 SER B O 1
ATOM 2991 N N . VAL B 1 128 ? -2.525 -16.875 -1.412 1 97.75 128 VAL B N 1
ATOM 2992 C CA . VAL B 1 128 ? -2.943 -15.812 -2.32 1 97.75 128 VAL B CA 1
ATOM 2993 C C . VAL B 1 128 ? -3.438 -14.617 -1.516 1 97.75 128 VAL B C 1
ATOM 2995 O O . VAL B 1 128 ? -3.02 -13.484 -1.76 1 97.75 128 VAL B O 1
ATOM 2998 N N . LEU B 1 129 ? -4.297 -14.875 -0.575 1 97.81 129 LEU B N 1
ATOM 2999 C CA . LEU B 1 129 ? -4.859 -13.797 0.227 1 97.81 129 LEU B CA 1
ATOM 3000 C C . LEU B 1 129 ? -3.777 -13.109 1.05 1 97.81 129 LEU B C 1
ATOM 3002 O O . LEU B 1 129 ? -3.764 -11.875 1.158 1 97.81 129 LEU B O 1
ATOM 3006 N N . LYS B 1 130 ? -2.934 -13.914 1.601 1 96.69 130 LYS B N 1
ATOM 3007 C CA . LYS B 1 130 ? -1.819 -13.328 2.34 1 96.69 130 LYS B CA 1
ATOM 3008 C C . LYS B 1 130 ? -0.983 -12.414 1.443 1 96.69 130 LYS B C 1
ATOM 3010 O O . LYS B 1 130 ? -0.59 -11.32 1.854 1 96.69 130 LYS B O 1
ATOM 3015 N N . TYR B 1 131 ? -0.744 -12.812 0.27 1 97.12 131 TYR B N 1
ATOM 3016 C CA . TYR B 1 131 ? 0.036 -12.016 -0.67 1 97.12 131 TYR B CA 1
ATOM 3017 C C . TYR B 1 131 ? -0.688 -10.727 -1.021 1 97.12 131 TYR B C 1
ATOM 3019 O O . TYR B 1 131 ? -0.073 -9.656 -1.07 1 97.12 131 TYR B O 1
ATOM 3027 N N . ILE B 1 132 ? -1.921 -10.852 -1.258 1 97.81 132 ILE B N 1
ATOM 3028 C CA . ILE B 1 132 ? -2.715 -9.68 -1.619 1 97.81 132 ILE B CA 1
ATOM 3029 C C . ILE B 1 132 ? -2.588 -8.617 -0.532 1 97.81 132 ILE B C 1
ATOM 3031 O O . ILE B 1 132 ? -2.443 -7.43 -0.831 1 97.81 132 ILE B O 1
ATOM 3035 N N . TYR B 1 133 ? -2.49 -9 0.711 1 97.38 133 TYR B N 1
ATOM 3036 C CA . TYR B 1 133 ? -2.553 -8.062 1.824 1 97.38 133 TYR B CA 1
ATOM 3037 C C . TYR B 1 133 ? -1.158 -7.73 2.34 1 97.38 133 TYR B C 1
ATOM 3039 O O . TYR B 1 133 ? -0.993 -6.832 3.17 1 97.38 133 TYR B O 1
ATOM 3047 N N . SER B 1 134 ? -0.149 -8.383 1.913 1 94.12 134 SER B N 1
ATOM 3048 C CA . SER B 1 134 ? 1.151 -8.141 2.529 1 94.12 134 SER B CA 1
ATOM 3049 C C . SER B 1 134 ? 2.264 -8.133 1.485 1 94.12 134 SER B C 1
ATOM 3051 O O . SER B 1 134 ? 3.387 -7.711 1.771 1 94.12 134 SER B O 1
ATOM 3053 N N . ALA B 1 135 ? 2.006 -8.633 0.334 1 93.56 135 ALA B N 1
ATOM 3054 C CA . ALA B 1 135 ? 2.988 -8.734 -0.744 1 93.56 135 ALA B CA 1
ATOM 3055 C C . ALA B 1 135 ? 4.07 -9.75 -0.409 1 93.56 135 ALA B C 1
ATOM 3057 O O . ALA B 1 135 ? 5.172 -9.703 -0.965 1 93.56 135 ALA B O 1
ATOM 3058 N N . VAL B 1 136 ? 3.75 -10.617 0.507 1 92.56 136 VAL B N 1
ATOM 3059 C CA . VAL B 1 136 ? 4.703 -11.648 0.897 1 92.56 136 VAL B CA 1
ATOM 3060 C C . VAL B 1 136 ? 4.203 -13.016 0.431 1 92.56 136 VAL B C 1
ATOM 3062 O O . VAL B 1 136 ? 3.074 -13.406 0.733 1 92.56 136 VAL B O 1
ATOM 3065 N N . LEU B 1 137 ? 5.016 -13.57 -0.361 1 93.94 137 LEU B N 1
ATOM 3066 C CA . LEU B 1 137 ? 4.703 -14.945 -0.751 1 93.94 137 LEU B CA 1
ATOM 3067 C C . LEU B 1 137 ? 5.105 -15.922 0.343 1 93.94 137 LEU B C 1
ATOM 3069 O O . LEU B 1 137 ? 6.297 -16.125 0.601 1 93.94 137 LEU B O 1
ATOM 3073 N N . ASP B 1 138 ? 4.137 -16.391 0.995 1 91.44 138 ASP B N 1
ATOM 3074 C CA . ASP B 1 138 ? 4.34 -17.375 2.055 1 91.44 138 ASP B CA 1
ATOM 3075 C C . ASP B 1 138 ? 3.785 -18.734 1.648 1 91.44 138 ASP B C 1
ATOM 3077 O O . ASP B 1 138 ? 2.654 -19.078 1.998 1 91.44 138 ASP B O 1
ATOM 3081 N N . ALA B 1 139 ? 4.578 -19.469 0.918 1 93.25 139 ALA B N 1
ATOM 3082 C CA . ALA B 1 139 ? 4.188 -20.797 0.458 1 93.25 139 ALA B CA 1
ATOM 3083 C C . ALA B 1 139 ? 5.379 -21.75 0.466 1 93.25 139 ALA B C 1
ATOM 3085 O O . ALA B 1 139 ? 6.492 -21.375 0.111 1 93.25 139 ALA B O 1
ATOM 3086 N N . ASP B 1 140 ? 5.148 -22.969 0.856 1 90.06 140 ASP B N 1
ATOM 3087 C CA . ASP B 1 140 ? 6.164 -24.016 0.728 1 90.06 140 ASP B CA 1
ATOM 3088 C C . ASP B 1 140 ? 6.488 -24.281 -0.739 1 90.06 140 ASP B C 1
ATOM 3090 O O . ASP B 1 140 ? 5.613 -24.203 -1.601 1 90.06 140 ASP B O 1
ATOM 3094 N N . PRO B 1 141 ? 7.703 -24.656 -0.959 1 86.44 141 PRO B N 1
ATOM 3095 C CA . PRO B 1 141 ? 8.109 -24.922 -2.342 1 86.44 141 PRO B CA 1
ATOM 3096 C C . PRO B 1 141 ? 7.18 -25.891 -3.059 1 86.44 141 PRO B C 1
ATOM 3098 O O . PRO B 1 141 ? 6.906 -25.734 -4.25 1 86.44 141 PRO B O 1
ATOM 3101 N N . GLN B 1 142 ? 6.688 -26.781 -2.371 1 84.62 142 GLN B N 1
ATOM 3102 C CA . GLN B 1 142 ? 5.84 -27.812 -2.967 1 84.62 142 GLN B CA 1
ATOM 3103 C C . GLN B 1 142 ? 4.469 -27.25 -3.338 1 84.62 142 GLN B C 1
ATOM 3105 O O . GLN B 1 142 ? 3.762 -27.812 -4.172 1 84.62 142 GLN B O 1
ATOM 3110 N N . ASP B 1 143 ? 4.129 -26.078 -2.725 1 90.94 143 ASP B N 1
ATOM 3111 C CA . ASP B 1 143 ? 2.805 -25.5 -2.939 1 90.94 143 ASP B CA 1
ATOM 3112 C C . ASP B 1 143 ? 2.859 -24.359 -3.947 1 90.94 143 ASP B C 1
ATOM 3114 O O . ASP B 1 143 ? 1.822 -23.891 -4.43 1 90.94 143 ASP B O 1
ATOM 3118 N N . VAL B 1 144 ? 4.031 -23.938 -4.348 1 93.06 144 VAL B N 1
ATOM 3119 C CA . VAL B 1 144 ? 4.207 -22.781 -5.203 1 93.06 144 VAL B CA 1
ATOM 3120 C C . VAL B 1 144 ? 3.516 -23 -6.547 1 93.06 144 VAL B C 1
ATOM 3122 O O . VAL B 1 144 ? 2.861 -22.109 -7.078 1 93.06 144 VAL B O 1
ATOM 3125 N N . PRO B 1 145 ? 3.533 -24.203 -7.082 1 90.69 145 PRO B N 1
ATOM 3126 C CA . PRO B 1 145 ? 2.838 -24.438 -8.352 1 90.69 145 PRO B CA 1
ATOM 3127 C C . PRO B 1 145 ? 1.329 -24.219 -8.242 1 90.69 145 PRO B C 1
ATOM 3129 O O . PRO B 1 145 ? 0.71 -23.703 -9.172 1 90.69 145 PRO B O 1
ATOM 3132 N N . SER B 1 146 ? 0.793 -24.594 -7.133 1 92.38 146 SER B N 1
ATOM 3133 C CA . SER B 1 146 ? -0.634 -24.375 -6.918 1 92.38 146 SER B CA 1
ATOM 3134 C C . SER B 1 146 ? -0.949 -22.891 -6.777 1 92.38 146 SER B C 1
ATOM 3136 O O . SER B 1 146 ? -2.006 -22.438 -7.215 1 92.38 146 SER B O 1
ATOM 3138 N N . VAL B 1 147 ? -0.047 -22.188 -6.211 1 96.12 147 VAL B N 1
ATOM 3139 C CA . VAL B 1 147 ? -0.242 -20.75 -6 1 96.12 147 VAL B CA 1
ATOM 3140 C C . VAL B 1 147 ? -0.169 -20.016 -7.336 1 96.12 147 VAL B C 1
ATOM 3142 O O . VAL B 1 147 ? -0.953 -19.109 -7.59 1 96.12 147 VAL B O 1
ATOM 3145 N N . VAL B 1 148 ? 0.748 -20.438 -8.156 1 95.25 148 VAL B N 1
ATOM 3146 C CA . VAL B 1 148 ? 0.861 -19.766 -9.445 1 95.25 148 VAL B CA 1
ATOM 3147 C C . VAL B 1 148 ? -0.389 -20.031 -10.281 1 95.25 148 VAL B C 1
ATOM 3149 O O . VAL B 1 148 ? -0.869 -19.156 -10.992 1 95.25 148 VAL B O 1
ATOM 3152 N N . GLU B 1 149 ? -0.876 -21.219 -10.219 1 94 149 GLU B N 1
ATOM 3153 C CA . GLU B 1 149 ? -2.127 -21.531 -10.906 1 94 149 GLU B CA 1
ATOM 3154 C C . GLU B 1 149 ? -3.256 -20.609 -10.438 1 94 149 GLU B C 1
ATOM 3156 O O . GLU B 1 149 ? -4.012 -20.078 -11.25 1 94 149 GLU B O 1
ATOM 3161 N N . ALA B 1 150 ? -3.318 -20.453 -9.172 1 96.44 150 ALA B N 1
ATOM 3162 C CA . ALA B 1 150 ? -4.32 -19.562 -8.594 1 96.44 150 ALA B CA 1
ATOM 3163 C C . ALA B 1 150 ? -4.109 -18.125 -9.047 1 96.44 150 ALA B C 1
ATOM 3165 O O . ALA B 1 150 ? -5.07 -17.422 -9.375 1 96.44 150 ALA B O 1
ATOM 3166 N N . ALA B 1 151 ? -2.871 -17.719 -9.047 1 97 151 ALA B N 1
ATOM 3167 C CA . ALA B 1 151 ? -2.539 -16.359 -9.461 1 97 151 ALA B CA 1
ATOM 3168 C C . ALA B 1 151 ? -3.01 -16.094 -10.883 1 97 151 ALA B C 1
ATOM 3170 O O . ALA B 1 151 ? -3.566 -15.031 -11.172 1 97 151 ALA B O 1
ATOM 3171 N N . VAL B 1 152 ? -2.809 -17.047 -11.75 1 95.62 152 VAL B N 1
ATOM 3172 C CA . VAL B 1 152 ? -3.199 -16.906 -13.148 1 95.62 152 VAL B CA 1
ATOM 3173 C C . VAL B 1 152 ? -4.723 -16.875 -13.258 1 95.62 152 VAL B C 1
ATOM 3175 O O . VAL B 1 152 ? -5.281 -16 -13.922 1 95.62 152 VAL B O 1
ATOM 3178 N N . LYS B 1 153 ? -5.391 -17.719 -12.594 1 95.5 153 LYS B N 1
ATOM 3179 C CA . LYS B 1 153 ? -6.848 -17.781 -12.656 1 95.5 153 LYS B CA 1
ATOM 3180 C C . LYS B 1 153 ? -7.477 -16.531 -12.062 1 95.5 153 LYS B C 1
ATOM 3182 O O . LYS B 1 153 ? -8.5 -16.047 -12.555 1 95.5 153 LYS B O 1
ATOM 3187 N N . LEU B 1 154 ? -6.887 -16 -11.07 1 97.38 154 LEU B N 1
ATOM 3188 C CA . LEU B 1 154 ? -7.414 -14.836 -10.383 1 97.38 154 LEU B CA 1
ATOM 3189 C C . LEU B 1 154 ? -6.914 -13.547 -11.039 1 97.38 154 LEU B C 1
ATOM 3191 O O . LEU B 1 154 ? -7.371 -12.453 -10.695 1 97.38 154 LEU B O 1
ATOM 3195 N N . GLY B 1 155 ? -6 -13.625 -11.859 1 96.12 155 GLY B N 1
ATOM 3196 C CA . GLY B 1 155 ? -5.5 -12.469 -12.594 1 96.12 155 GLY B CA 1
ATOM 3197 C C . GLY B 1 155 ? -4.641 -11.555 -11.742 1 96.12 155 GLY B C 1
ATOM 3198 O O . GLY B 1 155 ? -4.836 -10.336 -11.742 1 96.12 155 GLY B O 1
ATOM 3199 N N . ILE B 1 156 ? -3.723 -12.086 -10.992 1 97.06 156 ILE B N 1
ATOM 3200 C CA . ILE B 1 156 ? -2.773 -11.328 -10.188 1 97.06 156 ILE B CA 1
ATOM 3201 C C . ILE B 1 156 ? -1.371 -11.461 -10.773 1 97.06 156 ILE B C 1
ATOM 3203 O O . ILE B 1 156 ? -0.628 -12.383 -10.406 1 97.06 156 ILE B O 1
ATOM 3207 N N . ASP B 1 157 ? -0.951 -10.516 -11.516 1 94.56 157 ASP B N 1
ATOM 3208 C CA . ASP B 1 157 ? 0.278 -10.609 -12.297 1 94.56 157 ASP B CA 1
ATOM 3209 C C . ASP B 1 157 ? 1.508 -10.578 -11.391 1 94.56 157 ASP B C 1
ATOM 3211 O O . ASP B 1 157 ? 2.48 -11.297 -11.633 1 94.56 157 ASP B O 1
ATOM 3215 N N . SER B 1 158 ? 1.475 -9.711 -10.438 1 95.56 158 SER B N 1
ATOM 3216 C CA . SER B 1 158 ? 2.625 -9.602 -9.547 1 95.56 158 SER B CA 1
ATOM 3217 C C . SER B 1 158 ? 2.885 -10.914 -8.812 1 95.56 158 SER B C 1
ATOM 3219 O O . SER B 1 158 ? 4.035 -11.328 -8.664 1 95.56 158 SER B O 1
ATOM 3221 N N . LEU B 1 159 ? 1.872 -11.531 -8.406 1 96.56 159 LEU B N 1
ATOM 3222 C CA . LEU B 1 159 ? 2.012 -12.82 -7.723 1 96.56 159 LEU B CA 1
ATOM 3223 C C . LEU B 1 159 ? 2.502 -13.891 -8.688 1 96.56 159 LEU B C 1
ATOM 3225 O O . LEU B 1 159 ? 3.35 -14.711 -8.328 1 96.56 159 LEU B O 1
ATOM 3229 N N . LYS B 1 160 ? 1.927 -13.914 -9.898 1 95.44 160 LYS B N 1
ATOM 3230 C CA . LYS B 1 160 ? 2.389 -14.836 -10.93 1 95.44 160 LYS B CA 1
ATOM 3231 C C . LYS B 1 160 ? 3.898 -14.727 -11.125 1 95.44 160 LYS B C 1
ATOM 3233 O O . LYS B 1 160 ? 4.605 -15.734 -11.094 1 95.44 160 LYS B O 1
ATOM 3238 N N . ARG B 1 161 ? 4.344 -13.578 -11.25 1 94.31 161 ARG B N 1
ATOM 3239 C CA . ARG B 1 161 ? 5.766 -13.344 -11.477 1 94.31 161 ARG B CA 1
ATOM 3240 C C . ARG B 1 161 ? 6.598 -13.797 -10.281 1 94.31 161 ARG B C 1
ATOM 3242 O O . ARG B 1 161 ? 7.648 -14.414 -10.445 1 94.31 161 ARG B O 1
ATOM 3249 N N . ARG B 1 162 ? 6.086 -13.438 -9.164 1 94.31 162 ARG B N 1
ATOM 3250 C CA . ARG B 1 162 ? 6.797 -13.812 -7.945 1 94.31 162 ARG B CA 1
ATOM 3251 C C . ARG B 1 162 ? 6.906 -15.328 -7.816 1 94.31 162 ARG B C 1
ATOM 3253 O O . ARG B 1 162 ? 7.949 -15.852 -7.426 1 94.31 162 ARG B O 1
ATOM 3260 N N . CYS B 1 163 ? 5.91 -16.016 -8.102 1 95.06 163 CYS B N 1
ATOM 3261 C CA . CYS B 1 163 ? 5.914 -17.469 -8.023 1 95.06 163 CYS B CA 1
ATOM 3262 C C . CYS B 1 163 ? 6.867 -18.062 -9.055 1 95.06 163 CYS B C 1
ATOM 3264 O O . CYS B 1 163 ? 7.609 -19 -8.758 1 95.06 163 CYS B O 1
ATOM 3266 N N . ILE B 1 164 ? 6.805 -17.531 -10.273 1 93.94 164 ILE B N 1
ATOM 3267 C CA . ILE B 1 164 ? 7.691 -18 -11.328 1 93.94 164 ILE B CA 1
ATOM 3268 C C . ILE B 1 164 ? 9.148 -17.844 -10.891 1 93.94 164 ILE B C 1
ATOM 3270 O O . ILE B 1 164 ? 9.953 -18.766 -11.047 1 93.94 164 ILE B O 1
ATOM 3274 N N . ALA B 1 165 ? 9.414 -16.75 -10.297 1 93.06 165 ALA B N 1
ATOM 3275 C CA . ALA B 1 165 ? 10.766 -16.5 -9.805 1 93.06 165 ALA B CA 1
ATOM 3276 C C . ALA B 1 165 ? 11.148 -17.516 -8.727 1 93.06 165 ALA B C 1
ATOM 3278 O O . ALA B 1 165 ? 12.281 -18 -8.688 1 93.06 165 ALA B O 1
ATOM 3279 N N . GLU B 1 166 ? 10.227 -17.781 -7.906 1 93.56 166 GLU B N 1
ATOM 3280 C CA . GLU B 1 166 ? 10.469 -18.75 -6.832 1 93.56 166 GLU B CA 1
ATOM 3281 C C . GLU B 1 166 ? 10.742 -20.141 -7.391 1 93.56 166 GLU B C 1
ATOM 3283 O O . GLU B 1 166 ? 11.648 -20.828 -6.922 1 93.56 166 GLU B O 1
ATOM 3288 N N . ILE B 1 167 ? 9.992 -20.516 -8.352 1 92.81 167 ILE B N 1
ATOM 3289 C CA . ILE B 1 167 ? 10.164 -21.828 -8.977 1 92.81 167 ILE B CA 1
ATOM 3290 C C . ILE B 1 167 ? 11.539 -21.906 -9.648 1 92.81 167 ILE B C 1
ATOM 3292 O O . ILE B 1 167 ? 12.242 -22.906 -9.531 1 92.81 167 ILE B O 1
ATOM 3296 N N . GLN B 1 168 ? 11.875 -20.844 -10.289 1 92.56 168 GLN B N 1
ATOM 3297 C CA . GLN B 1 168 ? 13.156 -20.812 -10.984 1 92.56 168 GLN B CA 1
ATOM 3298 C C . GLN B 1 168 ? 14.32 -20.891 -10 1 92.56 168 GLN B C 1
ATOM 3300 O O . GLN B 1 168 ? 15.297 -21.609 -10.242 1 92.56 168 GLN B O 1
ATOM 3305 N N . THR B 1 169 ? 14.188 -20.203 -8.953 1 91.31 169 THR B N 1
ATOM 3306 C CA . THR B 1 169 ? 15.25 -20.172 -7.945 1 91.31 169 THR B CA 1
ATOM 3307 C C . THR B 1 169 ? 15.391 -21.531 -7.266 1 91.31 169 THR B C 1
ATOM 3309 O O . THR B 1 169 ? 16.5 -21.969 -6.957 1 91.31 169 THR B O 1
ATOM 3312 N N . GLY B 1 170 ? 14.297 -22.188 -7.07 1 89.56 170 GLY B N 1
ATOM 3313 C CA . GLY B 1 170 ? 14.312 -23.469 -6.371 1 89.56 170 GLY B CA 1
ATOM 3314 C C . GLY B 1 170 ? 14.258 -24.656 -7.309 1 89.56 170 GLY B C 1
ATOM 3315 O O . GLY B 1 170 ? 13.977 -25.781 -6.879 1 89.56 170 GLY B O 1
ATOM 3316 N N . PHE B 1 171 ? 14.586 -24.484 -8.461 1 91.5 171 PHE B N 1
ATOM 3317 C CA . PHE B 1 171 ? 14.406 -25.531 -9.469 1 91.5 171 PHE B CA 1
ATOM 3318 C C . PHE B 1 171 ? 15.375 -26.688 -9.227 1 91.5 171 PHE B C 1
ATOM 3320 O O . PHE B 1 171 ? 16.562 -26.469 -9.008 1 91.5 171 PHE B O 1
ATOM 3327 N N . GLN B 1 172 ? 14.836 -27.875 -9.188 1 89.94 172 GLN B N 1
ATOM 3328 C CA . GLN B 1 172 ? 15.594 -29.125 -9.172 1 89.94 172 GLN B CA 1
ATOM 3329 C C . GLN B 1 172 ? 15.227 -30 -10.359 1 89.94 172 GLN B C 1
ATOM 3331 O O . GLN B 1 172 ? 14.086 -29.969 -10.836 1 89.94 172 GLN B O 1
ATOM 3336 N N . LEU B 1 173 ? 16.141 -30.812 -10.781 1 91.5 173 LEU B N 1
ATOM 3337 C CA . LEU B 1 173 ? 15.961 -31.625 -11.977 1 91.5 173 LEU B CA 1
ATOM 3338 C C . LEU B 1 173 ? 14.766 -32.562 -11.828 1 91.5 173 LEU B C 1
ATOM 3340 O O . LEU B 1 173 ? 14.062 -32.844 -12.797 1 91.5 173 LEU B O 1
ATOM 3344 N N . GLU B 1 174 ? 14.555 -32.969 -10.539 1 88.62 174 GLU B N 1
ATOM 3345 C CA . GLU B 1 174 ? 13.461 -33.875 -10.25 1 88.62 174 GLU B CA 1
ATOM 3346 C C . GLU B 1 174 ? 12.102 -33.219 -10.469 1 88.62 174 GLU B C 1
ATOM 3348 O O . GLU B 1 174 ? 11.086 -33.906 -10.586 1 88.62 174 GLU B O 1
ATOM 3353 N N . TYR B 1 175 ? 12.133 -31.891 -10.602 1 87.62 175 TYR B N 1
ATOM 3354 C CA . TYR B 1 175 ? 10.875 -31.156 -10.711 1 87.62 175 TYR B CA 1
ATOM 3355 C C . TYR B 1 175 ? 10.562 -30.828 -12.164 1 87.62 175 TYR B C 1
ATOM 3357 O O . TYR B 1 175 ? 9.508 -30.266 -12.469 1 87.62 175 TYR B O 1
ATOM 3365 N N . PHE B 1 176 ? 11.414 -31.266 -13.039 1 92.31 176 PHE B N 1
ATOM 3366 C CA . PHE B 1 176 ? 11.328 -30.859 -14.438 1 92.31 176 PHE B CA 1
ATOM 3367 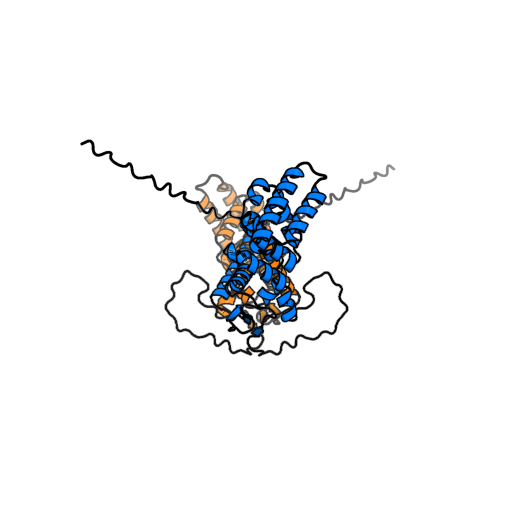C C . PHE B 1 176 ? 9.953 -31.203 -15.008 1 92.31 176 PHE B C 1
ATOM 3369 O O . PHE B 1 176 ? 9.266 -30.328 -15.539 1 92.31 176 PHE B O 1
ATOM 3376 N N . GLN B 1 177 ? 9.539 -32.438 -14.852 1 90.12 177 GLN B N 1
ATOM 3377 C CA . GLN B 1 177 ? 8.273 -32.844 -15.445 1 90.12 177 GLN B CA 1
ATOM 3378 C C . GLN B 1 177 ? 7.105 -32.031 -14.898 1 90.12 177 GLN B C 1
ATOM 3380 O O . GLN B 1 177 ? 6.219 -31.641 -15.648 1 90.12 177 GLN B O 1
ATOM 3385 N N . ARG B 1 178 ? 7.109 -31.875 -13.664 1 88.88 178 ARG B N 1
ATOM 3386 C CA . ARG B 1 178 ? 6.043 -31.109 -13.016 1 88.88 178 ARG B CA 1
ATOM 3387 C C . ARG B 1 178 ? 6.012 -29.672 -13.516 1 88.88 178 ARG B C 1
ATOM 3389 O O . ARG B 1 178 ? 4.938 -29.125 -13.781 1 88.88 178 ARG B O 1
ATOM 3396 N N . ILE B 1 179 ? 7.152 -29.078 -13.656 1 91.88 179 ILE B N 1
ATOM 3397 C CA . ILE B 1 179 ? 7.258 -27.688 -14.102 1 91.88 179 ILE B CA 1
ATOM 3398 C C . ILE B 1 179 ? 6.859 -27.578 -15.57 1 91.88 179 ILE B C 1
ATOM 3400 O O . ILE B 1 179 ? 6.199 -26.625 -15.969 1 91.88 179 ILE B O 1
ATOM 3404 N N . LEU B 1 180 ? 7.273 -28.562 -16.359 1 92.5 180 LEU B N 1
ATOM 3405 C CA . LEU B 1 180 ? 6.898 -28.578 -17.766 1 92.5 180 LEU B CA 1
ATOM 3406 C C . LEU B 1 180 ? 5.383 -28.672 -17.922 1 92.5 180 LEU B C 1
ATOM 3408 O O . LEU B 1 180 ? 4.789 -27.922 -18.703 1 92.5 180 LEU B O 1
ATOM 3412 N N . LYS B 1 181 ? 4.797 -29.562 -17.172 1 92.12 181 LYS B N 1
ATOM 3413 C CA . LYS B 1 181 ? 3.344 -29.719 -17.203 1 92.12 181 LYS B CA 1
ATOM 3414 C C . LYS B 1 181 ? 2.639 -28.438 -16.75 1 92.12 181 LYS B C 1
ATOM 3416 O O . LYS B 1 181 ? 1.675 -28 -17.391 1 92.12 181 LYS B O 1
ATOM 3421 N N . LEU B 1 182 ? 3.08 -27.891 -15.727 1 92.62 182 LEU B N 1
ATOM 3422 C CA . LEU B 1 182 ? 2.518 -26.656 -15.203 1 92.62 182 LEU B CA 1
ATOM 3423 C C . LEU B 1 182 ? 2.592 -25.547 -16.234 1 92.62 182 LEU B C 1
ATOM 3425 O O . LEU B 1 182 ? 1.62 -24.812 -16.438 1 92.62 182 LEU B O 1
ATOM 3429 N N . SER B 1 183 ? 3.773 -25.375 -16.828 1 94.19 183 SER B N 1
ATOM 3430 C CA . SER B 1 183 ? 3.973 -24.359 -17.844 1 94.19 183 SER B CA 1
ATOM 3431 C C . SER B 1 183 ? 3.002 -24.531 -19 1 94.19 183 SER B C 1
ATOM 3433 O O . SER B 1 183 ? 2.447 -23.547 -19.516 1 94.19 183 SER B O 1
ATOM 3435 N N . ASP B 1 184 ? 2.758 -25.719 -19.406 1 92.88 184 ASP B N 1
ATOM 3436 C CA . ASP B 1 184 ? 1.847 -26.016 -20.516 1 92.88 184 ASP B CA 1
ATOM 3437 C C . ASP B 1 184 ? 0.398 -25.75 -20.109 1 92.88 184 ASP B C 1
ATOM 3439 O O . ASP B 1 184 ? -0.364 -25.156 -20.875 1 92.88 184 ASP B O 1
ATOM 3443 N N . ASP B 1 185 ? 0.05 -26.156 -18.938 1 92.31 185 ASP B N 1
ATOM 3444 C CA . ASP B 1 185 ? -1.314 -25.984 -18.453 1 92.31 185 ASP B CA 1
ATOM 3445 C C . ASP B 1 185 ? -1.676 -24.5 -18.344 1 92.31 185 ASP B C 1
ATOM 3447 O O . ASP B 1 185 ? -2.807 -24.109 -18.641 1 92.31 185 ASP B O 1
ATOM 3451 N N . LEU B 1 186 ? -0.703 -23.734 -17.984 1 93.44 186 LEU B N 1
ATOM 3452 C CA . LEU B 1 186 ? -0.981 -22.328 -17.703 1 93.44 186 LEU B CA 1
ATOM 3453 C C . LEU B 1 186 ? -0.54 -21.438 -18.875 1 93.44 186 LEU B C 1
ATOM 3455 O O . LEU B 1 186 ? -0.814 -20.234 -18.875 1 93.44 186 LEU B O 1
ATOM 3459 N N . GLY B 1 187 ? 0.14 -22 -19.766 1 92.94 187 GLY B N 1
ATOM 3460 C CA . GLY B 1 187 ? 0.606 -21.25 -20.922 1 92.94 187 GLY B CA 1
ATOM 3461 C C . GLY B 1 187 ? 1.729 -20.281 -20.594 1 92.94 187 GLY B C 1
ATOM 3462 O O . GLY B 1 187 ? 1.754 -19.156 -21.109 1 92.94 187 GLY B O 1
ATOM 3463 N N . ILE B 1 188 ? 2.602 -20.688 -19.766 1 93.19 188 ILE B N 1
ATOM 3464 C CA . ILE B 1 188 ? 3.725 -19.844 -19.391 1 93.19 188 ILE B CA 1
ATOM 3465 C C . ILE B 1 188 ? 4.98 -20.297 -20.125 1 93.19 188 ILE B C 1
ATOM 3467 O O . ILE B 1 188 ? 5.738 -21.125 -19.625 1 93.19 188 ILE B O 1
ATOM 3471 N N . SER B 1 189 ? 5.27 -19.672 -21.188 1 92.44 189 SER B N 1
ATOM 3472 C CA . SER B 1 189 ? 6.375 -20.062 -22.062 1 92.44 189 SER B CA 1
ATOM 3473 C C . SER B 1 189 ? 7.723 -19.812 -21.391 1 92.44 189 SER B C 1
ATOM 3475 O O . SER B 1 189 ? 8.656 -20.594 -21.562 1 92.44 189 SER B O 1
ATOM 3477 N N . GLU B 1 190 ? 7.766 -18.781 -20.688 1 91.31 190 GLU B N 1
ATOM 3478 C CA . GLU B 1 190 ? 9.023 -18.438 -20.031 1 91.31 190 GLU B CA 1
ATOM 3479 C C . GLU B 1 190 ? 9.461 -19.531 -19.062 1 91.31 190 GLU B C 1
ATOM 3481 O O . GLU B 1 190 ? 10.648 -19.859 -18.984 1 91.31 190 GLU B O 1
ATOM 3486 N N . LEU B 1 191 ? 8.562 -20 -18.375 1 93.06 191 LEU B N 1
ATOM 3487 C CA . LEU B 1 191 ? 8.867 -21.047 -17.422 1 93.06 191 LEU B CA 1
ATOM 3488 C C . LEU B 1 191 ? 9.25 -22.344 -18.125 1 93.06 191 LEU B C 1
ATOM 3490 O O . LEU B 1 191 ? 10.172 -23.047 -17.703 1 93.06 191 LEU B O 1
ATOM 3494 N N . LYS B 1 192 ? 8.578 -22.656 -19.203 1 93.38 192 LYS B N 1
ATOM 3495 C CA . LYS B 1 192 ? 8.898 -23.828 -20.016 1 93.38 192 LYS B CA 1
ATOM 3496 C C . LYS B 1 192 ? 10.312 -23.75 -20.562 1 93.38 192 LYS B C 1
ATOM 3498 O O . LYS B 1 192 ? 11.094 -24.703 -20.438 1 93.38 192 LYS B O 1
ATOM 3503 N N . ASP B 1 193 ? 10.57 -22.656 -21.141 1 92.19 193 ASP B N 1
ATOM 3504 C CA . ASP B 1 193 ? 11.898 -22.438 -21.703 1 92.19 193 ASP B CA 1
ATOM 3505 C C . ASP B 1 193 ? 12.984 -22.547 -20.641 1 92.19 193 ASP B C 1
ATOM 3507 O O . ASP B 1 193 ? 14.039 -23.141 -20.875 1 92.19 193 ASP B O 1
ATOM 3511 N N . PHE B 1 194 ? 12.719 -22.016 -19.562 1 93.19 194 PHE B N 1
ATOM 3512 C CA . PHE B 1 194 ? 13.656 -22.062 -18.453 1 93.19 194 PHE B CA 1
ATOM 3513 C C . PHE B 1 194 ? 13.93 -23.516 -18.047 1 93.19 194 PHE B C 1
ATOM 3515 O O . PHE B 1 194 ? 15.086 -23.922 -17.906 1 93.19 194 PHE B O 1
ATOM 3522 N N . ALA B 1 195 ? 12.898 -24.25 -17.828 1 93.19 195 ALA B N 1
ATOM 3523 C CA . ALA B 1 195 ? 13.039 -25.641 -17.406 1 93.19 195 ALA B CA 1
ATOM 3524 C C . ALA B 1 195 ? 13.828 -26.453 -18.438 1 93.19 195 ALA B C 1
ATOM 3526 O O . ALA B 1 195 ? 14.734 -27.203 -18.078 1 93.19 195 ALA B O 1
ATOM 3527 N N . LEU B 1 196 ? 13.508 -26.25 -19.656 1 91.88 196 LEU B N 1
ATOM 3528 C CA . LEU B 1 196 ? 14.18 -26.969 -20.734 1 91.88 196 LEU B CA 1
ATOM 3529 C C . LEU B 1 196 ? 15.656 -26.578 -20.812 1 91.88 196 LEU B C 1
ATOM 3531 O O . LEU B 1 196 ? 16.516 -27.453 -20.953 1 91.88 196 LEU B O 1
ATOM 3535 N N . ARG B 1 197 ? 15.867 -25.375 -20.656 1 90.5 197 ARG B N 1
ATOM 3536 C CA . ARG B 1 197 ? 17.25 -24.906 -20.672 1 90.5 197 ARG B CA 1
ATOM 3537 C C . ARG B 1 197 ? 18.031 -25.484 -19.516 1 90.5 197 ARG B C 1
ATOM 3539 O O . ARG B 1 197 ? 19.188 -25.875 -19.672 1 90.5 197 ARG B O 1
ATOM 3546 N N . LYS B 1 198 ? 17.484 -25.516 -18.453 1 91.94 198 LYS B N 1
ATOM 3547 C CA . LYS B 1 198 ? 18.172 -26.016 -17.25 1 91.94 198 LYS B CA 1
ATOM 3548 C C . LYS B 1 198 ? 18.516 -27.484 -17.391 1 91.94 198 LYS B C 1
ATOM 3550 O O . LYS B 1 198 ? 19.625 -27.906 -17.031 1 91.94 198 LYS B O 1
ATOM 3555 N N . VAL B 1 199 ? 17.609 -28.234 -17.844 1 91 199 VAL B N 1
ATOM 3556 C CA . VAL B 1 199 ? 17.844 -29.672 -17.953 1 91 199 VAL B CA 1
ATOM 3557 C C . VAL B 1 199 ? 18.844 -29.969 -19.062 1 91 199 VAL B C 1
ATOM 3559 O O . VAL B 1 199 ? 19.672 -30.875 -18.953 1 91 199 VAL B O 1
ATOM 3562 N N . ILE B 1 200 ? 18.734 -29.203 -20.094 1 87 200 ILE B N 1
ATOM 3563 C CA . ILE B 1 200 ? 19.688 -29.375 -21.203 1 87 200 ILE B CA 1
ATOM 3564 C C . ILE B 1 200 ? 21.094 -28.969 -20.734 1 87 200 ILE B C 1
ATOM 3566 O O . ILE B 1 200 ? 22.078 -29.625 -21.078 1 87 200 ILE B O 1
ATOM 3570 N N . GLY B 1 201 ? 21.141 -27.953 -20 1 86.62 201 GLY B N 1
ATOM 3571 C CA . GLY B 1 201 ? 22.422 -27.5 -19.484 1 86.62 201 GLY B CA 1
ATOM 3572 C C . GLY B 1 201 ? 23.047 -28.5 -18.531 1 86.62 201 GLY B C 1
ATOM 3573 O O . GLY B 1 201 ? 24.281 -28.547 -18.391 1 86.62 201 GLY B O 1
ATOM 3574 N N . LYS B 1 202 ? 22.219 -29.297 -17.891 1 89.38 202 LYS B N 1
ATOM 3575 C CA . LYS B 1 202 ? 22.703 -30.312 -16.953 1 89.38 202 LYS B CA 1
ATOM 3576 C C . LYS B 1 202 ? 22.281 -31.719 -17.406 1 89.38 202 LYS B C 1
ATOM 3578 O O . LYS B 1 202 ? 21.844 -32.531 -16.594 1 89.38 202 LYS B O 1
ATOM 3583 N N . PHE B 1 203 ? 22.453 -31.938 -18.594 1 89.06 203 PHE B N 1
ATOM 3584 C CA . PHE B 1 203 ? 21.891 -33.156 -19.188 1 89.06 203 PHE B CA 1
ATOM 3585 C C . PHE B 1 203 ? 22.578 -34.406 -18.641 1 89.06 203 PHE B C 1
ATOM 3587 O O . PHE B 1 203 ? 21.938 -35.438 -18.422 1 89.06 203 PHE B O 1
ATOM 3594 N N . ASP B 1 204 ? 23.859 -34.25 -18.359 1 87.25 204 ASP B N 1
ATOM 3595 C CA . ASP B 1 204 ? 24.609 -35.375 -17.875 1 87.25 204 ASP B CA 1
ATOM 3596 C C . ASP B 1 204 ? 24.047 -35.875 -16.547 1 87.25 204 ASP B C 1
ATOM 3598 O O . ASP B 1 204 ? 23.984 -37.094 -16.297 1 87.25 204 ASP B O 1
ATOM 3602 N N . GLU B 1 205 ? 23.688 -34.969 -15.781 1 91.38 205 GLU B N 1
ATOM 3603 C CA . GLU B 1 205 ? 23.094 -35.312 -14.484 1 91.38 205 GLU B CA 1
ATOM 3604 C C . GLU B 1 205 ? 21.625 -35.719 -14.633 1 91.38 205 GLU B C 1
ATOM 3606 O O . GLU B 1 205 ? 21.156 -36.625 -13.945 1 91.38 205 GLU B O 1
ATOM 3611 N N . PHE B 1 206 ? 20.984 -35.125 -15.578 1 92.69 206 PHE B N 1
ATOM 3612 C CA . PHE B 1 206 ? 19.547 -35.281 -15.766 1 92.69 206 PHE B CA 1
ATOM 3613 C C . PHE B 1 206 ? 19.219 -36.688 -16.281 1 92.69 206 PHE B C 1
ATOM 3615 O O . PHE B 1 206 ? 18.234 -37.281 -15.867 1 92.69 206 PHE B O 1
ATOM 3622 N N . VAL B 1 207 ? 20.047 -37.188 -17.109 1 89.44 207 VAL B N 1
ATOM 3623 C CA . VAL B 1 207 ? 19.812 -38.469 -17.781 1 89.44 207 VAL B CA 1
ATOM 3624 C C . VAL B 1 207 ? 19.797 -39.594 -16.75 1 89.44 207 VAL B C 1
ATOM 3626 O O . VAL B 1 207 ? 19.156 -40.625 -16.953 1 89.44 207 VAL B O 1
ATOM 3629 N N . ASP B 1 208 ? 20.406 -39.375 -15.625 1 89.62 208 ASP B N 1
ATOM 3630 C CA . ASP B 1 208 ? 20.516 -40.406 -14.617 1 89.62 208 ASP B CA 1
ATOM 3631 C C . ASP B 1 208 ? 19.391 -40.312 -13.586 1 89.62 208 ASP B C 1
ATOM 3633 O O . ASP B 1 208 ? 19.281 -41.156 -12.703 1 89.62 208 ASP B O 1
ATOM 3637 N N . THR B 1 209 ? 18.625 -39.375 -13.719 1 90.94 209 THR B N 1
ATOM 3638 C CA . THR B 1 209 ? 17.531 -39.156 -12.766 1 90.94 209 THR B CA 1
ATOM 3639 C C . THR B 1 209 ? 16.328 -40.031 -13.148 1 90.94 209 THR B C 1
ATOM 3641 O O . THR B 1 209 ? 16.156 -40.406 -14.312 1 90.94 209 THR B O 1
ATOM 3644 N N . GLN B 1 210 ? 15.531 -40.375 -12.156 1 90.19 210 GLN B N 1
ATOM 3645 C CA . GLN B 1 210 ? 14.289 -41.094 -12.406 1 90.19 210 GLN B CA 1
ATOM 3646 C C . GLN B 1 210 ? 13.305 -40.25 -13.211 1 90.19 210 GLN B C 1
ATOM 3648 O O . GLN B 1 210 ? 12.523 -40.781 -14 1 90.19 210 GLN B O 1
ATOM 3653 N N . CYS B 1 211 ? 13.438 -39.062 -13.078 1 90.75 211 CYS B N 1
ATOM 3654 C CA . CYS B 1 211 ? 12.578 -38.125 -13.789 1 90.75 211 CYS B CA 1
ATOM 3655 C C . CYS B 1 211 ? 12.766 -38.25 -15.297 1 90.75 211 CYS B C 1
ATOM 3657 O O . CYS B 1 211 ? 11.797 -38.312 -16.047 1 90.75 211 CYS B O 1
ATOM 3659 N N . PHE B 1 212 ? 14.008 -38.375 -15.68 1 91 212 PHE B N 1
ATOM 3660 C CA . PHE B 1 212 ? 14.312 -38.5 -17.094 1 91 212 PHE B CA 1
ATOM 3661 C C . PHE B 1 212 ? 13.758 -39.812 -17.656 1 91 212 PHE B C 1
ATOM 3663 O O . PHE B 1 212 ? 13.148 -39.812 -18.719 1 91 212 PHE B O 1
ATOM 3670 N N . LEU B 1 213 ? 13.898 -40.781 -16.859 1 89.19 213 LEU B N 1
ATOM 3671 C CA . LEU B 1 213 ? 13.508 -42.125 -17.297 1 89.19 213 LEU B CA 1
ATOM 3672 C C . LEU B 1 213 ? 11.992 -42.25 -17.359 1 89.19 213 LEU B C 1
ATOM 3674 O O . LEU B 1 213 ? 11.469 -43.125 -18.062 1 89.19 213 LEU B O 1
ATOM 3678 N N . SER B 1 214 ? 11.32 -41.375 -16.688 1 89.38 214 SER B N 1
ATOM 3679 C CA . SER B 1 214 ? 9.867 -41.438 -16.625 1 89.38 214 SER B CA 1
ATOM 3680 C C . SER B 1 214 ? 9.211 -40.438 -17.547 1 89.38 214 SER B C 1
ATOM 3682 O O . SER B 1 214 ? 7.984 -40.281 -17.562 1 89.38 214 SER B O 1
ATOM 3684 N N . LEU B 1 215 ? 9.984 -39.844 -18.406 1 90.25 215 LEU B N 1
ATOM 3685 C CA . LEU B 1 215 ? 9.445 -38.844 -19.297 1 90.25 215 LEU B CA 1
ATOM 3686 C C . LEU B 1 215 ? 8.539 -39.469 -20.359 1 90.25 215 LEU B C 1
ATOM 3688 O O . LEU B 1 215 ? 8.789 -40.594 -20.797 1 90.25 215 LEU B O 1
ATOM 3692 N N . THR B 1 216 ? 7.508 -38.75 -20.656 1 89.19 216 THR B N 1
ATOM 3693 C CA . THR B 1 216 ? 6.656 -39.188 -21.766 1 89.19 216 THR B CA 1
ATOM 3694 C C . THR B 1 216 ? 7.32 -38.906 -23.109 1 89.19 216 THR B C 1
ATOM 3696 O O . THR B 1 216 ? 8.32 -38.188 -23.172 1 89.19 216 THR B O 1
ATOM 3699 N N . GLU B 1 217 ? 6.766 -39.562 -24.109 1 89.12 217 GLU B N 1
ATOM 3700 C CA . GLU B 1 217 ? 7.281 -39.312 -25.438 1 89.12 217 GLU B CA 1
ATOM 3701 C C . GLU B 1 217 ? 7.164 -37.844 -25.828 1 89.12 217 GLU B C 1
ATOM 3703 O O . GLU B 1 217 ? 8.062 -37.281 -26.469 1 89.12 217 GLU B O 1
ATOM 3708 N N . ALA B 1 218 ? 6.109 -37.281 -25.406 1 90.19 218 ALA B N 1
ATOM 3709 C CA . ALA B 1 218 ? 5.879 -35.875 -25.719 1 90.19 218 ALA B CA 1
ATOM 3710 C C . ALA B 1 218 ? 6.918 -35 -25.047 1 90.19 218 ALA B C 1
ATOM 3712 O O . ALA B 1 218 ? 7.453 -34.062 -25.672 1 90.19 218 ALA B O 1
ATOM 3713 N N . ASP B 1 219 ? 7.227 -35.281 -23.812 1 90.12 219 ASP B N 1
ATOM 3714 C CA . ASP B 1 219 ? 8.211 -34.5 -23.062 1 90.12 219 ASP B CA 1
ATOM 3715 C C . ASP B 1 219 ? 9.602 -34.625 -23.688 1 90.12 219 ASP B C 1
ATOM 3717 O O . ASP B 1 219 ? 10.352 -33.656 -23.766 1 90.12 219 ASP B O 1
ATOM 3721 N N . MET B 1 220 ? 9.883 -35.844 -24.109 1 87.5 220 MET B N 1
ATOM 3722 C CA . MET B 1 220 ? 11.18 -36.094 -24.734 1 87.5 220 MET B CA 1
ATOM 3723 C C . MET B 1 220 ? 11.32 -35.344 -26.047 1 87.5 220 MET B C 1
ATOM 3725 O O . MET B 1 220 ? 12.383 -34.781 -26.328 1 87.5 220 MET B O 1
ATOM 3729 N N . GLN B 1 221 ? 10.258 -35.344 -26.781 1 88.31 221 GLN B N 1
ATOM 3730 C CA . GLN B 1 221 ? 10.273 -34.594 -28.031 1 88.31 221 GLN B CA 1
ATOM 3731 C C . GLN B 1 221 ? 10.5 -33.125 -27.781 1 88.31 221 GLN B C 1
ATOM 3733 O O . GLN B 1 221 ? 11.227 -32.438 -28.531 1 88.31 221 GLN B O 1
ATOM 3738 N N . GLU B 1 222 ? 9.875 -32.594 -26.797 1 88.44 222 GLU B N 1
ATOM 3739 C CA . GLU B 1 222 ? 10.047 -31.203 -26.453 1 88.44 222 GLU B CA 1
ATOM 3740 C C . GLU B 1 222 ? 11.492 -30.891 -26.094 1 88.44 222 GLU B C 1
ATOM 3742 O O . GLU B 1 222 ? 12.023 -29.844 -26.453 1 88.44 222 GLU B O 1
ATOM 3747 N N . LEU B 1 223 ? 12.055 -31.766 -25.359 1 87.38 223 LEU B N 1
ATOM 3748 C CA . LEU B 1 223 ? 13.445 -31.625 -24.953 1 87.38 223 LEU B CA 1
ATOM 3749 C C . LEU B 1 223 ? 14.367 -31.609 -26.172 1 87.38 223 LEU B C 1
ATOM 3751 O O . LEU B 1 223 ? 15.227 -30.734 -26.297 1 87.38 223 LEU B O 1
ATOM 3755 N N . VAL B 1 224 ? 14.109 -32.531 -27.047 1 84.44 224 VAL B N 1
ATOM 3756 C CA . VAL B 1 224 ? 14.93 -32.656 -28.25 1 84.44 224 VAL B CA 1
ATOM 3757 C C . VAL B 1 224 ? 14.727 -31.438 -29.141 1 84.44 224 VAL B C 1
ATOM 3759 O O . VAL B 1 224 ? 15.695 -30.891 -29.688 1 84.44 224 VAL B O 1
ATOM 3762 N N . ASN B 1 225 ? 13.523 -31.047 -29.312 1 85.19 225 ASN B N 1
ATOM 3763 C CA . ASN B 1 225 ? 13.203 -29.906 -30.156 1 85.19 225 ASN B CA 1
ATOM 3764 C C . ASN B 1 225 ? 13.805 -28.609 -29.609 1 85.19 225 ASN B C 1
ATOM 3766 O O . ASN B 1 225 ? 14.234 -27.75 -30.375 1 85.19 225 ASN B O 1
ATOM 3770 N N . HIS B 1 226 ? 13.75 -28.5 -28.344 1 83.5 226 HIS B N 1
ATOM 3771 C CA . HIS B 1 226 ? 14.312 -27.297 -27.734 1 83.5 226 HIS B CA 1
ATOM 3772 C C . HIS B 1 226 ? 15.82 -27.219 -27.953 1 83.5 226 HIS B C 1
ATOM 3774 O O . HIS B 1 226 ? 16.359 -26.141 -28.203 1 83.5 226 HIS B O 1
ATOM 3780 N N . ARG B 1 227 ? 16.469 -28.281 -27.859 1 76.19 227 ARG B N 1
ATOM 3781 C CA . ARG B 1 227 ? 17.906 -28.344 -28.125 1 76.19 227 ARG B CA 1
ATOM 3782 C C . ARG B 1 227 ? 18.219 -27.922 -29.562 1 76.19 227 ARG B C 1
ATOM 3784 O O . ARG B 1 227 ? 19.172 -27.188 -29.797 1 76.19 227 ARG B O 1
ATOM 3791 N N . LYS B 1 228 ? 17.406 -28.422 -30.469 1 72.12 228 LYS B N 1
ATOM 3792 C CA . LYS B 1 228 ? 17.609 -28.094 -31.875 1 72.12 228 LYS B CA 1
ATOM 3793 C C . LYS B 1 228 ? 17.484 -26.594 -32.125 1 72.12 228 LYS B C 1
ATOM 3795 O O . LYS B 1 228 ? 18.203 -26.047 -32.969 1 72.12 228 LYS B O 1
ATOM 3800 N N . GLY B 1 229 ? 16.578 -26 -31.5 1 68.06 229 GLY B N 1
ATOM 3801 C CA . GLY B 1 229 ? 16.344 -24.562 -31.672 1 68.06 229 GLY B CA 1
ATOM 3802 C C . GLY B 1 229 ? 17.453 -23.703 -31.094 1 68.06 229 GLY B C 1
ATOM 3803 O O . GLY B 1 229 ? 17.719 -22.625 -31.594 1 68.06 229 GLY B O 1
ATOM 3804 N N . VAL B 1 230 ? 18.031 -24.188 -30.062 1 63.09 230 VAL B N 1
ATOM 3805 C CA . VAL B 1 230 ? 19.078 -23.422 -29.406 1 63.09 230 VAL B CA 1
ATOM 3806 C C . VAL B 1 230 ? 20.422 -23.703 -30.062 1 63.09 230 VAL B C 1
ATOM 3808 O O . VAL B 1 230 ? 21.391 -22.953 -29.875 1 63.09 230 VAL B O 1
ATOM 3811 N N . LEU B 1 231 ? 20.688 -24.812 -30.766 1 59.28 231 LEU B N 1
ATOM 3812 C CA . LEU B 1 231 ? 21.938 -25.281 -31.391 1 59.28 231 LEU B CA 1
ATOM 3813 C C . LEU B 1 231 ? 22.641 -24.141 -32.125 1 59.28 231 LEU B C 1
ATOM 3815 O O . LEU B 1 231 ? 23.828 -24.234 -32.406 1 59.28 231 LEU B O 1
ATOM 3819 N N . SER B 1 232 ? 21.875 -23.234 -32.5 1 50.97 232 SER B N 1
ATOM 3820 C CA . SER B 1 232 ? 22.734 -22.266 -33.156 1 50.97 232 SER B CA 1
ATOM 3821 C C . SER B 1 232 ? 23.781 -21.719 -32.188 1 50.97 232 SER B C 1
ATOM 3823 O O . SER B 1 232 ? 24.719 -21.047 -32.594 1 50.97 232 SER B O 1
ATOM 3825 N N . ASN B 1 233 ? 23.453 -21.922 -30.828 1 51.78 233 ASN B N 1
ATOM 3826 C CA . ASN B 1 233 ? 24.438 -21.344 -29.938 1 51.78 233 ASN B CA 1
ATOM 3827 C C . ASN B 1 233 ? 25.281 -22.422 -29.25 1 51.78 233 ASN B C 1
ATOM 3829 O O . ASN B 1 233 ? 24.875 -23.578 -29.188 1 51.78 233 ASN B O 1
ATOM 3833 N N . SER B 1 234 ? 26.547 -22.234 -28.75 1 51.84 234 SER B N 1
ATOM 3834 C CA . SER B 1 234 ? 27.703 -22.969 -28.266 1 51.84 234 SER B CA 1
ATOM 3835 C C . SER B 1 234 ? 27.297 -24 -27.203 1 51.84 234 SER B C 1
ATOM 3837 O O . SER B 1 234 ? 28.109 -24.812 -26.781 1 51.84 234 SER B O 1
ATOM 3839 N N . CYS B 1 235 ? 26.297 -23.75 -26.422 1 51.72 235 CYS B N 1
ATOM 3840 C CA . CYS B 1 235 ? 26.141 -24.516 -25.188 1 51.72 235 CYS B CA 1
ATOM 3841 C C . CYS B 1 235 ? 25.406 -25.828 -25.453 1 51.72 235 CYS B C 1
ATOM 3843 O O . CYS B 1 235 ? 24.781 -26.375 -24.547 1 51.72 235 CYS B O 1
ATOM 3845 N N . VAL B 1 236 ? 25.484 -26.391 -26.688 1 60.59 236 VAL B N 1
ATOM 3846 C CA . VAL B 1 236 ? 24.594 -27.438 -27.141 1 60.59 236 VAL B CA 1
ATOM 3847 C C . VAL B 1 236 ? 25.141 -28.797 -26.688 1 60.59 236 VAL B C 1
ATOM 3849 O O . VAL B 1 236 ? 26.344 -29.031 -26.734 1 60.59 236 VAL B O 1
ATOM 3852 N N . ILE B 1 237 ? 24.484 -29.547 -25.859 1 65.12 237 ILE B N 1
ATOM 3853 C CA . ILE B 1 237 ? 24.75 -30.953 -25.578 1 65.12 237 ILE B CA 1
ATOM 3854 C C . ILE B 1 237 ? 25.125 -31.672 -26.891 1 65.12 237 ILE B C 1
ATOM 3856 O O . ILE B 1 237 ? 24.438 -31.516 -27.891 1 65.12 237 ILE B O 1
ATOM 3860 N N . PRO B 1 238 ? 26.375 -32.219 -26.797 1 69.75 238 PRO B N 1
ATOM 3861 C CA . PRO B 1 238 ? 26.719 -33 -27.984 1 69.75 238 PRO B CA 1
ATOM 3862 C C . PRO B 1 238 ? 25.578 -33.938 -28.422 1 69.75 238 PRO B C 1
ATOM 3864 O O . PRO B 1 238 ? 24.859 -34.469 -27.578 1 69.75 238 PRO B O 1
ATOM 3867 N N . GLU B 1 239 ? 25.359 -33.875 -29.688 1 74.94 239 GLU B N 1
ATOM 3868 C CA . GLU B 1 239 ? 24.312 -34.719 -30.281 1 74.94 239 GLU B CA 1
ATOM 3869 C C . GLU B 1 239 ? 24.422 -36.156 -29.797 1 74.94 239 GLU B C 1
ATOM 3871 O O . GLU B 1 239 ? 23.406 -36.812 -29.531 1 74.94 239 GLU B O 1
ATOM 3876 N N . LEU B 1 240 ? 25.672 -36.531 -29.562 1 77.38 240 LEU B N 1
ATOM 3877 C CA . LEU B 1 240 ? 25.875 -37.938 -29.141 1 77.38 240 LEU B CA 1
ATOM 3878 C C . LEU B 1 240 ? 25.344 -38.156 -27.734 1 77.38 240 LEU B C 1
ATOM 3880 O O . LEU B 1 240 ? 24.781 -39.188 -27.438 1 77.38 240 LEU B O 1
ATOM 3884 N N . GLN B 1 241 ? 25.531 -37.281 -26.953 1 81.06 241 GLN B N 1
ATOM 3885 C CA . GLN B 1 241 ? 25.062 -37.375 -25.578 1 81.06 241 GLN B CA 1
ATOM 3886 C C . GLN B 1 241 ? 23.531 -37.469 -25.531 1 81.06 241 GLN B C 1
ATOM 3888 O O . GLN B 1 241 ? 22.969 -38.25 -24.766 1 81.06 241 GLN B O 1
ATOM 3893 N N . MET B 1 242 ? 22.953 -36.656 -26.297 1 82.38 242 MET B N 1
ATOM 3894 C CA . MET B 1 242 ? 21.5 -36.656 -26.375 1 82.38 242 MET B CA 1
ATOM 3895 C C . MET B 1 242 ? 21.016 -38.031 -26.891 1 82.38 242 MET B C 1
ATOM 3897 O O . MET B 1 242 ? 20.031 -38.562 -26.375 1 82.38 242 MET B O 1
ATOM 3901 N N . PHE B 1 243 ? 21.734 -38.438 -27.922 1 82.56 243 PHE B N 1
ATOM 3902 C CA . PHE B 1 243 ? 21.375 -39.719 -28.5 1 82.56 243 PHE B CA 1
ATOM 3903 C C . PHE B 1 243 ? 21.484 -40.844 -27.469 1 82.56 243 PHE B C 1
ATOM 3905 O O . PHE B 1 243 ? 20.578 -41.656 -27.344 1 82.56 243 PHE B O 1
ATOM 3912 N N . ASN B 1 244 ? 22.531 -40.875 -26.719 1 84.56 244 ASN B N 1
ATOM 3913 C CA . ASN B 1 244 ? 22.719 -41.875 -25.688 1 84.56 244 ASN B CA 1
ATOM 3914 C C . ASN B 1 244 ? 21.641 -41.781 -24.609 1 84.56 244 ASN B C 1
ATOM 3916 O O . ASN B 1 244 ? 21.172 -42.812 -24.109 1 84.56 244 ASN B O 1
ATOM 3920 N N . GLY B 1 245 ? 21.344 -40.656 -24.281 1 86.75 245 GLY B N 1
ATOM 3921 C CA . GLY B 1 245 ? 20.281 -40.438 -23.297 1 86.75 245 GLY B CA 1
ATOM 3922 C C . GLY B 1 245 ? 18.938 -40.969 -23.766 1 86.75 245 GLY B C 1
ATOM 3923 O O . GLY B 1 245 ? 18.234 -41.625 -22.984 1 86.75 245 GLY B O 1
ATOM 3924 N N . ILE B 1 246 ? 18.609 -40.719 -25 1 86.12 246 ILE B N 1
ATOM 3925 C CA . ILE B 1 246 ? 17.344 -41.156 -25.578 1 86.12 246 ILE B CA 1
ATOM 3926 C C . ILE B 1 246 ? 17.297 -42.688 -25.594 1 86.12 246 ILE B C 1
ATOM 3928 O O . ILE B 1 246 ? 16.266 -43.312 -25.328 1 86.12 246 ILE B O 1
ATOM 3932 N N . LEU B 1 247 ? 18.406 -43.219 -25.922 1 86.44 247 LEU B N 1
ATOM 3933 C CA . LEU B 1 247 ? 18.5 -44.656 -25.938 1 86.44 247 LEU B CA 1
ATOM 3934 C C . LEU B 1 247 ? 18.266 -45.219 -24.531 1 86.44 247 LEU B C 1
ATOM 3936 O O . LEU B 1 247 ? 17.547 -46.219 -24.375 1 86.44 247 LEU B O 1
ATOM 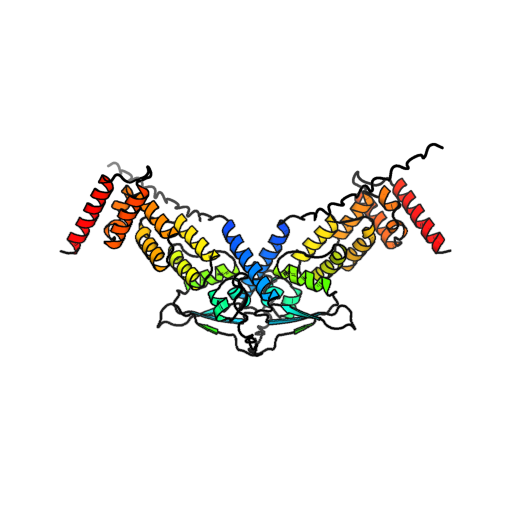3940 N N . LYS B 1 248 ? 18.875 -44.656 -23.625 1 86.69 248 LYS B N 1
ATOM 3941 C CA . LYS B 1 248 ? 18.688 -45.062 -22.234 1 86.69 248 LYS B CA 1
ATOM 3942 C C . LYS B 1 248 ? 17.219 -44.938 -21.828 1 86.69 248 LYS B C 1
ATOM 3944 O O . LYS B 1 248 ? 16.688 -45.844 -21.172 1 86.69 248 LYS B O 1
ATOM 3949 N N . TRP B 1 249 ? 16.656 -43.906 -22.156 1 89.38 249 TRP B N 1
ATOM 3950 C CA . TRP B 1 249 ? 15.25 -43.656 -21.875 1 89.38 249 TRP B CA 1
ATOM 3951 C C . TRP B 1 249 ? 14.359 -44.688 -22.562 1 89.38 249 TRP B C 1
ATOM 3953 O O . TRP B 1 249 ? 13.406 -45.188 -21.969 1 89.38 249 TRP B O 1
ATOM 3963 N N . SER B 1 250 ? 14.578 -45.062 -23.875 1 86.12 250 SER B N 1
ATOM 3964 C CA . SER B 1 250 ? 13.789 -46.031 -24.656 1 86.12 250 SER B CA 1
ATOM 3965 C C . SER B 1 250 ? 13.93 -47.438 -24.109 1 86.12 250 SER B C 1
ATOM 3967 O O . SER B 1 250 ? 13 -48.25 -24.219 1 86.12 250 SER B O 1
ATOM 3969 N N . ASN B 1 251 ? 15.023 -47.719 -23.562 1 82.12 251 ASN B N 1
ATOM 3970 C CA . ASN B 1 251 ? 15.289 -49.062 -23.047 1 82.12 251 ASN B CA 1
ATOM 3971 C C . ASN B 1 251 ? 14.523 -49.344 -21.766 1 82.12 251 ASN B C 1
ATOM 3973 O O . ASN B 1 251 ? 14.141 -50.469 -21.484 1 82.12 251 ASN B O 1
ATOM 3977 N N . VAL B 1 252 ? 14.328 -48.344 -20.969 1 72.62 252 VAL B N 1
ATOM 3978 C CA . VAL B 1 252 ? 13.609 -48.5 -19.703 1 72.62 252 VAL B CA 1
ATOM 3979 C C . VAL B 1 252 ? 12.125 -48.75 -19.984 1 72.62 252 VAL B C 1
ATOM 3981 O O . VAL B 1 252 ? 11.477 -49.562 -19.328 1 72.62 252 VAL B O 1
ATOM 3984 N N . ASP B 1 253 ? 11.453 -48.031 -20.875 1 63.84 253 ASP B N 1
ATOM 3985 C CA . ASP B 1 253 ? 10.055 -48.188 -21.25 1 63.84 253 ASP B CA 1
ATOM 3986 C C . ASP B 1 253 ? 9.805 -49.594 -21.812 1 63.84 253 ASP B C 1
ATOM 3988 O O . ASP B 1 253 ? 8.758 -50.188 -21.547 1 63.84 253 ASP B O 1
ATOM 3992 N N . ILE B 1 254 ? 10.719 -50.125 -22.547 1 55.97 254 ILE B N 1
ATOM 3993 C CA . ILE B 1 254 ? 10.594 -51.438 -23.141 1 55.97 254 ILE B CA 1
ATOM 3994 C C . ILE B 1 254 ? 10.57 -52.5 -22.047 1 55.97 254 ILE B C 1
ATOM 3996 O O . ILE B 1 254 ? 9.82 -53.469 -22.125 1 55.97 254 ILE B O 1
ATOM 4000 N N . LYS B 1 255 ? 11.227 -52.219 -21.047 1 52.34 255 LYS B N 1
ATOM 4001 C CA . LYS B 1 255 ? 11.195 -53.219 -19.969 1 52.34 255 LYS B CA 1
ATOM 4002 C C . LYS B 1 255 ? 9.867 -53.156 -19.219 1 52.34 255 LYS B C 1
ATOM 4004 O O . LYS B 1 255 ? 9.383 -54.188 -18.75 1 52.34 255 LYS B O 1
ATOM 4009 N N . ASP B 1 256 ? 9.305 -52.062 -19.031 1 51.56 256 ASP B N 1
ATOM 4010 C CA . ASP B 1 256 ? 7.988 -52 -18.422 1 51.56 256 ASP B CA 1
ATOM 4011 C C . ASP B 1 256 ? 6.887 -52.344 -19.422 1 51.56 256 ASP B C 1
ATOM 4013 O O . ASP B 1 256 ? 5.742 -52.594 -19.031 1 51.56 256 ASP B O 1
ATOM 4017 N N . ARG B 1 257 ? 7.051 -52.125 -20.672 1 41.84 257 ARG B N 1
ATOM 4018 C CA . ARG B 1 257 ? 6.105 -52.594 -21.688 1 41.84 257 ARG B CA 1
ATOM 4019 C C . ARG B 1 257 ? 6.227 -54.094 -21.906 1 41.84 257 ARG B C 1
ATOM 4021 O O . ARG B 1 257 ? 5.332 -54.719 -22.484 1 41.84 257 ARG B O 1
ATOM 4028 N N . LYS B 1 258 ? 7.254 -54.75 -21.406 1 39.47 258 LYS B N 1
ATOM 4029 C CA . LYS B 1 258 ? 7.195 -56.188 -21.469 1 39.47 258 LYS B CA 1
ATOM 4030 C C . LYS B 1 258 ? 6.363 -56.75 -20.328 1 39.47 258 LYS B C 1
ATOM 4032 O O . LYS B 1 258 ? 6.457 -56.281 -19.188 1 39.47 258 LYS B O 1
#

Solvent-accessible surface area (backbone atoms only — not comparable to full-atom values): 29498 Å² total; per-residue (Å²): 138,81,80,77,76,78,78,75,77,80,77,76,73,75,74,74,72,75,66,71,74,73,70,71,75,64,62,37,48,50,38,50,52,44,34,38,52,27,44,34,51,29,46,77,66,61,46,75,48,53,26,35,38,35,41,20,55,39,96,87,47,69,72,44,78,45,72,35,42,58,54,62,44,36,27,50,16,56,44,45,18,57,75,69,63,61,76,82,76,67,79,75,70,78,63,73,87,64,80,78,68,63,74,73,73,60,58,45,58,50,63,48,67,46,70,57,95,56,67,43,47,68,68,32,51,50,29,50,53,45,23,75,36,65,38,44,86,65,64,55,81,89,44,36,66,54,32,31,53,48,21,61,72,36,42,22,65,60,55,31,51,51,36,54,51,49,49,62,72,66,62,49,76,78,43,42,65,60,49,44,50,51,18,61,78,68,65,36,60,70,56,33,52,48,50,49,50,52,44,52,71,39,37,82,64,36,59,74,34,70,52,48,53,65,51,48,73,68,57,50,48,50,51,53,51,51,50,62,71,49,47,85,43,90,79,52,66,52,67,64,56,53,51,52,43,50,50,54,33,56,54,54,51,53,58,70,72,96,138,80,81,76,76,78,77,76,76,78,77,75,73,75,72,75,72,74,66,73,73,72,69,71,75,62,62,35,48,51,38,50,52,45,35,38,50,27,44,34,50,29,44,76,66,63,46,76,48,53,26,34,38,35,40,20,55,40,95,87,46,71,75,45,79,42,71,37,42,58,53,62,45,36,26,50,17,56,42,44,18,56,75,70,64,61,74,83,76,66,78,74,71,78,64,73,87,64,80,79,69,63,75,74,73,59,55,43,61,49,66,46,66,46,70,57,96,56,67,43,48,69,68,32,50,50,28,50,52,45,22,75,37,66,36,44,85,66,66,55,80,86,44,36,66,55,32,31,53,48,21,59,70,36,41,24,64,60,54,30,52,51,37,52,51,49,50,63,72,65,62,48,76,79,43,39,66,61,47,45,51,48,18,63,74,69,66,37,61,68,57,33,52,48,50,50,49,52,43,52,71,39,37,80,64,36,59,73,35,68,50,48,53,63,50,48,71,66,55,48,48,52,51,53,51,51,49,62,70,49,48,86,44,89,81,51,66,54,66,63,57,52,50,52,42,50,50,55,33,55,55,54,51,51,58,70,71,95

Sequence (516 aa):
MGSSGSKGRPSQGSNFDQRVVSVPHQHSNEHVNSLVKGLSTLRKNTALCDITLCANETEKGPEVKYQAHKCVLAASSSYFRDKLGVKGFDEKLPTTPERKTTPRNEPNEPATSIKLDFTLSNKAMESVLKYIYSAVLDADPQDVPSVVEAAVKLGIDSLKRRCIAEIQTGFQLEYFQRILKLSDDLGISELKDFALRKVIGKFDEFVDTQCFLSLTEADMQELVNHRKGVLSNSCVIPELQMFNGILKWSNVDIKDRKMGSSGSKGRPSQGSNFDQRVVSVPHQHSNEHVNSLVKGLSTLRKNTALCDITLCANETEKGPEVKYQAHKCVLAASSSYFRDKLGVKGFDEKLPTTPERKTTPRNEPNEPATSIKLDFTLSNKAMESVLKYIYSAVLDADPQDVPSVVEAAVKLGIDSLKRRCIAEIQTGFQLEYFQRILKLSDDLGISELKDFALRKVIGKFDEFVDTQCFLSLTEADMQELVNHRKGVLSNSCVIPELQMFNGILKWSNVDIKDRK

Foldseek 3Di:
DPPPPPPPDPPPPPPPVVPPPPPDPVVVVVVVQVVLVVQLVCQVVLHPFQAKEWAAQDPPDDTDIGTHHLVLLLVQFVQSCVVVVPPCPDVPDPPDPPDCPPPPVPPPDHSHYDYDPDHADPQLVVQQVCCSRNVDRDDDLVCLLRNLVVCLSRVGVSSVVVSLVVCLVPPDLLCLVVQCVSCVVSVPVVSNLSSLVVCQLVVVVNLPDPSLLPDDPVRLVVSVVSLVVCVVDDSRPPPVSNVVSVVSSVVSVVVVVD/DDPPPPPPDPPPPPPPPVPPPPPDPVVVVVVVQVVLVVQLVCQVVLHPFQAKEWAAQDPPGDTDIGTHHLVLLLVQFVQSCVVVVPPCPDVPDPPDPPDPPVPPVVPPDHRHYDYDPDHADPQLVVQQVCCSRNVDRDDDLVCLLRNLVVCLSRVGVSSVVVSLVVCLVPPDLLCLVVQCVSCVVSVPVVSNLSSLVVCQLVVVVNLPDVSLLPDDPVRLVVSVVSLVVCVVDDSRPPPVSNVVSVVSSVVSVVVVVD

InterPro domains:
  IPR000210 BTB/POZ domain [PF00651] (40-168)
  IPR000210 BTB/POZ domain [PS50097] (49-141)
  IPR000210 BTB/POZ domain [SM00225] (49-171)
  IPR011333 SKP1/BTB/POZ domain superfamily [G3DSA:3.30.710.10] (25-172)
  IPR011333 SKP1/BTB/POZ domain superfamily [SSF54695] (24-167)
  IPR011705 BTB/Kelch-associated [PF07707] (179-257)

pLDDT: mean 78.59, std 24.25, range [21.88, 98.44]

Radius of gyration: 33.52 Å; Cα contacts (8 Å, |Δi|>4): 589; chains: 2; bounding box: 72×126×62 Å

Nearest PDB structures (foldseek):
  6i2m-assembly1_A-2  TM=8.369E-01  e=2.100E-10  Vaccinia virus WR
  8h37-assembly1_A  TM=7.862E-01  e=7.245E-10  Homo sapiens
  4j8z-assembly1_A  TM=8.322E-01  e=4.281E-09  Homo sapiens
  9dtq-assembly1_B  TM=6.715E-01  e=9.098E-09  Homo sapiens
  8vpq-assembly1_B  TM=6.266E-01  e=3.312E-08  Homo sapiens

Organism: Ciona savignyi (NCBI:txid51511)

Secondary structure (DSSP, 8-state):
------------------------THHHHHHHHHHHHHHHHHHHTT-S--EEEEEESSTTSPEEEEEE-HHHHHHH-HHHHHHTT--S-SSS--------------TT--SEEEEEEEE--HHHHHHHHHHHHH------GGGHHHHHHHHHHHT-HHHHHHHHHHHHHT--GGGHHHHHHHHHHHT-HHHHHHHHHHHHHTHHHHTTSHHHHT--HHHHHHHHHHHHHHTTSTT---HHHHHHHHHHHHHHHHHHH-/------------------------THHHHHHHHHHHHHHHHHHHTT-S--EEEEEESSTTSPEEEEEE-HHHHHHH-HHHHHHTT--S-SSS--------------TT--SEEEEEEEE--HHHHHHHHHHHHH------GGGHHHHHHHHHHHT-HHHHHHHHHHHHHT--GGGHHHHHHHHHHHT-HHHHHHHHHHHHHTHHHHTTSHHHHT--HHHHHHHHHHHHHHTTSTT---HHHHHHHHHHHHHHHHHHH-

=== Feature glossary ===
A reading guide for the features in this record.

Start from the sequence.

  · This is the polypeptide sequence — one letter per residue, N-terminus first. Length ranges from a few dozen residues for small domains to over a thousand for large multi-domain proteins.

Fold it, and you get atomic coordinates and the backbone conformation that goes with them.

  · Structure coordinates are given as an mmCIF _atom_site loop: one row per atom with element, residue name, chain id, sequence number, and x/y/z position in Å. Only the four main-chain atoms per residue are included here; side chains are omitted to keep the record compact.

  · Backbone dihedral angles. Every residue except chain termini has a φ (preceding-C → N → Cα → C) and a ψ (N → Cα → C → next-N). They are reported in degrees following the IUPAC sign convention. Secondary structure is essentially a statement about which (φ, ψ) basin each residue occupies.

  · The SS8 string is DSSP's per-residue secondary-structure call. α-helix (H) means an i→i+4 H-bond ladder; β-strand (E) means the residue participates in a β-sheet; 3₁₀ (G) and π (I) are tighter and wider helices; T/S are turns/bends; '-' is loop.

  · SS3 is a coarse helix/strand/coil call (letters a/b/c) made by the P-SEA algorithm from inter-Cα distances and dihedrals. It is less detailed than DSSP but needs only Cα positions.

Summarize the fold with a handful of shape descriptors and a per-residue structural alphabet.

  · Radius of gyration (Rg) is the root-mean-square distance of Cα atoms from their centroid — a single number for overall size and compactness. A globular domain of N residues has Rg ≈ 2.2·N^0.38 Å; an extended or disordered chain has a much larger Rg. The Cα contact count is the number of residue pairs whose Cα atoms are within 8 Å and are more than four positions apart in sequence — a standard proxy for tertiary packing density. The bounding box is the smallest axis-aligned box enclosing all Cα atoms.

  · The Foldseek 3Di string encodes local tertiary geometry as a 20-letter alphabet — one character per residue — derived from the relative positions of nearby Cα atoms. Unlike the amino-acid sequence, 3Di is a direct function of the 3D structure, so two proteins with the same fold have similar 3Di strings even at low sequence identity.

  · Solvent-accessible surface area (SASA) is the area in Å² traced out by the centre of a 1.4 Å probe sphere (a water molecule) rolled over the protein's van der Waals surface (Shrake–Rupley / Lee–Richards construction). Buried residues have near-zero SASA; fully exposed residues can exceed 200 Å². The total SASA scales roughly with the number of surface residues.

Ask how reliable the model is.

  · pLDDT (predicted Local Distance Difference Test) is AlphaFold's per-residue confidence score, ranging from 0 to 100. Values above 90 indicate high confidence (typically well-packed cores); 70–90 is confident; 50–70 low confidence; below 50 usually means the region is disordered or the prediction is unreliable there. AlphaFold stores pLDDT in the mmCIF B-factor column.

  · B-factor (Debye–Waller factor) reflects atomic displacement in the crystal lattice. It is an experimental observable (units Å²), not a prediction; low values mean the atom is pinned down, high values mean it moves or is heterogeneous across the crystal.

  · Predicted Aligned Error (PAE) is an AlphaFold confidence matrix: entry (i, j) is the expected error in the position of residue j, in ångströms, when the prediction is superimposed on the true structure at residue i. Low PAE within a block of residues means that block is internally rigid and well-predicted; high PAE between two blocks means their relative placement is uncertain even if each block individually is confident.

Place it in context: what it resembles, what it is annotated as, and how it looks.

  · Nearest PDB neighbors are the top structural matches found by Foldseek when searching this structure against the entire Protein Data Bank. Each hit reports a TM-score (0 to 1; >0.5 almost always implies the same fold) and an E-value. These are *structural* homologs — they may share no detectable sequence similarity.

  · Functional annotations link the protein to curated databases. InterPro entries identify conserved domains and families by matching the sequence against member-database signatures (Pfam, PROSITE, CDD, …). Gene Ontology (GO) terms describe molecular function, biological process, and cellular component in a controlled vocabulary. CATH places the structure in a hierarchical fold classification (Class/Architecture/Topology/Homologous-superfamily). The organism is the source species.

  · Three diagnostic plots accompany the record. The Cα contact map visualizes the tertiary structure as a 2D adjacency matrix (8 Å cutoff, sequence-local contacts suppressed). The Ramachandran plot shows the distribution of backbone (φ, ψ) torsions, with points in the α and β basins reflecting secondary structure content. The PAE plot shows AlphaFold's inter-residue confidence as a color matrix.

  · Six rendered views show the 3D structure from the faces of a cube — i.e. along ±x, ±y, ±z. Rendering representation is drawn randomly per protein from cartoon (secondary-structure ribbons), sticks (backbone bonds), or molecular surface; coloring is either N→C rainbow (blue at the N-terminus through red at the C-terminus) or one color per chain.